Protein AF-A0A9X3YLU2-F1 (afdb_monomer_lite)

Structure (mmCIF, N/CA/C/O backbone):
data_AF-A0A9X3YLU2-F1
#
_entry.id   AF-A0A9X3YLU2-F1
#
loop_
_atom_site.group_PDB
_atom_site.id
_atom_site.type_symbol
_atom_site.label_atom_id
_atom_site.label_alt_id
_atom_site.label_comp_id
_atom_site.label_asym_id
_atom_site.label_entity_id
_atom_site.label_seq_id
_atom_site.pdbx_PDB_ins_code
_atom_site.Cartn_x
_atom_site.Cartn_y
_atom_site.Cartn_z
_atom_site.occupancy
_atom_site.B_iso_or_equiv
_atom_site.auth_seq_id
_atom_site.auth_comp_id
_atom_site.auth_asym_id
_atom_site.auth_atom_id
_atom_site.pdbx_PDB_model_num
ATOM 1 N N . MET A 1 1 ? -30.519 -60.890 53.152 1.00 32.03 1 MET A N 1
ATOM 2 C CA . MET A 1 1 ? -29.239 -60.843 53.899 1.00 32.03 1 MET A CA 1
ATOM 3 C C . MET A 1 1 ? -29.136 -59.485 54.594 1.00 32.03 1 MET A C 1
ATOM 5 O O . MET A 1 1 ? -29.788 -58.566 54.125 1.00 32.03 1 MET A O 1
ATOM 9 N N . HIS A 1 2 ? -28.426 -59.423 55.728 1.00 33.38 2 HIS A N 1
ATOM 10 C CA . HIS A 1 2 ? -28.215 -58.304 56.681 1.00 33.38 2 HIS A CA 1
ATOM 11 C C . HIS A 1 2 ? -28.529 -56.867 56.178 1.00 33.38 2 HIS A C 1
ATOM 13 O O . HIS A 1 2 ? -28.052 -56.480 55.122 1.00 33.38 2 HIS A O 1
ATOM 19 N N . ALA A 1 3 ? -29.404 -56.061 56.802 1.00 33.31 3 ALA A N 1
ATOM 20 C CA . ALA A 1 3 ? -29.422 -55.515 58.178 1.00 33.31 3 ALA A CA 1
ATOM 21 C C . ALA A 1 3 ? -28.425 -54.358 58.442 1.00 33.31 3 ALA A C 1
ATOM 23 O O . ALA A 1 3 ? -27.227 -54.608 58.421 1.00 33.31 3 ALA A O 1
ATOM 24 N N . LEU A 1 4 ? -28.943 -53.149 58.763 1.00 28.03 4 LEU A N 1
ATOM 25 C CA . LEU A 1 4 ? -28.622 -52.199 59.879 1.00 28.03 4 LEU A CA 1
ATOM 26 C C . LEU A 1 4 ? -28.999 -50.729 59.493 1.00 28.03 4 LEU A C 1
ATOM 28 O O . LEU A 1 4 ? -29.018 -50.432 58.307 1.00 28.03 4 LEU A O 1
ATOM 32 N N . LYS A 1 5 ? -29.267 -49.736 60.376 1.00 31.95 5 LYS A N 1
ATOM 33 C CA . LYS A 1 5 ? -29.930 -49.678 61.714 1.00 31.95 5 LYS A CA 1
ATOM 34 C C . LYS A 1 5 ? -30.170 -48.189 62.160 1.00 31.95 5 LYS A C 1
ATOM 36 O O . LYS A 1 5 ? -29.192 -47.527 62.478 1.00 31.95 5 LYS A O 1
ATOM 41 N N . TRP A 1 6 ? -31.431 -47.743 62.353 1.00 29.39 6 TRP A N 1
ATOM 42 C CA . TRP A 1 6 ? -31.860 -46.518 63.113 1.00 29.39 6 TRP A CA 1
ATOM 43 C C . TRP A 1 6 ? -31.378 -45.130 62.566 1.00 29.39 6 TRP A C 1
ATOM 45 O O . TRP A 1 6 ? -30.613 -45.105 61.613 1.00 29.39 6 TRP A O 1
ATOM 55 N N . LEU A 1 7 ? -31.817 -43.936 63.027 1.00 28.50 7 LEU A N 1
ATOM 56 C CA . LEU A 1 7 ? -32.583 -43.527 64.229 1.00 28.50 7 LEU A CA 1
ATOM 57 C C . LEU A 1 7 ? -33.434 -42.240 64.001 1.00 28.50 7 LEU A C 1
ATOM 59 O O . LEU A 1 7 ? -33.192 -41.483 63.068 1.00 28.50 7 LEU A O 1
ATOM 63 N N . PHE A 1 8 ? -34.425 -42.005 64.872 1.00 28.66 8 PHE A N 1
ATOM 64 C CA . PHE A 1 8 ? -35.315 -40.824 64.931 1.00 28.66 8 PHE A CA 1
ATOM 65 C C . PHE A 1 8 ? -34.612 -39.494 65.277 1.00 28.66 8 PHE A C 1
ATOM 67 O O . PHE A 1 8 ? -33.742 -39.484 66.143 1.00 28.66 8 PHE A O 1
ATOM 74 N N . ALA A 1 9 ? -35.162 -38.371 64.792 1.00 28.42 9 ALA A N 1
ATOM 75 C CA . ALA A 1 9 ? -35.466 -37.189 65.619 1.00 28.42 9 ALA A CA 1
ATOM 76 C C . ALA A 1 9 ? -36.466 -36.253 64.906 1.00 28.42 9 ALA A C 1
ATOM 78 O O . ALA A 1 9 ? -36.297 -35.943 63.730 1.00 28.42 9 ALA A O 1
ATOM 79 N N . ALA A 1 10 ? -37.481 -35.773 65.627 1.00 30.22 10 ALA A N 1
ATOM 80 C CA . ALA A 1 10 ? -38.376 -34.703 65.187 1.00 30.22 10 ALA A CA 1
ATOM 81 C C . ALA A 1 10 ? -38.383 -33.591 66.244 1.00 30.22 10 ALA A C 1
ATOM 83 O O . ALA A 1 10 ? -38.390 -33.891 67.437 1.00 30.22 10 ALA A O 1
ATOM 84 N N . ALA A 1 11 ? -38.426 -32.328 65.817 1.00 29.27 11 ALA A N 1
ATOM 85 C CA . ALA A 1 11 ? -38.688 -31.191 66.695 1.00 29.27 11 ALA A CA 1
ATOM 86 C C . ALA A 1 11 ? -39.392 -30.063 65.922 1.00 29.27 11 ALA A C 1
ATOM 88 O O . ALA A 1 11 ? -38.900 -29.589 64.901 1.00 29.27 11 ALA A O 1
ATOM 89 N N . PHE A 1 12 ? -40.550 -29.639 66.428 1.00 27.22 12 PHE A N 1
ATOM 90 C CA . PHE A 1 12 ? -41.173 -28.357 66.092 1.00 27.22 12 PHE A CA 1
ATOM 91 C C . PHE A 1 12 ? -40.387 -27.213 66.757 1.00 27.22 12 PHE A C 1
ATOM 93 O O . PHE A 1 12 ? -39.925 -27.403 67.880 1.00 27.22 12 PHE A O 1
ATOM 100 N N . ALA A 1 13 ? -40.364 -26.014 66.157 1.00 27.38 13 ALA A N 1
ATOM 101 C CA . ALA A 1 13 ? -41.062 -24.842 66.724 1.00 27.38 13 ALA A CA 1
ATOM 102 C C . ALA A 1 13 ? -40.788 -23.509 65.991 1.00 27.38 13 ALA A C 1
ATOM 104 O O . ALA A 1 13 ? -39.693 -23.252 65.508 1.00 27.38 13 ALA A O 1
ATOM 105 N N . SER A 1 14 ? -41.818 -22.652 66.029 1.00 29.17 14 SER A N 1
ATOM 106 C CA . SER A 1 14 ? -41.785 -21.175 66.082 1.00 29.17 14 SER A CA 1
ATOM 107 C C . SER A 1 14 ? -40.938 -20.397 65.069 1.00 29.17 14 SER A C 1
ATOM 109 O O . SER A 1 14 ? -39.719 -20.293 65.172 1.00 29.17 14 SER A O 1
ATOM 111 N N . GLY A 1 15 ? -41.654 -19.720 64.170 1.00 26.06 15 GLY A N 1
ATOM 112 C CA . GLY A 1 15 ? -41.107 -18.754 63.229 1.00 26.06 15 GLY A CA 1
ATOM 113 C C . GLY A 1 15 ? -40.666 -17.410 63.817 1.00 26.06 15 GLY A C 1
ATOM 114 O O . GLY A 1 15 ? -40.891 -17.086 64.981 1.00 26.06 15 GLY A O 1
ATOM 115 N N . ALA A 1 16 ? -40.129 -16.592 62.917 1.00 28.94 16 ALA A N 1
ATOM 116 C CA . ALA A 1 16 ? -40.066 -15.145 63.032 1.00 28.94 16 ALA A CA 1
ATOM 117 C C . ALA A 1 16 ? -40.258 -14.554 61.628 1.00 28.94 16 ALA A C 1
ATOM 119 O O . ALA A 1 16 ? -39.488 -14.853 60.716 1.00 28.94 16 ALA A O 1
ATOM 120 N N . PHE A 1 17 ? -41.284 -13.721 61.441 1.00 29.75 17 PHE A N 1
ATOM 121 C CA . PHE A 1 17 ? -41.347 -12.840 60.277 1.00 29.75 17 PHE A CA 1
ATOM 122 C C . PHE A 1 17 ? -40.323 -11.723 60.491 1.00 29.75 17 PHE A C 1
ATOM 124 O O . PHE A 1 17 ? -40.488 -10.910 61.398 1.00 29.75 17 PHE A O 1
ATOM 131 N N . ALA A 1 18 ? -39.291 -11.667 59.652 1.00 30.92 18 ALA A N 1
ATOM 132 C CA . ALA A 1 18 ? -38.391 -10.525 59.570 1.00 30.92 18 ALA A CA 1
ATOM 133 C C . ALA A 1 18 ? -38.630 -9.812 58.237 1.00 30.92 18 ALA A C 1
ATOM 135 O O . ALA A 1 18 ? -38.162 -10.254 57.189 1.00 30.92 18 ALA A O 1
ATOM 136 N N . ALA A 1 19 ? -39.375 -8.708 58.279 1.00 32.25 19 ALA A N 1
ATOM 137 C CA . ALA A 1 19 ? -39.340 -7.739 57.196 1.00 32.25 19 ALA A CA 1
ATOM 138 C C . ALA A 1 19 ? -37.971 -7.043 57.233 1.00 32.25 19 ALA A C 1
ATOM 140 O O . ALA A 1 19 ? -37.616 -6.440 58.245 1.00 32.25 19 ALA A O 1
ATOM 141 N N . VAL A 1 20 ? -37.216 -7.126 56.141 1.00 31.12 20 VAL A N 1
ATOM 142 C CA . VAL A 1 20 ? -36.022 -6.303 55.909 1.00 31.12 20 VAL A CA 1
ATOM 143 C C . VAL A 1 20 ? -36.284 -5.469 54.662 1.00 31.12 20 VAL A C 1
ATOM 145 O O . VAL A 1 20 ? -36.902 -5.942 53.708 1.00 31.12 20 VAL A O 1
ATOM 148 N N . ALA A 1 21 ? -35.912 -4.194 54.742 1.00 30.97 21 ALA A N 1
ATOM 149 C CA . ALA A 1 21 ? -36.366 -3.158 53.831 1.00 30.97 21 ALA A CA 1
ATOM 150 C C . ALA A 1 21 ? -35.872 -3.352 52.390 1.00 30.97 21 ALA A C 1
ATOM 152 O O . ALA A 1 21 ? -34.799 -3.898 52.133 1.00 30.97 21 ALA A O 1
ATOM 153 N N . ALA A 1 22 ? -36.655 -2.824 51.451 1.00 32.16 22 ALA A N 1
ATOM 154 C CA . ALA A 1 22 ? -36.179 -2.552 50.107 1.00 32.16 22 ALA A CA 1
ATOM 155 C C . ALA A 1 22 ? -35.273 -1.309 50.144 1.00 32.16 22 ALA A C 1
ATOM 157 O O . ALA A 1 22 ? -35.755 -0.188 49.976 1.00 32.16 22 ALA A O 1
ATOM 158 N N . ASP A 1 23 ? -33.971 -1.510 50.353 1.00 29.36 23 ASP A N 1
ATOM 159 C CA . ASP A 1 23 ? -32.975 -0.452 50.168 1.00 29.36 23 ASP A CA 1
ATOM 160 C C . ASP A 1 23 ? -32.813 -0.150 48.674 1.00 29.36 23 ASP A C 1
ATOM 162 O O . ASP A 1 23 ? -32.017 -0.749 47.946 1.00 29.36 23 ASP A O 1
ATOM 166 N N . GLY A 1 24 ? -33.609 0.812 48.215 1.00 34.47 24 GLY A N 1
ATOM 167 C CA . GLY A 1 24 ? -33.460 1.462 46.922 1.00 34.47 24 GLY A CA 1
ATOM 168 C C . GLY A 1 24 ? -32.282 2.436 46.909 1.00 34.47 24 GLY A C 1
ATOM 169 O O . GLY A 1 24 ? -32.488 3.634 46.736 1.00 34.47 24 GLY A O 1
ATOM 170 N N . GLU A 1 25 ? -31.051 1.943 47.059 1.00 30.98 25 GLU A N 1
ATOM 171 C CA . GLU A 1 25 ? -29.857 2.742 46.763 1.00 30.98 25 GLU A CA 1
ATOM 172 C C . GLU A 1 25 ? -29.505 2.657 45.274 1.00 30.98 25 GLU A C 1
ATOM 174 O O . GLU A 1 25 ? -29.058 1.629 44.753 1.00 30.98 25 GLU A O 1
ATOM 179 N N . GLY A 1 26 ? -29.687 3.778 44.573 1.00 34.53 26 GLY A N 1
ATOM 180 C CA . GLY A 1 26 ? -29.271 3.925 43.184 1.00 34.53 26 GLY A CA 1
ATOM 181 C C . GLY A 1 26 ? -27.755 3.781 43.044 1.00 34.53 26 GLY A C 1
ATOM 182 O O . GLY A 1 26 ? -26.996 4.664 43.445 1.00 34.53 26 GLY A O 1
ATOM 183 N N . ARG A 1 27 ? -27.305 2.688 42.417 1.00 36.19 27 ARG A N 1
ATOM 184 C CA . ARG A 1 27 ? -25.905 2.505 42.008 1.00 36.19 27 ARG A CA 1
ATOM 185 C C . ARG A 1 27 ? -25.550 3.527 40.925 1.00 36.19 27 ARG A C 1
ATOM 187 O O . ARG A 1 27 ? -25.769 3.288 39.744 1.00 36.19 27 ARG A O 1
ATOM 194 N N . GLY A 1 28 ? -25.028 4.677 41.343 1.00 32.75 28 GLY A N 1
ATOM 195 C CA . GLY A 1 28 ? -24.619 5.746 40.434 1.00 32.75 28 GLY A CA 1
ATOM 196 C C . GLY A 1 28 ? -23.408 5.377 39.554 1.00 32.75 28 GLY A C 1
ATOM 197 O O . GLY A 1 28 ? -22.603 4.519 39.932 1.00 32.75 28 GLY A O 1
ATOM 198 N N . PRO A 1 29 ? -23.206 6.083 38.423 1.00 43.00 29 PRO A N 1
ATOM 199 C CA . PRO A 1 29 ? -22.214 5.754 37.381 1.00 43.00 29 PRO A CA 1
ATOM 200 C C . PRO A 1 29 ? -20.732 5.883 37.799 1.00 43.00 29 PRO A C 1
ATOM 202 O O . PRO A 1 29 ? -19.823 5.655 37.001 1.00 43.00 29 PRO A O 1
ATOM 205 N N . ALA A 1 30 ? -20.448 6.244 39.054 1.00 39.44 30 ALA A N 1
ATOM 206 C CA . ALA A 1 30 ? -19.098 6.538 39.535 1.00 39.44 30 ALA A CA 1
ATOM 207 C C . ALA A 1 30 ? -18.165 5.312 39.616 1.00 39.44 30 ALA A C 1
ATOM 209 O O . ALA A 1 30 ? -16.949 5.476 39.516 1.00 39.44 30 ALA A O 1
ATOM 210 N N . ARG A 1 31 ? -18.695 4.089 39.791 1.00 37.16 31 ARG A N 1
ATOM 211 C CA . ARG A 1 31 ? -17.865 2.865 39.850 1.00 37.16 31 ARG A CA 1
ATOM 212 C C . ARG A 1 31 ? -17.475 2.323 38.472 1.00 37.16 31 ARG A C 1
ATOM 214 O O . ARG A 1 31 ? -16.371 1.808 38.333 1.00 37.16 31 ARG A O 1
ATOM 221 N N . GLU A 1 32 ? -18.323 2.475 37.459 1.00 42.31 32 GLU A N 1
ATOM 222 C CA . GLU A 1 32 ? -18.036 1.995 36.096 1.00 42.31 32 GLU A CA 1
ATOM 223 C C . GLU A 1 32 ? -16.945 2.844 35.428 1.00 42.31 32 GLU A C 1
ATOM 225 O O . GLU A 1 32 ? -15.965 2.309 34.908 1.00 42.31 32 GLU A O 1
ATOM 230 N N . GLY A 1 33 ? -17.006 4.171 35.592 1.00 45.50 33 GLY A N 1
ATOM 231 C CA . GLY A 1 33 ? -15.965 5.082 35.103 1.00 45.50 33 GLY A CA 1
ATOM 232 C C . GLY A 1 33 ? -14.566 4.858 35.702 1.00 45.50 33 GLY A C 1
ATOM 233 O O . GLY A 1 33 ? -13.583 5.318 35.123 1.00 45.50 33 GLY A O 1
ATOM 234 N N . ALA A 1 34 ? -14.437 4.148 36.831 1.00 48.06 34 ALA A N 1
ATOM 235 C CA . ALA A 1 34 ? -13.138 3.789 37.404 1.00 48.06 34 ALA A CA 1
ATOM 236 C C . ALA A 1 34 ? -12.467 2.621 36.656 1.00 48.06 34 ALA A C 1
ATOM 238 O O . ALA A 1 34 ? -11.251 2.639 36.471 1.00 48.06 34 ALA A O 1
ATOM 239 N N . SER A 1 35 ? -13.255 1.650 36.179 1.00 58.97 35 SER A N 1
ATOM 240 C CA . SER A 1 35 ? -12.767 0.505 35.399 1.00 58.97 35 SER A CA 1
ATOM 241 C C . SER A 1 35 ? -12.167 0.965 34.071 1.00 58.97 35 SER A C 1
ATOM 243 O O . SER A 1 35 ? -11.007 0.689 33.781 1.00 58.97 35 SER A O 1
ATOM 245 N N . MET A 1 36 ? -12.896 1.753 33.284 1.00 62.91 36 MET A N 1
ATOM 246 C CA . MET A 1 36 ? -12.389 2.144 31.966 1.00 62.91 36 MET A CA 1
ATOM 247 C C . MET A 1 36 ? -11.276 3.197 32.025 1.00 62.91 36 MET A C 1
ATOM 249 O O . MET A 1 36 ? -10.436 3.229 31.132 1.00 62.91 36 MET A O 1
ATOM 253 N N . ARG A 1 37 ? -11.146 3.954 33.126 1.00 64.50 37 ARG A N 1
ATOM 254 C CA . ARG A 1 37 ? -9.921 4.728 33.405 1.00 64.50 37 ARG A CA 1
ATOM 255 C C . ARG A 1 37 ? -8.697 3.839 33.627 1.00 64.50 37 ARG A C 1
ATOM 257 O O . ARG A 1 37 ? -7.618 4.223 33.185 1.00 64.50 37 ARG A O 1
ATOM 264 N N . SER A 1 38 ? -8.827 2.673 34.271 1.00 69.31 38 SER A N 1
ATOM 265 C CA . SER A 1 38 ? -7.684 1.762 34.429 1.00 69.31 38 SER A CA 1
ATOM 266 C C . SER A 1 38 ? -7.293 1.109 33.104 1.00 69.31 38 SER A C 1
ATOM 268 O O . SER A 1 38 ? -6.106 0.995 32.824 1.00 69.31 38 SER A O 1
ATOM 270 N N . VAL A 1 39 ? -8.263 0.765 32.250 1.00 73.12 39 VAL A N 1
ATOM 271 C CA . VAL A 1 39 ? -7.990 0.207 30.912 1.00 73.12 39 VAL A CA 1
ATOM 272 C C . VAL A 1 39 ? -7.432 1.272 29.950 1.00 73.12 39 VAL A C 1
ATOM 274 O O . VAL A 1 39 ? -6.507 1.002 29.189 1.00 73.12 39 VAL A O 1
ATOM 277 N N . ALA A 1 40 ? -7.912 2.517 30.020 1.00 72.25 40 ALA A N 1
ATOM 278 C CA . ALA A 1 40 ? -7.311 3.639 29.297 1.00 72.25 40 ALA A CA 1
ATOM 279 C C . ALA A 1 40 ? -5.874 3.918 29.774 1.00 72.25 40 ALA A C 1
ATOM 281 O O . ALA A 1 40 ? -5.002 4.216 28.959 1.00 72.25 40 ALA A O 1
ATOM 282 N N . ALA A 1 41 ? -5.598 3.793 31.078 1.00 77.06 41 ALA A N 1
ATOM 283 C CA . ALA A 1 41 ? -4.244 3.896 31.619 1.00 77.06 41 ALA A CA 1
ATOM 284 C C . ALA A 1 41 ? -3.341 2.735 31.160 1.00 77.06 41 ALA A C 1
ATOM 286 O O . ALA A 1 41 ? -2.175 2.975 30.861 1.00 77.06 41 ALA A O 1
ATOM 287 N N . GLU A 1 42 ? -3.875 1.516 31.044 1.00 80.38 42 GLU A N 1
ATOM 288 C CA . GLU A 1 42 ? -3.185 0.347 30.481 1.00 80.38 42 GLU A CA 1
ATOM 289 C C . GLU A 1 42 ? -2.818 0.567 29.004 1.00 80.38 42 GLU A C 1
ATOM 291 O O . GLU A 1 42 ? -1.652 0.429 28.644 1.00 80.38 42 GLU A O 1
ATOM 296 N N . LEU A 1 43 ? -3.755 1.026 28.165 1.00 79.12 43 LEU A N 1
ATOM 297 C CA . LEU A 1 43 ? -3.480 1.376 26.763 1.00 79.12 43 LEU A CA 1
ATOM 298 C C . LEU A 1 43 ? -2.434 2.501 26.640 1.00 79.12 43 LEU A C 1
ATOM 300 O O . LEU A 1 43 ? -1.506 2.419 25.837 1.00 79.12 43 LEU A O 1
ATOM 304 N N . ASN A 1 44 ? -2.529 3.529 27.486 1.00 78.00 44 ASN A N 1
ATOM 305 C CA . ASN A 1 44 ? -1.525 4.590 27.558 1.00 78.00 44 ASN A CA 1
ATOM 306 C C . AS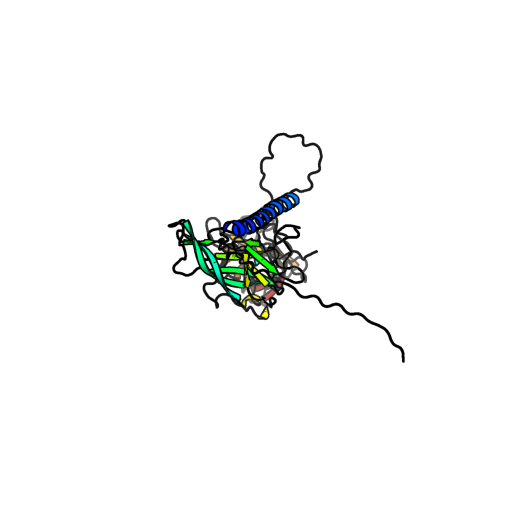N A 1 44 ? -0.152 4.074 28.028 1.00 78.00 44 ASN A C 1
ATOM 308 O O . ASN A 1 44 ? 0.877 4.596 27.594 1.00 78.00 44 ASN A O 1
ATOM 312 N N . ALA A 1 45 ? -0.108 3.066 28.903 1.00 79.19 45 ALA A N 1
ATOM 313 C CA . ALA A 1 45 ? 1.130 2.411 29.313 1.00 79.19 45 ALA A CA 1
ATOM 314 C C . ALA A 1 45 ? 1.726 1.584 28.163 1.00 79.19 45 ALA A C 1
ATOM 316 O O . ALA A 1 45 ? 2.913 1.741 27.884 1.00 79.19 45 ALA A O 1
ATOM 317 N N . LEU A 1 46 ? 0.907 0.822 27.426 1.00 80.56 46 LEU A N 1
ATOM 318 C CA . LEU A 1 46 ? 1.315 0.102 26.212 1.00 80.56 46 LEU A CA 1
ATOM 319 C C . LEU A 1 46 ? 1.902 1.045 25.156 1.00 80.56 46 LEU A C 1
ATOM 321 O O . LEU A 1 46 ? 2.922 0.723 24.554 1.00 80.56 46 LEU A O 1
ATOM 325 N N . MET A 1 47 ? 1.330 2.237 24.960 1.00 78.00 47 MET A N 1
ATOM 326 C CA . MET A 1 47 ? 1.885 3.239 24.037 1.00 78.00 47 MET A CA 1
ATOM 327 C C . MET A 1 47 ? 3.210 3.849 24.520 1.00 78.00 47 MET A C 1
ATOM 329 O O . MET A 1 47 ? 4.046 4.232 23.699 1.00 78.00 47 MET A O 1
ATOM 333 N N . ARG A 1 48 ? 3.448 3.931 25.836 1.00 77.44 48 ARG A N 1
ATOM 334 C CA . ARG A 1 48 ? 4.746 4.359 26.395 1.00 77.44 48 ARG A CA 1
ATOM 335 C C . ARG A 1 48 ? 5.797 3.257 26.282 1.00 77.44 48 ARG A C 1
ATOM 337 O O . ARG A 1 48 ? 6.922 3.541 25.878 1.00 77.44 48 ARG A O 1
ATOM 344 N N . GLU A 1 49 ? 5.428 2.018 26.589 1.00 77.06 49 GLU A N 1
ATOM 345 C CA . GLU A 1 49 ? 6.267 0.832 26.401 1.00 77.06 49 GLU A CA 1
ATOM 346 C C . GLU A 1 49 ? 6.652 0.671 24.929 1.00 77.06 49 GLU A C 1
ATOM 348 O O . GLU A 1 49 ? 7.835 0.597 24.628 1.00 77.06 49 GLU A O 1
ATOM 353 N N . SER A 1 50 ? 5.685 0.790 24.015 1.00 75.94 50 SER A N 1
ATOM 354 C CA . SER A 1 50 ? 5.886 0.789 22.558 1.00 75.94 50 SER A CA 1
ATOM 355 C C . SER A 1 50 ? 6.951 1.792 22.105 1.00 75.94 50 SER A C 1
ATOM 357 O O . SER A 1 50 ? 7.830 1.472 21.308 1.00 75.94 50 SER A O 1
ATOM 359 N N . ARG A 1 51 ? 6.916 3.018 22.645 1.00 73.94 51 ARG A N 1
ATOM 360 C CA . ARG A 1 51 ? 7.953 4.032 22.389 1.00 73.94 51 ARG A CA 1
ATOM 361 C C . ARG A 1 51 ? 9.301 3.647 23.003 1.00 73.94 51 ARG A C 1
ATOM 363 O O . ARG A 1 51 ? 10.326 3.865 22.370 1.00 73.94 51 ARG A O 1
ATOM 370 N N . THR A 1 52 ? 9.302 3.044 24.189 1.00 74.31 52 THR A N 1
ATOM 371 C CA . THR A 1 52 ? 10.522 2.630 24.904 1.00 74.31 52 THR A CA 1
ATOM 372 C C . THR A 1 52 ? 11.219 1.448 24.222 1.00 74.31 52 THR A C 1
ATOM 374 O O . THR A 1 52 ? 12.433 1.491 24.045 1.00 74.31 52 THR A O 1
ATOM 377 N N . GLU A 1 53 ? 10.479 0.425 23.781 1.00 71.88 53 GLU A N 1
ATOM 378 C CA . GLU A 1 53 ? 11.010 -0.675 22.963 1.00 71.88 53 GLU A CA 1
ATOM 379 C C . GLU A 1 53 ? 11.560 -0.163 21.633 1.00 71.88 53 GLU A C 1
ATOM 381 O O . GLU A 1 53 ? 12.658 -0.541 21.219 1.00 71.88 53 GLU A O 1
ATOM 386 N N . LEU A 1 54 ? 10.831 0.748 20.983 1.00 67.38 54 LEU A N 1
ATOM 387 C CA . LEU A 1 54 ? 11.292 1.365 19.750 1.00 67.38 54 LEU A CA 1
ATOM 388 C C . LEU A 1 54 ? 12.590 2.152 19.973 1.00 67.38 54 LEU A C 1
ATOM 390 O O . LEU A 1 54 ? 13.526 1.992 19.195 1.00 67.38 54 LEU A O 1
ATOM 394 N N . ASP A 1 55 ? 12.696 2.945 21.039 1.00 66.75 55 ASP A N 1
ATOM 395 C CA . ASP A 1 55 ? 13.917 3.682 21.377 1.00 66.75 55 ASP A CA 1
ATOM 396 C C . ASP A 1 55 ? 15.080 2.754 21.767 1.00 66.75 55 ASP A C 1
ATOM 398 O O . ASP A 1 55 ? 16.217 3.008 21.367 1.00 66.75 55 ASP A O 1
ATOM 402 N N . ALA A 1 56 ? 14.809 1.624 22.426 1.00 61.62 56 ALA A N 1
ATOM 403 C CA . ALA A 1 56 ? 15.802 0.575 22.655 1.00 61.62 56 ALA A CA 1
ATOM 404 C C . ALA A 1 56 ? 16.281 -0.075 21.340 1.00 61.62 56 ALA A C 1
ATOM 406 O O . ALA A 1 56 ? 17.475 -0.323 21.187 1.00 61.62 56 ALA A O 1
ATOM 407 N N . SER A 1 57 ? 15.388 -0.289 20.364 1.00 58.09 57 SER A N 1
ATOM 408 C CA . SER A 1 57 ? 15.742 -0.792 19.023 1.00 58.09 57 SER A CA 1
ATOM 409 C C . SER A 1 57 ? 16.461 0.247 18.144 1.00 58.09 57 SER A C 1
ATOM 411 O O . SER A 1 57 ? 17.214 -0.112 17.240 1.00 58.09 57 SER A O 1
ATOM 413 N N . ARG A 1 58 ? 16.249 1.543 18.416 1.00 56.75 58 ARG A N 1
ATOM 414 C CA . ARG A 1 58 ? 16.876 2.680 17.718 1.00 56.75 58 ARG A CA 1
ATOM 415 C C . ARG A 1 58 ? 18.302 2.946 18.169 1.00 56.75 58 ARG A C 1
ATOM 417 O O . ARG A 1 58 ? 19.061 3.544 17.407 1.00 56.75 58 ARG A O 1
ATOM 424 N N . MET A 1 59 ? 18.671 2.551 19.387 1.00 44.28 59 MET A N 1
ATOM 425 C CA . MET A 1 59 ? 20.062 2.620 19.806 1.00 44.28 59 MET A CA 1
ATOM 426 C C . MET A 1 59 ? 20.834 1.477 19.137 1.00 44.28 59 MET A C 1
ATOM 428 O O . MET A 1 59 ? 20.649 0.320 19.524 1.00 44.28 59 MET A O 1
ATOM 432 N N . PRO A 1 60 ? 21.772 1.745 18.199 1.00 42.19 60 PRO A N 1
ATOM 433 C CA . PRO A 1 60 ? 22.859 0.797 18.025 1.00 42.19 60 PRO A CA 1
ATOM 434 C C . PRO A 1 60 ? 23.510 0.607 19.396 1.00 42.19 60 PRO A C 1
ATOM 436 O O . PRO A 1 60 ? 23.493 1.517 20.230 1.00 42.19 60 PRO A O 1
ATOM 439 N N . LYS A 1 61 ? 24.101 -0.566 19.615 1.00 39.06 61 LYS A N 1
ATOM 440 C CA . LYS A 1 61 ? 24.839 -0.920 20.830 1.00 39.06 61 LYS A CA 1
ATOM 441 C C . LYS A 1 61 ? 26.117 -0.072 20.931 1.00 39.06 61 LYS A C 1
ATOM 443 O O . LYS A 1 61 ? 27.220 -0.578 20.749 1.00 39.06 61 LYS A O 1
ATOM 448 N N . LEU A 1 62 ? 25.945 1.233 21.158 1.00 37.38 62 LEU A N 1
ATOM 449 C CA . LEU A 1 62 ? 26.981 2.200 21.472 1.00 37.38 62 LEU A CA 1
ATOM 450 C C . LEU A 1 62 ? 27.681 1.647 22.698 1.00 37.38 62 LEU A C 1
ATOM 452 O O . LEU A 1 62 ? 27.075 1.523 23.764 1.00 37.38 62 LEU A O 1
ATOM 456 N N . ALA A 1 63 ? 28.920 1.211 22.483 1.00 35.59 63 ALA A N 1
ATOM 457 C CA . ALA A 1 63 ? 29.721 0.594 23.516 1.00 35.59 63 ALA A CA 1
ATOM 458 C C . ALA A 1 63 ? 29.726 1.504 24.744 1.00 35.59 63 ALA A C 1
ATOM 460 O O . ALA A 1 63 ? 29.867 2.725 24.633 1.00 35.59 63 ALA A O 1
ATOM 461 N N . LEU A 1 64 ? 29.540 0.888 25.908 1.00 39.16 64 LEU A N 1
ATOM 462 C CA . LEU A 1 64 ? 29.504 1.546 27.206 1.00 39.16 64 LEU A CA 1
ATOM 463 C C . LEU A 1 64 ? 30.929 1.964 27.623 1.00 39.16 64 LEU A C 1
ATOM 465 O O . LEU A 1 64 ? 31.436 1.538 28.656 1.00 39.16 64 LEU A O 1
ATOM 469 N N . GLU A 1 65 ? 31.587 2.777 26.800 1.00 38.72 65 GLU A N 1
ATOM 470 C CA . GLU A 1 65 ? 32.947 3.267 27.003 1.00 38.72 65 GLU A CA 1
ATOM 471 C C . GLU A 1 65 ? 32.940 4.799 27.096 1.00 38.72 65 GLU A C 1
ATOM 473 O O . GLU A 1 65 ? 33.001 5.519 26.105 1.00 38.72 65 GLU A O 1
ATOM 478 N N . GLY A 1 66 ? 32.871 5.293 28.337 1.00 46.22 66 GLY A N 1
ATOM 479 C CA . GLY A 1 66 ? 33.364 6.626 28.695 1.00 46.22 66 GLY A CA 1
ATOM 480 C C . GLY A 1 66 ? 32.562 7.836 28.201 1.00 46.22 66 GLY A C 1
ATOM 481 O O . GLY A 1 66 ? 33.112 8.689 27.512 1.00 46.22 66 GLY A O 1
ATOM 482 N N . ALA A 1 67 ? 31.308 7.992 28.640 1.00 39.50 67 ALA A N 1
ATOM 483 C CA . ALA A 1 67 ? 30.536 9.223 28.422 1.00 39.50 67 ALA A CA 1
ATOM 484 C C . ALA A 1 67 ? 29.962 9.820 29.723 1.00 39.50 67 ALA A C 1
ATOM 486 O O . ALA A 1 67 ? 28.753 9.983 29.880 1.00 39.50 67 ALA A O 1
ATOM 487 N N . THR A 1 68 ? 30.837 10.223 30.650 1.00 42.06 68 THR A N 1
ATOM 488 C CA . THR A 1 68 ? 30.491 11.213 31.685 1.00 42.06 68 THR A CA 1
ATOM 489 C C . THR A 1 68 ? 30.343 12.594 31.037 1.00 42.06 68 THR A C 1
ATOM 491 O O . THR A 1 68 ? 31.248 13.424 31.111 1.00 42.06 68 THR A O 1
ATOM 494 N N . SER A 1 69 ? 29.214 12.831 30.365 1.00 44.75 69 SER A N 1
ATOM 495 C CA . SER A 1 69 ? 28.866 14.125 29.773 1.00 44.75 69 SER A CA 1
ATOM 496 C C . SER A 1 69 ? 27.489 14.567 30.253 1.00 44.75 69 SER A C 1
ATOM 498 O O . SER A 1 69 ? 26.486 13.908 29.994 1.00 44.75 69 SER A O 1
ATOM 500 N N . THR A 1 70 ? 27.441 15.696 30.957 1.00 43.28 70 THR A N 1
ATOM 501 C CA . THR A 1 70 ? 26.215 16.288 31.515 1.00 43.28 70 THR A CA 1
ATOM 502 C C . THR A 1 70 ? 25.460 17.185 30.533 1.00 43.28 70 THR A C 1
ATOM 504 O O . THR A 1 70 ? 24.457 17.792 30.902 1.00 43.28 70 THR A O 1
ATOM 507 N N . SER A 1 71 ? 25.893 17.267 29.272 1.00 51.53 71 SER A N 1
ATOM 508 C CA . SER A 1 71 ? 25.105 17.901 28.216 1.00 51.53 71 SER A CA 1
ATOM 509 C C . SER A 1 71 ? 23.976 16.968 27.773 1.00 51.53 71 SER A C 1
ATOM 511 O O . SER A 1 71 ? 24.252 15.854 27.320 1.00 51.53 71 SER A O 1
ATOM 513 N N . ALA A 1 72 ? 22.724 17.433 27.834 1.00 50.66 72 ALA A N 1
ATOM 514 C CA . ALA A 1 72 ? 21.599 16.723 27.226 1.00 50.66 72 ALA A CA 1
ATOM 515 C C . ALA A 1 72 ? 21.929 16.403 25.752 1.00 50.66 72 ALA A C 1
ATOM 517 O O . ALA A 1 72 ? 22.397 17.297 25.037 1.00 50.66 72 ALA A O 1
ATOM 518 N N . PRO A 1 73 ? 21.736 15.155 25.287 1.00 55.94 73 PRO A N 1
ATOM 519 C CA . PRO A 1 73 ? 22.100 14.781 23.930 1.00 55.94 73 PRO A CA 1
ATOM 520 C C . PRO A 1 73 ? 21.276 15.601 22.937 1.00 55.94 73 PRO A C 1
ATOM 522 O O . PRO A 1 73 ? 20.048 15.523 22.916 1.00 55.94 73 PRO A O 1
ATOM 525 N N . VAL A 1 74 ? 21.959 16.387 22.101 1.00 53.69 74 VAL A N 1
ATOM 526 C CA . VAL A 1 74 ? 21.322 17.096 20.986 1.00 53.69 74 VAL A CA 1
ATOM 527 C C . VAL A 1 74 ? 20.669 16.049 20.090 1.00 53.69 74 VAL A C 1
ATOM 529 O O . VAL A 1 74 ? 21.365 15.193 19.540 1.00 53.69 74 VAL A O 1
ATOM 532 N N . ALA A 1 75 ? 19.343 16.110 19.957 1.00 57.75 75 ALA A N 1
ATOM 533 C CA . ALA A 1 75 ? 18.591 15.199 19.107 1.00 57.75 75 ALA A CA 1
ATOM 534 C C . ALA A 1 75 ? 19.078 15.337 17.656 1.00 57.75 75 ALA A C 1
ATOM 536 O O . ALA A 1 75 ? 18.877 16.366 17.010 1.00 57.75 75 ALA A O 1
ATOM 537 N N . LYS A 1 76 ? 19.760 14.305 17.156 1.00 73.06 76 LYS A N 1
ATOM 538 C CA . LYS A 1 76 ? 20.198 14.216 15.760 1.00 73.06 76 LYS A CA 1
ATOM 539 C C . LYS A 1 76 ? 19.121 13.510 14.946 1.00 73.06 76 LYS A C 1
ATOM 541 O O . LYS A 1 76 ? 18.481 12.589 15.446 1.00 73.06 76 LYS A O 1
ATOM 546 N N . ALA A 1 77 ? 18.966 13.907 13.685 1.00 69.88 77 ALA A N 1
ATOM 547 C CA . ALA A 1 77 ? 18.144 13.162 12.741 1.00 69.88 77 ALA A CA 1
ATOM 548 C C . ALA A 1 77 ? 18.664 11.718 12.637 1.00 69.88 77 ALA A C 1
ATOM 550 O O . ALA A 1 77 ? 19.848 11.492 12.374 1.00 69.88 77 ALA A O 1
ATOM 551 N N . THR A 1 78 ? 17.785 10.748 12.875 1.00 68.56 78 THR A N 1
ATOM 552 C CA . THR A 1 78 ? 18.068 9.324 12.692 1.00 68.56 78 THR A CA 1
ATOM 553 C C . THR A 1 78 ? 17.726 8.900 11.266 1.00 68.56 78 THR A C 1
ATOM 555 O O . THR A 1 78 ? 16.971 9.570 10.561 1.00 68.56 78 THR A O 1
ATOM 558 N N . SER A 1 79 ? 18.295 7.781 10.812 1.00 69.19 79 SER A N 1
ATOM 559 C CA . SER A 1 79 ? 17.858 7.175 9.549 1.00 69.19 79 SER A CA 1
ATOM 560 C C . SER A 1 79 ? 16.407 6.688 9.663 1.00 69.19 79 SER A C 1
ATOM 562 O O . SER A 1 79 ? 16.008 6.270 10.753 1.00 69.19 79 SER A O 1
ATOM 564 N N . PRO A 1 80 ? 15.633 6.666 8.561 1.00 72.56 80 PRO A N 1
ATOM 565 C CA . PRO A 1 80 ? 14.380 5.923 8.510 1.00 72.56 80 PRO A CA 1
ATOM 566 C C . PRO A 1 80 ? 14.593 4.473 8.963 1.00 72.56 80 PRO A C 1
ATOM 568 O O . PRO A 1 80 ? 15.626 3.871 8.664 1.00 72.56 80 PRO A O 1
ATOM 571 N N . ILE A 1 81 ? 13.617 3.921 9.681 1.00 67.69 81 ILE A N 1
ATOM 572 C CA . ILE A 1 81 ? 13.595 2.521 10.115 1.00 67.69 81 ILE A CA 1
ATOM 573 C C . ILE A 1 81 ? 12.251 1.943 9.685 1.00 67.69 81 ILE A C 1
ATOM 575 O O . ILE A 1 81 ? 11.205 2.544 9.927 1.00 67.69 81 ILE A O 1
ATOM 579 N N . ALA A 1 82 ? 12.277 0.784 9.035 1.00 71.00 82 ALA A N 1
ATOM 580 C CA . ALA A 1 82 ? 11.069 0.107 8.596 1.00 71.00 82 ALA A CA 1
ATOM 581 C C . ALA A 1 82 ? 10.358 -0.550 9.799 1.00 71.00 82 ALA A C 1
ATOM 583 O O . ALA A 1 82 ? 10.987 -1.297 10.543 1.00 71.00 82 ALA A O 1
ATOM 584 N N . ASN A 1 83 ? 9.048 -0.326 9.962 1.00 77.75 83 ASN A N 1
ATOM 585 C CA . ASN A 1 83 ? 8.236 -0.928 11.030 1.00 77.75 83 ASN A CA 1
ATOM 586 C C . ASN A 1 83 ? 8.252 -2.473 10.973 1.00 77.75 83 ASN A C 1
ATOM 588 O O . ASN A 1 83 ? 7.556 -3.059 10.149 1.00 77.75 83 ASN A O 1
ATOM 592 N N . SER A 1 84 ? 8.999 -3.141 11.856 1.00 78.44 84 SER A N 1
ATOM 593 C CA . SER A 1 84 ? 9.053 -4.613 11.946 1.00 78.44 84 SER A CA 1
ATOM 594 C C . SER A 1 84 ? 7.773 -5.263 12.483 1.00 78.44 84 SER A C 1
ATOM 596 O O . SER A 1 84 ? 7.592 -6.462 12.317 1.00 78.44 84 SER A O 1
ATOM 598 N N . TYR A 1 85 ? 6.892 -4.485 13.113 1.00 83.94 85 TYR A N 1
ATOM 599 C CA . TYR A 1 85 ? 5.624 -4.928 13.692 1.00 83.94 85 TYR A CA 1
ATOM 600 C C . TYR A 1 85 ? 4.418 -4.690 12.769 1.00 83.94 85 TYR A C 1
ATOM 602 O O . TYR A 1 85 ? 3.298 -5.055 13.126 1.00 83.94 85 TYR A O 1
ATOM 610 N N . ARG A 1 86 ? 4.621 -4.115 11.575 1.00 85.12 86 ARG A N 1
ATOM 611 C CA . ARG A 1 86 ? 3.577 -4.007 10.542 1.00 85.12 86 ARG A CA 1
ATOM 612 C C . ARG A 1 86 ? 2.935 -5.372 10.294 1.00 85.12 86 ARG A C 1
ATOM 614 O O . ARG A 1 86 ? 3.588 -6.407 10.425 1.00 85.12 86 ARG A O 1
ATOM 621 N N . ALA A 1 87 ? 1.670 -5.350 9.902 1.00 90.12 87 ALA A N 1
ATOM 622 C CA . ALA A 1 87 ? 0.897 -6.561 9.655 1.00 90.12 87 ALA A CA 1
ATOM 623 C C . ALA A 1 87 ? 0.572 -6.780 8.164 1.00 90.12 87 ALA A C 1
ATOM 625 O O . ALA A 1 87 ? -0.317 -7.556 7.834 1.00 90.12 87 ALA A O 1
ATOM 626 N N . TYR A 1 88 ? 1.250 -6.041 7.279 1.00 91.69 88 TYR A N 1
ATOM 627 C CA . TYR A 1 88 ? 1.073 -6.049 5.826 1.00 91.69 88 TYR A CA 1
ATOM 628 C C . TYR A 1 88 ? 2.328 -5.471 5.125 1.00 91.69 88 TYR A C 1
ATOM 630 O O . TYR A 1 88 ? 3.098 -4.735 5.756 1.00 91.69 88 TYR A O 1
ATOM 638 N N . PRO A 1 89 ? 2.549 -5.756 3.825 1.00 90.12 89 PRO A N 1
ATOM 639 C CA . PRO A 1 89 ? 3.622 -5.163 3.014 1.00 90.12 89 PRO A CA 1
ATOM 640 C C . PRO A 1 89 ? 3.558 -3.622 2.946 1.00 90.12 89 PRO A C 1
ATOM 642 O O . PRO A 1 89 ? 2.501 -3.096 2.586 1.00 90.12 89 PRO A O 1
ATOM 645 N N . PRO A 1 90 ? 4.649 -2.861 3.197 1.00 87.50 90 PRO A N 1
ATOM 646 C CA . PRO A 1 90 ? 4.550 -1.401 3.310 1.00 87.50 90 PRO A CA 1
ATOM 647 C C . PRO A 1 90 ? 4.070 -0.672 2.054 1.00 87.50 90 PRO A C 1
ATOM 649 O O . PRO A 1 90 ? 3.446 0.380 2.152 1.00 87.50 90 PRO A O 1
ATOM 652 N N . SER A 1 91 ? 4.320 -1.244 0.875 1.00 87.19 91 SER A N 1
ATOM 653 C CA . SER A 1 91 ? 3.837 -0.719 -0.409 1.00 87.19 91 SER A CA 1
ATOM 654 C C . SER A 1 91 ? 2.320 -0.734 -0.589 1.00 87.19 91 SER A C 1
ATOM 656 O O . SER A 1 91 ? 1.822 -0.089 -1.514 1.00 87.19 91 SER A O 1
ATOM 658 N N . CYS A 1 92 ? 1.595 -1.488 0.241 1.00 88.06 92 CYS A N 1
ATOM 659 C CA . CYS A 1 92 ? 0.181 -1.769 0.032 1.00 88.06 92 CYS A CA 1
ATOM 660 C C . CYS A 1 92 ? -0.714 -0.543 0.248 1.00 88.06 92 CYS A C 1
ATOM 662 O O . CYS A 1 92 ? -1.752 -0.407 -0.399 1.00 88.06 92 CYS A O 1
ATOM 664 N N . ILE A 1 93 ? -0.317 0.356 1.152 1.00 87.44 93 ILE A N 1
ATOM 665 C CA . ILE A 1 93 ? -1.110 1.524 1.522 1.00 87.44 93 ILE A CA 1
ATOM 666 C C . ILE A 1 93 ? -0.226 2.646 2.074 1.00 87.44 93 ILE A C 1
ATOM 668 O O . ILE A 1 93 ? 0.805 2.402 2.700 1.00 87.44 93 ILE A O 1
ATOM 672 N N . ALA A 1 94 ? -0.651 3.884 1.846 1.00 84.56 94 ALA A N 1
ATOM 673 C CA . ALA A 1 94 ? -0.031 5.100 2.354 1.00 84.56 94 ALA A CA 1
ATOM 674 C C . ALA A 1 94 ? -1.121 6.061 2.857 1.00 84.56 94 ALA A C 1
ATOM 676 O O . ALA A 1 94 ? -2.305 5.852 2.593 1.00 84.56 94 ALA A O 1
ATOM 677 N N . ASP A 1 95 ? -0.715 7.102 3.579 1.00 83.19 95 ASP A N 1
ATOM 678 C CA . ASP A 1 95 ? -1.586 8.235 3.892 1.00 83.19 95 ASP A CA 1
ATOM 679 C C . ASP A 1 95 ? -1.811 9.103 2.627 1.00 83.19 95 ASP A C 1
ATOM 681 O O . ASP A 1 95 ? -0.863 9.275 1.850 1.00 83.19 95 ASP A O 1
ATOM 685 N N . PRO A 1 96 ? -3.023 9.643 2.375 1.00 84.88 96 PRO A N 1
ATOM 686 C CA . PRO A 1 96 ? -4.260 9.470 3.141 1.00 84.88 96 PRO A CA 1
ATOM 687 C C . PRO A 1 96 ? -4.905 8.093 2.952 1.00 84.88 96 PRO A C 1
ATOM 689 O O . PRO A 1 96 ? -5.010 7.581 1.835 1.00 84.88 96 PRO A O 1
ATOM 692 N N . LEU A 1 97 ? -5.412 7.522 4.050 1.00 87.56 97 LEU A N 1
ATOM 693 C CA . LEU A 1 97 ? -6.156 6.262 4.011 1.00 87.56 97 LEU A CA 1
ATOM 694 C C . LEU A 1 97 ? -7.437 6.387 3.153 1.00 87.56 97 LEU A C 1
ATOM 696 O O . LEU A 1 97 ? -8.145 7.395 3.224 1.00 87.56 97 LEU A O 1
ATOM 700 N N . PRO A 1 98 ? -7.790 5.356 2.363 1.00 82.50 98 PRO A N 1
ATOM 701 C CA . PRO A 1 98 ? -8.942 5.400 1.476 1.00 82.50 98 PRO A CA 1
ATOM 702 C C . PRO A 1 98 ? -10.258 5.393 2.261 1.00 82.50 98 PRO A C 1
ATOM 704 O O . PRO A 1 98 ? -10.473 4.591 3.174 1.00 82.50 98 PRO A O 1
ATOM 707 N N . ILE A 1 99 ? -11.183 6.266 1.865 1.00 74.88 99 ILE A N 1
ATOM 708 C CA . ILE A 1 99 ? -12.528 6.343 2.444 1.00 74.88 99 ILE A CA 1
ATOM 709 C C . ILE A 1 99 ? -13.494 5.591 1.516 1.00 74.88 99 ILE A C 1
ATOM 711 O O . ILE A 1 99 ? -13.694 6.024 0.378 1.00 74.88 99 ILE A O 1
ATOM 715 N N . PRO A 1 100 ? -14.124 4.485 1.955 1.00 69.69 100 PRO A N 1
ATOM 716 C CA . PRO A 1 100 ? -15.080 3.759 1.129 1.00 69.69 100 PRO A CA 1
ATOM 717 C C . PRO A 1 100 ? -16.358 4.591 0.967 1.00 69.69 100 PRO A C 1
ATOM 719 O O . PRO A 1 100 ? -17.167 4.712 1.890 1.00 69.69 100 PRO A O 1
ATOM 722 N N . THR A 1 101 ? -16.576 5.169 -0.219 1.00 63.19 101 THR A N 1
ATOM 723 C CA . THR A 1 101 ? -17.764 6.019 -0.445 1.00 63.19 101 THR A CA 1
ATOM 724 C C . THR A 1 101 ? -19.072 5.210 -0.471 1.00 63.19 101 THR A C 1
ATOM 726 O O . THR A 1 101 ? -20.138 5.749 -0.161 1.00 63.19 101 THR A O 1
ATOM 729 N N . GLY A 1 102 ? -18.986 3.895 -0.706 1.00 54.25 102 GLY A N 1
ATOM 730 C CA . GLY A 1 102 ? -20.073 2.926 -0.559 1.00 54.25 102 GLY A CA 1
ATOM 731 C C . GLY A 1 102 ? -19.580 1.474 -0.617 1.00 54.25 102 GLY A C 1
ATOM 732 O O . GLY A 1 102 ? -18.410 1.220 -0.900 1.00 54.25 102 GLY A O 1
ATOM 733 N N . ALA A 1 103 ? -20.488 0.518 -0.389 1.00 45.69 103 ALA A N 1
ATOM 734 C CA . ALA A 1 103 ? -20.177 -0.917 -0.303 1.00 45.69 103 ALA A CA 1
ATOM 735 C C . ALA A 1 103 ? -19.524 -1.517 -1.568 1.00 45.69 103 ALA A C 1
ATOM 737 O O . ALA A 1 103 ? -18.854 -2.536 -1.472 1.00 45.69 103 ALA A O 1
ATOM 738 N N . ASN A 1 104 ? -19.684 -0.871 -2.729 1.00 44.94 104 ASN A N 1
ATOM 739 C CA . ASN A 1 104 ? -19.194 -1.359 -4.023 1.00 44.94 104 ASN A CA 1
ATOM 740 C C . ASN A 1 104 ? -17.838 -0.763 -4.454 1.00 44.94 104 ASN A C 1
ATOM 742 O O . ASN A 1 104 ? -17.359 -1.104 -5.531 1.00 44.94 104 ASN A O 1
ATOM 746 N N . GLN A 1 105 ? -17.241 0.160 -3.684 1.00 54.34 105 GLN A N 1
ATOM 747 C CA . GLN A 1 105 ? -15.921 0.733 -4.015 1.00 54.34 105 GLN A CA 1
ATOM 748 C C . GLN A 1 105 ? -14.749 0.005 -3.358 1.00 54.34 105 GLN A C 1
ATOM 750 O O . GLN A 1 105 ? -13.609 0.169 -3.783 1.00 54.34 105 GLN A O 1
ATOM 755 N N . VAL A 1 106 ? -15.022 -0.826 -2.356 1.00 61.81 106 VAL A N 1
ATOM 756 C CA . VAL A 1 106 ? -14.064 -1.832 -1.918 1.00 61.81 106 VAL A CA 1
ATOM 757 C C . VAL A 1 106 ? -14.197 -3.013 -2.872 1.00 61.81 106 VAL A C 1
ATOM 759 O O . VAL A 1 106 ? -15.246 -3.650 -2.912 1.00 61.81 106 VAL A O 1
ATOM 762 N N . GLY A 1 107 ? -13.150 -3.305 -3.643 1.00 62.97 107 GLY A N 1
ATOM 763 C CA . GLY A 1 107 ? -13.107 -4.446 -4.563 1.00 62.97 107 GLY A CA 1
ATOM 764 C C . GLY A 1 107 ? -12.976 -5.784 -3.831 1.00 62.97 107 GLY A C 1
ATOM 765 O O . GLY A 1 107 ? -11.963 -6.458 -3.978 1.00 62.97 107 GLY A O 1
ATOM 766 N N . GLY A 1 108 ? -13.964 -6.146 -3.011 1.00 77.19 108 GLY A N 1
ATOM 767 C CA . GLY A 1 108 ? -13.983 -7.374 -2.222 1.00 77.19 108 GLY A CA 1
ATOM 768 C C . GLY A 1 108 ? -14.958 -7.316 -1.046 1.00 77.19 108 GLY A C 1
ATOM 769 O O . GLY A 1 108 ? -15.866 -6.486 -0.997 1.00 77.19 108 GLY A O 1
ATOM 770 N N . ARG A 1 109 ? -14.790 -8.223 -0.080 1.00 85.31 109 ARG A N 1
ATOM 771 C CA . ARG A 1 109 ? -15.736 -8.390 1.032 1.00 85.31 109 ARG A CA 1
ATOM 772 C C . ARG A 1 109 ? -15.606 -7.297 2.101 1.00 85.31 109 ARG A C 1
ATOM 774 O O . ARG A 1 109 ? -14.514 -7.041 2.610 1.00 85.31 109 ARG A O 1
ATOM 781 N N . VAL A 1 110 ? -16.753 -6.733 2.490 1.00 87.88 110 VAL A N 1
ATOM 782 C CA . VAL A 1 110 ? -16.906 -5.735 3.562 1.00 87.88 110 VAL A CA 1
ATOM 783 C C . VAL A 1 110 ? -17.788 -6.303 4.677 1.00 87.88 110 VAL A C 1
ATOM 785 O O . VAL A 1 110 ? -18.878 -6.812 4.420 1.00 87.88 110 VAL A O 1
ATOM 788 N N . TYR A 1 111 ? -17.332 -6.186 5.921 1.00 89.19 111 TYR A N 1
ATOM 789 C CA . TYR A 1 111 ? -18.059 -6.562 7.132 1.00 89.19 111 TYR A CA 1
ATOM 790 C C . TYR A 1 111 ? -18.625 -5.296 7.776 1.00 89.19 111 TYR A C 1
ATOM 792 O O . TYR A 1 111 ? -17.876 -4.499 8.339 1.00 89.19 111 TYR A O 1
ATOM 800 N N . ALA A 1 112 ? -19.937 -5.092 7.670 1.00 88.94 112 ALA A N 1
ATOM 801 C CA . ALA A 1 112 ? -20.612 -3.921 8.221 1.00 88.94 112 ALA A CA 1
ATOM 802 C C . ALA A 1 112 ? -21.293 -4.238 9.561 1.00 88.94 112 ALA A C 1
ATOM 804 O O . ALA A 1 112 ? -21.948 -5.274 9.697 1.00 88.94 112 ALA A O 1
ATOM 805 N N . ARG A 1 113 ? -21.193 -3.322 10.529 1.00 89.19 113 ARG A N 1
ATOM 806 C CA . ARG A 1 113 ? -21.975 -3.343 11.773 1.00 89.19 113 ARG A CA 1
ATOM 807 C C . ARG A 1 113 ? -22.250 -1.922 12.259 1.00 89.19 113 ARG A C 1
ATOM 809 O O . ARG A 1 113 ? -21.355 -1.086 12.266 1.00 89.19 113 ARG A O 1
ATOM 816 N N . THR A 1 114 ? -23.467 -1.665 12.726 1.00 90.50 114 THR A N 1
ATOM 817 C CA . THR A 1 114 ? -23.771 -0.458 13.503 1.00 90.50 114 THR A CA 1
ATOM 818 C C . THR A 1 114 ? -23.411 -0.707 14.963 1.00 90.50 114 THR A C 1
ATOM 820 O O . THR A 1 114 ? -23.904 -1.658 15.565 1.00 90.50 114 THR A O 1
ATOM 823 N N . PHE A 1 115 ? -22.552 0.144 15.509 1.00 88.88 115 PHE A N 1
ATOM 824 C CA . PHE A 1 115 ? -22.224 0.217 16.926 1.00 88.88 115 PHE A CA 1
ATOM 825 C C . PHE A 1 115 ? -22.983 1.370 17.590 1.00 88.88 115 PHE A C 1
ATOM 827 O O . PHE A 1 115 ? -23.323 2.349 16.925 1.00 88.88 115 PHE A O 1
ATOM 834 N N . THR A 1 116 ? -23.176 1.305 18.906 1.00 89.94 116 THR A N 1
ATOM 835 C CA . THR A 1 116 ? -23.707 2.415 19.711 1.00 89.94 116 THR A CA 1
ATOM 836 C C . THR A 1 116 ? -22.588 2.990 20.574 1.00 89.94 116 THR A C 1
ATOM 838 O O . THR A 1 116 ? -22.207 2.404 21.581 1.00 89.94 116 THR A O 1
ATOM 841 N N . PHE A 1 117 ? -22.011 4.116 20.157 1.00 90.94 117 PHE A N 1
ATOM 842 C CA . PHE A 1 117 ? -20.894 4.749 20.861 1.00 90.94 117 PHE A CA 1
ATOM 843 C C . PHE A 1 117 ? -21.407 5.710 21.939 1.00 90.94 117 PHE A C 1
ATOM 845 O O . PHE A 1 117 ? -22.387 6.424 21.716 1.00 90.94 117 PHE A O 1
ATOM 852 N N . ASP A 1 118 ? -20.704 5.775 23.074 1.00 91.06 118 ASP A N 1
ATOM 853 C CA . ASP A 1 118 ? -20.840 6.880 24.029 1.00 91.06 118 ASP A CA 1
ATOM 854 C C . ASP A 1 118 ? -20.557 8.201 23.288 1.00 91.06 118 ASP A C 1
ATOM 856 O O . ASP A 1 118 ? -19.548 8.319 22.594 1.00 91.06 118 ASP A O 1
ATOM 860 N N . ALA A 1 119 ? -21.427 9.200 23.421 1.00 93.75 119 ALA A N 1
ATOM 861 C CA . ALA A 1 119 ? -21.285 10.507 22.779 1.00 93.75 119 ALA A CA 1
ATOM 862 C C . ALA A 1 119 ? -21.286 11.631 23.814 1.00 93.75 119 ALA A C 1
ATOM 864 O O . ALA A 1 119 ? -21.986 11.550 24.822 1.00 93.75 119 ALA A O 1
ATOM 865 N N . TYR A 1 120 ? -20.511 12.686 23.576 1.00 95.31 120 TYR A N 1
ATOM 866 C CA . TYR A 1 120 ? -20.449 13.857 24.443 1.00 95.31 120 TYR A CA 1
ATOM 867 C C . TYR A 1 120 ? -21.135 15.052 23.784 1.00 95.31 120 TYR A C 1
ATOM 869 O O . TYR A 1 120 ? -20.850 15.400 22.637 1.00 95.31 120 TYR A O 1
ATOM 877 N N . ASN A 1 121 ? -22.039 15.687 24.530 1.00 96.62 121 ASN A N 1
ATOM 878 C CA . ASN A 1 121 ? -22.734 16.895 24.117 1.00 96.62 121 ASN A CA 1
ATOM 879 C C . ASN A 1 121 ? -22.158 18.095 24.885 1.00 96.62 121 ASN A C 1
ATOM 881 O O . ASN A 1 121 ? -22.366 18.244 26.090 1.00 96.62 121 ASN A O 1
ATOM 885 N N . THR A 1 122 ? -21.416 18.963 24.196 1.00 95.31 122 THR A N 1
ATOM 886 C CA . THR A 1 122 ? -20.729 20.106 24.817 1.00 95.31 122 THR A CA 1
ATOM 887 C C . THR A 1 122 ? -21.700 21.190 25.290 1.00 95.31 122 THR A C 1
ATOM 889 O O . THR A 1 122 ? -21.381 21.913 26.232 1.00 95.31 122 THR A O 1
ATOM 892 N N . ALA A 1 123 ? -22.895 21.283 24.693 1.00 93.25 123 ALA A N 1
ATOM 893 C CA . ALA A 1 123 ? -23.880 22.319 25.001 1.00 93.25 123 ALA A CA 1
ATOM 894 C C . ALA A 1 123 ? -24.568 22.119 26.364 1.00 93.25 123 ALA A C 1
ATOM 896 O O . ALA A 1 123 ? -25.045 23.085 26.957 1.00 93.25 123 ALA A O 1
ATOM 897 N N . ASN A 1 124 ? -24.622 20.882 26.873 1.00 94.69 124 ASN A N 1
ATOM 898 C CA . ASN A 1 124 ? -25.201 20.551 28.184 1.00 94.69 124 ASN A CA 1
ATOM 899 C C . ASN A 1 124 ? -24.255 19.751 29.109 1.00 94.69 124 ASN A C 1
ATOM 901 O O . ASN A 1 124 ? -24.622 19.441 30.247 1.00 94.69 124 ASN A O 1
ATOM 905 N N . GLY A 1 125 ? -23.051 19.412 28.637 1.00 93.31 125 GLY A N 1
ATOM 906 C CA . GLY A 1 125 ? -22.045 1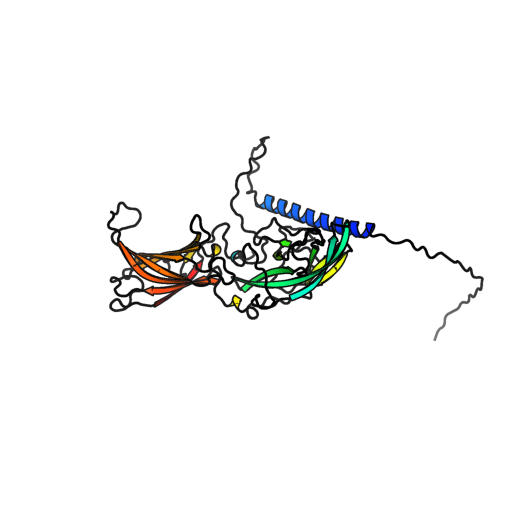8.649 29.378 1.00 93.31 125 GLY A CA 1
ATOM 907 C C . GLY A 1 125 ? -22.439 17.200 29.681 1.00 93.31 125 GLY A C 1
ATOM 908 O O . GLY A 1 125 ? -21.864 16.597 30.587 1.00 93.31 125 GLY A O 1
ATOM 909 N N . GLN A 1 126 ? -23.440 16.649 28.987 1.00 93.69 126 GLN A N 1
ATOM 910 C CA . GLN A 1 126 ? -23.953 15.301 29.229 1.00 93.69 126 GLN A CA 1
ATOM 911 C C . GLN A 1 126 ? -23.357 14.272 28.270 1.00 93.69 126 GLN A C 1
ATOM 913 O O . GLN A 1 126 ? -23.038 14.564 27.114 1.00 93.69 126 GLN A O 1
ATOM 918 N N . PHE A 1 127 ? -23.290 13.032 28.754 1.00 91.38 127 PHE A N 1
ATOM 919 C CA . PHE A 1 127 ? -23.072 11.862 27.914 1.00 91.38 127 PHE A CA 1
ATOM 920 C C . PHE A 1 127 ? -24.413 11.357 27.370 1.00 91.38 127 PHE A C 1
ATOM 922 O O . PHE A 1 127 ? -25.424 11.332 28.074 1.00 91.38 127 PHE A O 1
ATOM 929 N N . GLN A 1 128 ? -24.410 10.983 26.100 1.00 93.00 128 GLN A N 1
ATOM 930 C CA . GLN A 1 128 ? -25.523 10.436 25.329 1.00 93.00 128 GLN A CA 1
ATOM 931 C C . GLN A 1 128 ? -24.979 9.269 24.485 1.00 93.00 128 GLN A C 1
ATOM 933 O O . GLN A 1 128 ? -23.893 8.765 24.767 1.00 93.00 128 GLN A O 1
ATOM 938 N N . THR A 1 129 ? -25.703 8.825 23.456 1.00 92.31 129 THR A N 1
ATOM 939 C CA . THR A 1 129 ? -25.215 7.796 22.522 1.00 92.31 129 THR A CA 1
ATOM 940 C C . THR A 1 129 ? -25.415 8.221 21.071 1.00 92.31 129 THR A C 1
ATOM 942 O O . THR A 1 129 ? -26.415 8.860 20.747 1.00 92.31 129 THR A O 1
ATOM 945 N N . GLU A 1 130 ? -24.479 7.855 20.194 1.00 93.81 130 GLU A N 1
ATOM 946 C CA . GLU A 1 130 ? -24.608 7.985 18.737 1.00 93.81 130 GLU A CA 1
ATOM 947 C C . GLU A 1 130 ? -24.413 6.614 18.076 1.00 93.81 130 GLU A C 1
ATOM 949 O O . GLU A 1 130 ? -23.527 5.844 18.451 1.00 93.81 130 GLU A O 1
ATOM 954 N N . GLN A 1 131 ? -25.233 6.307 17.068 1.00 93.94 131 GLN A N 1
ATOM 955 C CA . GLN A 1 131 ? -25.022 5.132 16.226 1.00 93.94 131 GLN A CA 1
ATOM 956 C C . GLN A 1 131 ? -23.936 5.413 15.184 1.00 93.94 131 GLN A C 1
ATOM 958 O O . GLN A 1 131 ? -24.084 6.308 14.355 1.00 93.94 131 GLN A O 1
ATOM 963 N N . VAL A 1 132 ? -22.869 4.616 15.196 1.00 93.00 132 VAL A N 1
ATOM 964 C CA . VAL A 1 132 ? -21.737 4.728 14.269 1.00 93.00 132 VAL A CA 1
ATOM 965 C C . VAL A 1 132 ? -21.648 3.453 13.438 1.00 93.00 132 VAL A C 1
ATOM 967 O O . VAL A 1 132 ? -21.594 2.346 13.970 1.00 93.00 132 VAL A O 1
ATOM 970 N N . ASN A 1 133 ? -21.635 3.593 12.114 1.00 92.31 133 ASN A N 1
ATOM 971 C CA . ASN A 1 133 ? -21.532 2.463 11.198 1.00 92.31 133 ASN A CA 1
ATOM 972 C C . ASN A 1 133 ? -20.061 2.114 10.969 1.00 92.31 133 ASN A C 1
ATOM 974 O O . ASN A 1 133 ? -19.334 2.864 10.319 1.00 92.31 133 ASN A O 1
ATOM 978 N N . ALA A 1 134 ? -19.630 0.973 11.496 1.00 91.12 134 ALA A N 1
ATOM 979 C CA . ALA A 1 134 ? -18.322 0.404 11.234 1.00 91.12 134 ALA A CA 1
ATOM 980 C C . ALA A 1 134 ? -18.340 -0.483 9.987 1.00 91.12 134 ALA A C 1
ATOM 982 O O . ALA A 1 134 ? -19.243 -1.299 9.793 1.00 91.12 134 ALA A O 1
ATOM 983 N N . PHE A 1 135 ? -17.289 -0.361 9.185 1.00 90.75 135 PHE A N 1
ATOM 984 C CA . PHE A 1 135 ? -17.000 -1.215 8.043 1.00 90.75 135 PHE A CA 1
ATOM 985 C C . PHE A 1 135 ? -15.579 -1.745 8.206 1.00 90.75 135 PHE A C 1
ATOM 987 O O . PHE A 1 135 ? -14.632 -0.961 8.145 1.00 90.75 135 PHE A O 1
ATOM 994 N N . ILE A 1 136 ? -15.417 -3.053 8.406 1.00 91.75 136 ILE A N 1
ATOM 995 C CA . ILE A 1 136 ? -14.106 -3.702 8.306 1.00 91.75 136 ILE A CA 1
ATOM 996 C C . ILE A 1 136 ? -13.959 -4.293 6.917 1.00 91.75 136 ILE A C 1
ATOM 998 O O . ILE A 1 136 ? -14.858 -4.966 6.411 1.00 91.75 136 ILE A O 1
ATOM 1002 N N . TRP A 1 137 ? -12.820 -4.043 6.294 1.00 91.50 137 TRP A N 1
ATOM 1003 C CA . TRP A 1 137 ? -12.539 -4.486 4.943 1.00 91.50 137 TRP A CA 1
ATOM 1004 C C . TRP A 1 137 ? -11.042 -4.689 4.731 1.00 91.50 137 TRP A C 1
ATOM 1006 O O . TRP A 1 137 ? -10.228 -4.339 5.583 1.00 91.50 137 TRP A O 1
ATOM 1016 N N . ARG A 1 138 ? -10.683 -5.303 3.604 1.00 91.88 138 ARG A N 1
ATOM 1017 C CA . ARG A 1 138 ? -9.294 -5.598 3.244 1.00 91.88 138 ARG A CA 1
ATOM 1018 C C . ARG A 1 138 ? -8.954 -5.012 1.881 1.00 91.88 138 ARG A C 1
ATOM 1020 O O . ARG A 1 138 ? -9.803 -5.017 0.990 1.00 91.88 138 ARG A O 1
ATOM 1027 N N . LEU A 1 139 ? -7.715 -4.558 1.724 1.00 89.81 139 LEU A N 1
ATOM 1028 C CA . LEU A 1 139 ? -7.108 -4.270 0.425 1.00 89.81 139 LEU A CA 1
ATOM 1029 C C . LEU A 1 139 ? -6.063 -5.341 0.099 1.00 89.81 139 LEU A C 1
ATOM 1031 O O . LEU A 1 139 ? -5.292 -5.698 0.992 1.00 89.81 139 LEU A O 1
ATOM 1035 N N . PRO A 1 140 ? -6.016 -5.840 -1.147 1.00 91.00 140 PRO A N 1
ATOM 1036 C CA . PRO A 1 140 ? -5.009 -6.803 -1.572 1.00 91.00 140 PRO A CA 1
ATOM 1037 C C . PRO A 1 140 ? -3.618 -6.164 -1.674 1.00 91.00 140 PRO A C 1
ATOM 1039 O O . PRO A 1 140 ? -3.474 -5.059 -2.199 1.00 91.00 140 PRO A O 1
ATOM 1042 N N . CYS A 1 141 ? -2.596 -6.885 -1.213 1.00 90.50 141 CYS A N 1
ATOM 1043 C CA . CYS A 1 141 ? -1.197 -6.460 -1.201 1.00 90.50 141 CYS A CA 1
ATOM 1044 C C . CYS A 1 141 ? -0.300 -7.365 -2.072 1.00 90.50 141 CYS A C 1
ATOM 1046 O O . CYS A 1 141 ? -0.753 -8.343 -2.669 1.00 90.50 141 CYS A O 1
ATOM 1048 N N . SER A 1 142 ? 1.004 -7.051 -2.109 1.00 89.62 142 SER A N 1
ATOM 1049 C CA . SER A 1 142 ? 2.054 -7.969 -2.588 1.00 89.62 142 SER A CA 1
ATOM 1050 C C . SER A 1 142 ? 1.981 -9.337 -1.893 1.00 89.62 142 SER A C 1
ATOM 1052 O O . SER A 1 142 ? 1.403 -9.465 -0.817 1.00 89.62 142 SER A O 1
ATOM 1054 N N . GLY A 1 143 ? 2.567 -10.368 -2.506 1.00 85.31 143 GLY A N 1
ATOM 1055 C CA . GLY A 1 143 ? 2.764 -11.683 -1.879 1.00 85.31 143 GLY A CA 1
ATOM 1056 C C . GLY A 1 143 ? 1.500 -12.525 -1.656 1.00 85.31 143 GLY A C 1
ATOM 1057 O O . GLY A 1 143 ? 1.614 -13.678 -1.251 1.00 85.31 143 GLY A O 1
ATOM 1058 N N . GLY A 1 144 ? 0.310 -11.993 -1.953 1.00 88.06 144 GLY A N 1
ATOM 1059 C CA . GLY A 1 144 ? -0.960 -12.610 -1.564 1.00 88.06 144 GLY A CA 1
ATOM 1060 C C . GLY A 1 144 ? -1.419 -12.230 -0.153 1.00 88.06 144 GLY A C 1
ATOM 1061 O O . GLY A 1 144 ? -2.322 -12.881 0.365 1.00 88.06 144 GLY A O 1
ATOM 1062 N N . ASP A 1 145 ? -0.832 -11.184 0.437 1.00 91.44 145 ASP A N 1
ATOM 1063 C CA . ASP A 1 145 ? -1.258 -10.572 1.700 1.00 91.44 145 ASP A CA 1
ATOM 1064 C C . ASP A 1 145 ? -2.411 -9.571 1.515 1.00 91.44 145 ASP A C 1
ATOM 1066 O O . ASP A 1 145 ? -2.835 -9.245 0.398 1.00 91.44 145 ASP A O 1
ATOM 1070 N N . SER A 1 146 ? -2.896 -9.034 2.635 1.00 93.25 146 SER A N 1
ATOM 1071 C CA . SER A 1 146 ? -3.843 -7.925 2.687 1.00 93.25 146 SER A CA 1
ATOM 1072 C C . SER A 1 146 ? -3.577 -6.972 3.854 1.00 93.25 146 SER A C 1
ATOM 1074 O O . SER A 1 146 ? -3.105 -7.380 4.913 1.00 93.25 146 SER A O 1
ATOM 1076 N N . VAL A 1 147 ? -3.943 -5.698 3.691 1.00 93.31 147 VAL A N 1
ATOM 1077 C CA . VAL A 1 147 ? -4.073 -4.752 4.808 1.00 93.31 147 VAL A CA 1
ATOM 1078 C C . VAL A 1 147 ? -5.532 -4.688 5.233 1.00 93.31 147 VAL A C 1
ATOM 1080 O O . VAL A 1 147 ? -6.424 -4.627 4.387 1.00 93.31 147 VAL A O 1
ATOM 1083 N N . THR A 1 148 ? -5.783 -4.699 6.543 1.00 94.75 148 THR A N 1
ATOM 1084 C CA . THR A 1 148 ? -7.136 -4.598 7.100 1.00 94.75 148 THR A CA 1
ATOM 1085 C C . THR A 1 148 ? -7.425 -3.186 7.591 1.00 94.75 148 THR A C 1
ATOM 1087 O O . THR A 1 148 ? -6.676 -2.616 8.384 1.00 94.75 148 THR A O 1
ATOM 1090 N N . LEU A 1 149 ? -8.551 -2.649 7.133 1.00 94.06 149 LEU A N 1
ATOM 1091 C CA . LEU A 1 149 ? -9.024 -1.302 7.412 1.00 94.06 149 LEU A CA 1
ATOM 1092 C C . LEU A 1 149 ? -10.343 -1.337 8.179 1.00 94.06 149 LEU A C 1
ATOM 1094 O O . LEU A 1 149 ? -11.216 -2.159 7.903 1.00 94.06 149 LEU A O 1
ATOM 1098 N N . LEU A 1 150 ? -10.489 -0.406 9.117 1.00 93.75 150 LEU A N 1
ATOM 1099 C CA . LEU A 1 150 ? -11.705 -0.113 9.864 1.00 93.75 150 LEU A CA 1
ATOM 1100 C C . LEU A 1 150 ? -12.148 1.310 9.515 1.00 93.75 150 LEU A C 1
ATOM 1102 O O . LEU A 1 150 ? -11.522 2.280 9.935 1.00 93.75 150 LEU A O 1
ATOM 1106 N N . THR A 1 151 ? -13.244 1.448 8.778 1.00 93.00 151 THR A N 1
ATOM 1107 C CA . THR A 1 151 ? -13.901 2.743 8.571 1.00 93.00 151 THR A CA 1
ATOM 1108 C C . THR A 1 151 ? -15.017 2.909 9.592 1.00 93.00 151 THR A C 1
ATOM 1110 O O . THR A 1 151 ? -15.906 2.065 9.669 1.00 93.00 151 THR A O 1
ATOM 1113 N N . LEU A 1 152 ? -14.999 4.004 10.350 1.00 93.38 152 LEU A N 1
ATOM 1114 C CA . LEU A 1 152 ? -16.078 4.415 11.244 1.00 93.38 152 LEU A CA 1
ATOM 1115 C C . LEU A 1 152 ? -16.810 5.598 10.620 1.00 93.38 152 LEU A C 1
ATOM 1117 O O . LEU A 1 152 ? -16.223 6.661 10.422 1.00 93.38 152 LEU A O 1
ATOM 1121 N N . ARG A 1 153 ? -18.088 5.402 10.296 1.00 93.31 153 ARG A N 1
ATOM 1122 C CA . ARG A 1 153 ? -18.928 6.388 9.617 1.00 93.31 153 ARG A CA 1
ATOM 1123 C C . ARG A 1 153 ? -20.035 6.883 10.540 1.00 93.31 153 ARG A C 1
ATOM 1125 O O . ARG A 1 153 ? -20.885 6.094 10.961 1.00 93.31 153 ARG A O 1
ATOM 1132 N N . ARG A 1 154 ? -20.036 8.183 10.831 1.00 94.75 154 ARG A N 1
ATOM 1133 C CA . ARG A 1 154 ? -21.102 8.850 11.592 1.00 94.75 154 ARG A CA 1
ATOM 1134 C C . ARG A 1 154 ? -22.399 8.906 10.787 1.00 94.75 154 ARG A C 1
ATOM 1136 O O . ARG A 1 154 ? -22.424 8.659 9.576 1.00 94.75 154 ARG A O 1
ATOM 1143 N N . LEU A 1 155 ? -23.493 9.266 11.453 1.00 93.25 155 LEU A N 1
ATOM 1144 C CA . LEU A 1 155 ? -24.717 9.661 10.755 1.00 93.25 155 LEU A CA 1
ATOM 1145 C C . LEU A 1 155 ? -24.498 11.019 10.078 1.00 93.25 155 LEU A C 1
ATOM 1147 O O . LEU A 1 155 ? -23.966 11.943 10.687 1.00 93.25 155 LEU A O 1
ATOM 1151 N N . SER A 1 156 ? -24.958 11.174 8.834 1.00 93.56 156 SER A N 1
ATOM 1152 C CA . SER A 1 156 ? -24.698 12.373 8.016 1.00 93.56 156 SER A CA 1
ATOM 1153 C C . SER A 1 156 ? -25.208 13.686 8.618 1.00 93.56 156 SER A C 1
ATOM 1155 O O . SER A 1 156 ? -24.740 14.748 8.230 1.00 93.56 156 SER A O 1
ATOM 1157 N N . GLN A 1 157 ? -26.164 13.621 9.548 1.00 95.12 157 GLN A N 1
ATOM 1158 C CA . GLN A 1 157 ? -26.695 14.779 10.276 1.00 95.12 157 GLN A CA 1
ATOM 1159 C C . GLN A 1 157 ? -25.771 15.294 11.394 1.00 95.12 157 GLN A C 1
ATOM 1161 O O . GLN A 1 157 ? -25.973 16.407 11.864 1.00 95.12 157 GLN A O 1
ATOM 1166 N N . TYR A 1 158 ? -24.791 14.490 11.820 1.00 95.94 158 TYR A N 1
ATOM 1167 C CA . TYR A 1 158 ? -23.808 14.845 12.848 1.00 95.94 158 TYR A CA 1
ATOM 1168 C C . TYR A 1 158 ? -22.369 14.893 12.303 1.00 95.94 158 TYR A C 1
ATOM 1170 O O . TYR A 1 158 ? -21.441 15.225 13.031 1.00 95.94 158 TYR A O 1
ATOM 1178 N N . GLU A 1 159 ? -22.153 14.566 11.028 1.00 95.25 159 GLU A N 1
ATOM 1179 C CA . GLU A 1 159 ? -20.838 14.614 10.383 1.00 95.25 159 GLU A CA 1
ATOM 1180 C C . GLU A 1 159 ? -20.240 16.032 10.456 1.00 95.25 159 GLU A C 1
ATOM 1182 O O . GLU A 1 159 ? -20.817 16.986 9.936 1.00 95.25 159 GLU A O 1
ATOM 1187 N N . GLY A 1 160 ? -19.085 16.178 11.113 1.00 95.25 160 GLY A N 1
ATOM 1188 C CA . GLY A 1 160 ? -18.451 17.476 11.362 1.00 95.25 160 GLY A CA 1
ATOM 1189 C C . GLY A 1 160 ? -18.994 18.259 12.565 1.00 95.25 160 GLY A C 1
ATOM 1190 O O . GLY A 1 160 ? -18.469 19.333 12.863 1.00 95.25 160 GLY A O 1
ATOM 1191 N N . ASP A 1 161 ? -19.997 17.744 13.284 1.00 96.50 161 ASP A N 1
ATOM 1192 C CA . ASP A 1 161 ? -20.504 18.368 14.508 1.00 96.50 161 ASP A CA 1
ATOM 1193 C C . ASP A 1 161 ? -19.474 18.230 15.646 1.00 96.50 161 ASP A C 1
ATOM 1195 O O . ASP A 1 161 ? -19.097 17.126 16.051 1.00 96.50 161 ASP A O 1
ATOM 1199 N N . SER A 1 162 ? -19.004 19.379 16.139 1.00 95.56 162 SER A N 1
ATOM 1200 C CA . SER A 1 162 ? -18.069 19.532 17.261 1.00 95.56 162 SER A CA 1
ATOM 1201 C C . SER A 1 162 ? -18.760 19.881 18.589 1.00 95.56 162 SER A C 1
ATOM 1203 O O . SER A 1 162 ? -18.098 19.985 19.623 1.00 95.56 162 SER A O 1
ATOM 1205 N N . SER A 1 163 ? -20.085 20.049 18.578 1.00 95.81 163 SER A N 1
ATOM 1206 C CA . SER A 1 163 ? -20.931 20.236 19.761 1.00 95.81 163 SER A CA 1
ATOM 1207 C C . SER A 1 163 ? -2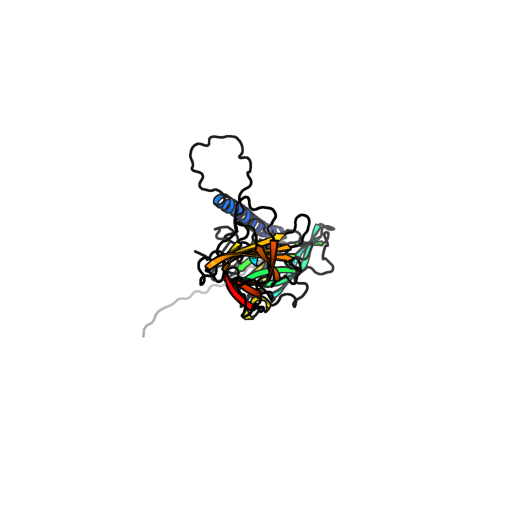1.582 18.934 20.227 1.00 95.81 163 SER A C 1
ATOM 1209 O O . SER A 1 163 ? -21.828 18.768 21.420 1.00 95.81 163 SER A O 1
ATOM 1211 N N . PHE A 1 164 ? -21.812 17.993 19.313 1.00 96.81 164 PHE A N 1
ATOM 1212 C CA . PHE A 1 164 ? -22.224 16.626 19.612 1.00 96.81 164 PHE A CA 1
ATOM 1213 C C . PHE A 1 164 ? -21.346 15.639 18.841 1.00 96.81 164 PHE A C 1
ATOM 1215 O O . PHE A 1 164 ? -21.379 15.612 17.611 1.00 96.81 164 PHE A O 1
ATOM 1222 N N . TYR A 1 165 ? -20.554 14.828 19.549 1.00 96.62 165 TYR A N 1
ATOM 1223 C CA . TYR A 1 165 ? -19.671 13.841 18.920 1.00 96.62 165 TYR A CA 1
ATOM 1224 C C . TYR A 1 165 ? -19.565 12.525 19.698 1.00 96.62 165 TYR A C 1
ATOM 1226 O O . TYR A 1 165 ? -19.519 12.540 20.932 1.00 96.62 165 TYR A O 1
ATOM 1234 N N . PRO A 1 166 ? -19.472 11.378 19.001 1.00 95.75 166 PRO A N 1
ATOM 1235 C CA . PRO A 1 166 ? -19.125 10.114 19.610 1.00 95.75 166 PRO A CA 1
ATOM 1236 C C . PRO A 1 166 ? -17.671 10.130 20.082 1.00 95.75 166 PRO A C 1
ATOM 1238 O O . PRO A 1 166 ? -16.794 10.786 19.512 1.00 95.75 166 PRO A O 1
ATOM 1241 N N . LEU A 1 167 ? -17.425 9.372 21.137 1.00 92.75 167 LEU A N 1
ATOM 1242 C CA . LEU A 1 167 ? -16.114 9.115 21.694 1.00 92.75 167 LEU A CA 1
ATOM 1243 C C . LEU A 1 167 ? -15.579 7.799 21.143 1.00 92.75 167 LEU A C 1
ATOM 1245 O O . LEU A 1 167 ? -16.300 6.805 21.040 1.00 92.75 167 LEU A O 1
ATOM 1249 N N . PHE A 1 168 ? -14.303 7.800 20.769 1.00 92.56 168 PHE A N 1
ATOM 1250 C CA . PHE A 1 168 ? -13.674 6.622 20.199 1.00 92.56 168 PHE A CA 1
ATOM 1251 C C . PHE A 1 168 ? -13.602 5.482 21.236 1.00 92.56 168 PHE A C 1
ATOM 1253 O O . PHE A 1 168 ? -13.087 5.706 22.338 1.00 92.56 168 PHE A O 1
ATOM 1260 N N . PRO A 1 169 ? -14.107 4.272 20.926 1.00 90.19 169 PRO A N 1
ATOM 1261 C CA . PRO A 1 169 ? -14.092 3.148 21.852 1.00 90.19 169 PRO A CA 1
ATOM 1262 C C . PRO A 1 169 ? -12.732 2.450 21.850 1.00 90.19 169 PRO A C 1
ATOM 1264 O O . PRO A 1 169 ? -11.881 2.662 20.990 1.00 90.19 169 PRO A O 1
ATOM 1267 N N . LEU A 1 170 ? -12.545 1.537 22.793 1.00 88.94 170 LEU A N 1
ATOM 1268 C CA . LEU A 1 170 ? -11.379 0.665 22.811 1.00 88.94 170 LEU A CA 1
ATOM 1269 C C . LEU A 1 170 ? -11.629 -0.570 21.945 1.00 88.94 170 LEU A C 1
ATOM 1271 O O . LEU A 1 170 ? -12.673 -1.203 22.078 1.00 88.94 170 LEU A O 1
ATOM 1275 N N . PHE A 1 171 ? -10.663 -0.959 21.112 1.00 91.44 171 PHE A N 1
ATOM 1276 C CA . PHE A 1 171 ? -10.753 -2.177 20.303 1.00 91.44 171 PHE A CA 1
ATOM 1277 C C . PHE A 1 171 ? -9.875 -3.308 20.848 1.00 91.44 171 PHE A C 1
ATOM 1279 O O . PHE A 1 171 ? -8.718 -3.116 21.229 1.00 91.44 171 PHE A O 1
ATOM 1286 N N . ARG A 1 172 ? -10.444 -4.515 20.863 1.00 92.50 172 ARG A N 1
ATOM 1287 C CA . ARG A 1 172 ? -9.782 -5.776 21.219 1.00 92.50 172 ARG A CA 1
ATOM 1288 C C . ARG A 1 172 ? -10.004 -6.811 20.130 1.00 92.50 172 ARG A C 1
ATOM 1290 O O . ARG A 1 172 ? -11.029 -6.793 19.456 1.00 92.50 172 ARG A O 1
ATOM 1297 N N . LEU A 1 173 ? -9.056 -7.725 19.984 1.00 94.75 173 LEU A N 1
ATOM 1298 C CA . LEU A 1 173 ? -9.057 -8.760 18.962 1.00 94.75 173 LEU A CA 1
ATOM 1299 C C . LEU A 1 173 ? -8.896 -10.147 19.598 1.00 94.75 173 LEU A C 1
ATOM 1301 O O . LEU A 1 173 ? -8.254 -10.319 20.637 1.00 94.75 173 LEU A O 1
ATOM 1305 N N . THR A 1 174 ? -9.547 -11.137 18.991 1.00 95.56 174 THR A N 1
ATOM 1306 C CA . THR A 1 174 ? -9.425 -12.559 19.330 1.00 95.56 174 THR A CA 1
ATOM 1307 C C . THR A 1 174 ? -9.055 -13.347 18.078 1.00 95.56 174 THR A C 1
ATOM 1309 O O . THR A 1 174 ? -9.773 -13.283 17.079 1.00 95.56 174 THR A O 1
ATOM 1312 N N . GLN A 1 175 ? -7.945 -14.083 18.136 1.00 95.81 175 GLN A N 1
ATOM 1313 C CA . GLN A 1 175 ? -7.414 -14.899 17.043 1.00 95.81 175 GLN A CA 1
ATOM 1314 C C . GLN A 1 175 ? -6.588 -16.062 17.611 1.00 95.81 175 GLN A C 1
ATOM 1316 O O . GLN A 1 175 ? -5.698 -15.865 18.441 1.00 95.81 175 GLN A O 1
ATOM 1321 N N . GLY A 1 176 ? -6.878 -17.286 17.162 1.00 93.12 176 GLY A N 1
ATOM 1322 C CA . GLY A 1 176 ? -6.250 -18.496 17.698 1.00 93.12 176 GLY A CA 1
ATOM 1323 C C . GLY A 1 176 ? -6.450 -18.614 19.214 1.00 93.12 176 GLY A C 1
ATOM 1324 O O . GLY A 1 176 ? -7.573 -18.519 19.702 1.00 93.12 176 GLY A O 1
ATOM 1325 N N . GLY A 1 177 ? -5.358 -18.803 19.961 1.00 93.31 177 GLY A N 1
ATOM 1326 C CA . GLY A 1 177 ? -5.377 -18.829 21.431 1.00 93.31 177 GLY A CA 1
ATOM 1327 C C . GLY A 1 177 ? -5.383 -17.447 22.105 1.00 93.31 177 GLY A C 1
ATOM 1328 O O . GLY A 1 177 ? -5.629 -17.358 23.307 1.00 93.31 177 GLY A O 1
ATOM 1329 N N . ASN A 1 178 ? -5.127 -16.361 21.368 1.00 94.62 178 ASN A N 1
ATOM 1330 C CA . ASN A 1 178 ? -5.129 -15.009 21.925 1.00 94.62 178 ASN A CA 1
ATOM 1331 C C . ASN A 1 178 ? -6.567 -14.489 22.005 1.00 94.62 178 ASN A C 1
ATOM 1333 O O . ASN A 1 178 ? -7.225 -14.331 20.979 1.00 94.62 178 ASN A O 1
ATOM 1337 N N . THR A 1 179 ? -7.047 -14.209 23.219 1.00 93.75 179 THR A N 1
ATOM 1338 C CA . THR A 1 179 ? -8.432 -13.780 23.477 1.00 93.75 179 THR A CA 1
ATOM 1339 C C . THR A 1 179 ? -8.481 -12.357 24.016 1.00 93.75 179 THR A C 1
ATOM 1341 O O . THR A 1 179 ? -7.796 -12.046 24.986 1.00 93.75 179 THR A O 1
ATOM 1344 N N . ALA A 1 180 ? -9.331 -11.524 23.409 1.00 90.50 180 ALA A N 1
ATOM 1345 C CA . ALA A 1 180 ? -9.665 -10.163 23.838 1.00 90.50 180 ALA A CA 1
ATOM 1346 C C . ALA A 1 180 ? -8.452 -9.268 24.175 1.00 90.50 180 ALA A C 1
ATOM 1348 O O . ALA A 1 180 ? -8.496 -8.481 25.122 1.00 90.50 180 ALA A O 1
ATOM 1349 N N . LYS A 1 181 ? -7.375 -9.380 23.392 1.00 93.75 181 LYS A N 1
ATOM 1350 C CA . LYS A 1 181 ? -6.154 -8.583 23.563 1.00 93.75 181 LYS A CA 1
ATOM 1351 C C . LYS A 1 181 ? -6.193 -7.307 22.730 1.00 93.75 181 LYS A C 1
ATOM 1353 O O . LYS A 1 181 ? -6.973 -7.204 21.787 1.00 93.75 181 LYS A O 1
ATOM 1358 N N . PHE A 1 182 ? -5.364 -6.330 23.071 1.00 92.31 182 PHE A N 1
ATOM 1359 C CA . PHE A 1 182 ? -5.323 -5.049 22.369 1.00 92.31 182 PHE A CA 1
ATOM 1360 C C . PHE A 1 182 ? -4.833 -5.187 20.916 1.00 92.31 182 PHE A C 1
ATOM 1362 O O . PHE A 1 182 ? -3.899 -5.936 20.619 1.00 92.31 182 PHE A O 1
ATOM 1369 N N . VAL A 1 183 ? -5.448 -4.414 20.020 1.00 93.00 183 VAL A N 1
ATOM 1370 C CA . VAL A 1 183 ? -5.035 -4.223 18.621 1.00 93.00 183 VAL A CA 1
ATOM 1371 C C . VAL A 1 183 ? -4.773 -2.736 18.384 1.00 93.00 183 VAL A C 1
ATOM 1373 O O . VAL A 1 183 ? -5.513 -1.902 18.908 1.00 93.00 183 VAL A O 1
ATOM 1376 N N . ARG A 1 184 ? -3.698 -2.390 17.665 1.00 92.44 184 ARG A N 1
ATOM 1377 C CA . ARG A 1 184 ? -3.379 -0.989 17.368 1.00 92.44 184 ARG A CA 1
ATOM 1378 C C . ARG A 1 184 ? -4.325 -0.526 16.272 1.00 92.44 184 ARG A C 1
ATOM 1380 O O . ARG A 1 184 ? -4.483 -1.214 15.266 1.00 92.44 184 ARG A O 1
ATOM 1387 N N . VAL A 1 185 ? -4.951 0.627 16.465 1.00 93.06 185 VAL A N 1
ATOM 1388 C CA . VAL A 1 185 ? -5.863 1.211 15.478 1.00 93.06 185 VAL A CA 1
ATOM 1389 C C . VAL A 1 185 ? -5.318 2.583 15.125 1.00 93.06 185 VAL A C 1
ATOM 1391 O O . VAL A 1 185 ? -5.255 3.444 15.993 1.00 93.06 185 VAL A O 1
ATOM 1394 N N . ALA A 1 186 ? -4.850 2.785 13.896 1.00 91.31 186 ALA A N 1
ATOM 1395 C CA . ALA A 1 186 ? -4.041 3.954 13.547 1.00 91.31 186 ALA A CA 1
ATOM 1396 C C . ALA A 1 186 ? -4.585 4.719 12.339 1.00 91.31 186 ALA A C 1
ATOM 1398 O O . ALA A 1 186 ? -5.129 4.125 11.415 1.00 91.31 186 ALA A O 1
ATOM 1399 N N . GLN A 1 187 ? -4.402 6.041 12.342 1.00 88.69 187 GLN A N 1
ATOM 1400 C CA . GLN A 1 187 ? -4.678 6.893 11.179 1.00 88.69 187 GLN A CA 1
ATOM 1401 C C . GLN A 1 187 ? -3.526 6.850 10.159 1.00 88.69 187 GLN A C 1
ATOM 1403 O O . GLN A 1 187 ? -3.765 6.943 8.963 1.00 88.69 187 GLN A O 1
ATOM 1408 N N . GLU A 1 188 ? -2.286 6.649 10.619 1.00 86.19 188 GLU A N 1
ATOM 1409 C CA . GLU A 1 188 ? -1.093 6.643 9.767 1.00 86.19 188 GLU A CA 1
ATOM 1410 C C . GLU A 1 188 ? -0.587 5.203 9.528 1.00 86.19 188 GLU A C 1
ATOM 1412 O O . GLU A 1 188 ? -0.094 4.569 10.475 1.00 86.19 188 GLU A O 1
ATOM 1417 N N . PRO A 1 189 ? -0.649 4.676 8.291 1.00 87.12 189 PRO A N 1
ATOM 1418 C CA . PRO A 1 189 ? -0.116 3.356 7.967 1.00 87.12 189 PRO A CA 1
ATOM 1419 C C . PRO A 1 189 ? 1.414 3.318 8.043 1.00 87.12 189 PRO A C 1
ATOM 1421 O O . PRO A 1 189 ? 2.084 4.345 7.962 1.00 87.12 189 PRO A O 1
ATOM 1424 N N . ASN A 1 190 ? 1.986 2.119 8.178 1.00 82.56 190 ASN A N 1
ATOM 1425 C CA . ASN A 1 190 ? 3.431 1.858 8.239 1.00 82.56 190 ASN A CA 1
ATOM 1426 C C . ASN A 1 190 ? 4.187 2.492 9.425 1.00 82.56 190 ASN A C 1
ATOM 1428 O O . ASN A 1 190 ? 5.398 2.294 9.558 1.00 82.56 190 ASN A O 1
ATOM 1432 N N . THR A 1 191 ? 3.498 3.208 10.315 1.00 79.94 191 THR A N 1
ATOM 1433 C CA . THR A 1 191 ? 4.064 3.816 11.528 1.00 79.94 191 THR A CA 1
ATOM 1434 C C . THR A 1 191 ? 4.004 2.871 12.733 1.00 79.94 191 THR A C 1
ATOM 1436 O O . THR A 1 191 ? 3.435 1.791 12.668 1.00 79.94 191 THR A O 1
ATOM 1439 N N . VAL A 1 192 ? 4.597 3.283 13.856 1.00 75.75 192 VAL A N 1
ATOM 1440 C CA . VAL A 1 192 ? 4.616 2.540 15.139 1.00 75.75 192 VAL A CA 1
ATOM 1441 C C . VAL A 1 192 ? 4.246 3.407 16.347 1.00 75.75 192 VAL A C 1
ATOM 1443 O O . VAL A 1 192 ? 4.240 2.929 17.477 1.00 75.75 192 VAL A O 1
ATOM 1446 N N . ILE A 1 193 ? 3.986 4.701 16.131 1.00 70.88 193 ILE A N 1
ATOM 1447 C CA . ILE A 1 193 ? 3.897 5.712 17.201 1.00 70.88 193 ILE A CA 1
ATOM 1448 C C . ILE A 1 193 ? 2.504 6.308 17.396 1.00 70.88 193 ILE A C 1
ATOM 1450 O O . ILE A 1 193 ? 2.240 6.864 18.468 1.00 70.88 193 ILE A O 1
ATOM 1454 N N . THR A 1 194 ? 1.637 6.211 16.386 1.00 80.12 194 THR A N 1
ATOM 1455 C CA . THR A 1 194 ? 0.253 6.675 16.451 1.00 80.12 194 THR A CA 1
ATOM 1456 C C . THR A 1 194 ? -0.677 5.540 16.855 1.00 80.12 194 THR A C 1
ATOM 1458 O O . THR A 1 194 ? -0.494 4.378 16.494 1.00 80.12 194 THR A O 1
ATOM 1461 N N . ASN A 1 195 ? -1.681 5.884 17.643 1.00 88.00 195 ASN A N 1
ATOM 1462 C CA . ASN A 1 195 ? -2.812 5.038 17.968 1.00 88.00 195 ASN A CA 1
ATOM 1463 C C . ASN A 1 195 ? -4.009 5.969 18.152 1.00 88.00 195 ASN A C 1
ATOM 1465 O O . ASN A 1 195 ? -3.853 7.108 18.591 1.00 88.00 195 ASN A O 1
ATOM 1469 N N . GLN A 1 196 ? -5.192 5.494 17.797 1.00 89.44 196 GLN A N 1
ATOM 1470 C CA . GLN A 1 196 ? -6.429 6.183 18.071 1.00 89.44 196 GLN A CA 1
ATOM 1471 C C . GLN A 1 196 ? -6.816 5.898 19.521 1.00 89.44 196 GLN A C 1
ATOM 1473 O O . GLN A 1 196 ? -7.258 4.801 19.868 1.00 89.44 196 GLN A O 1
ATOM 1478 N N . ASP A 1 197 ? -6.583 6.881 20.383 1.00 85.00 197 ASP A N 1
ATOM 1479 C CA . ASP A 1 197 ? -6.806 6.723 21.813 1.00 85.00 197 ASP A CA 1
ATOM 1480 C C . ASP A 1 197 ? -8.301 6.732 22.151 1.00 85.00 197 ASP A C 1
ATOM 1482 O O . ASP A 1 197 ? -9.103 7.444 21.533 1.00 85.00 197 ASP A O 1
ATOM 1486 N N . ILE A 1 198 ? -8.670 5.937 23.157 1.00 87.12 198 ILE A N 1
ATOM 1487 C CA . ILE A 1 198 ? -10.022 5.921 23.722 1.00 87.12 198 ILE A CA 1
ATOM 1488 C C . ILE A 1 198 ? -10.426 7.325 24.197 1.00 87.12 198 ILE A C 1
ATOM 1490 O O . ILE A 1 198 ? -9.580 8.110 24.622 1.00 87.12 198 ILE A O 1
ATOM 1494 N N . ASP A 1 199 ? -11.721 7.633 24.141 1.00 87.88 199 ASP A N 1
ATOM 1495 C CA . ASP A 1 199 ? -12.294 8.934 24.503 1.00 87.88 199 ASP A CA 1
ATOM 1496 C C . ASP A 1 199 ? -11.849 10.103 23.594 1.00 87.88 199 ASP A C 1
ATOM 1498 O O . ASP A 1 199 ? -12.186 11.257 23.863 1.00 87.88 199 ASP A O 1
ATOM 1502 N N . THR A 1 200 ? -11.163 9.835 22.474 1.00 91.00 200 THR A N 1
ATOM 1503 C CA . THR A 1 200 ? -10.907 10.867 21.454 1.00 91.00 200 THR A CA 1
ATOM 1504 C C . THR A 1 200 ? -12.212 11.240 20.731 1.00 91.00 200 THR A C 1
ATOM 1506 O O . THR A 1 200 ? -12.948 10.334 20.330 1.00 91.00 200 THR A O 1
ATOM 1509 N N . PRO A 1 201 ? -12.503 12.537 20.500 1.00 94.50 201 PRO A N 1
ATOM 1510 C CA . PRO A 1 201 ? -13.636 12.973 19.685 1.00 94.50 201 PRO A CA 1
ATOM 1511 C C . PRO A 1 201 ? -13.572 12.446 18.245 1.00 94.50 201 PRO A C 1
ATOM 1513 O O . PRO A 1 201 ? -12.685 12.816 17.475 1.00 94.50 201 PRO A O 1
ATOM 1516 N N . LEU A 1 202 ? -14.555 11.639 17.848 1.00 94.69 202 LEU A N 1
ATOM 1517 C CA . LEU A 1 202 ? -14.772 11.253 16.455 1.00 94.69 202 LEU A CA 1
ATOM 1518 C C . LEU A 1 202 ? -15.691 12.299 15.804 1.00 94.69 202 LEU A C 1
ATOM 1520 O O . LEU A 1 202 ? -16.897 12.107 15.713 1.00 94.69 202 LEU A O 1
ATOM 1524 N N . ILE A 1 203 ? -15.129 13.444 15.402 1.00 95.81 203 ILE A N 1
ATOM 1525 C CA . ILE A 1 203 ? -15.900 14.555 14.804 1.00 95.81 203 ILE A CA 1
ATOM 1526 C C . ILE A 1 203 ? -16.280 14.250 13.345 1.00 95.81 203 ILE A C 1
ATOM 1528 O O . ILE A 1 203 ? -17.405 14.526 12.924 1.00 95.81 203 ILE A O 1
ATOM 1532 N N . PHE A 1 204 ? -15.369 13.631 12.596 1.00 94.31 204 PHE A N 1
ATOM 1533 C CA . PHE A 1 204 ? -15.564 13.235 11.202 1.00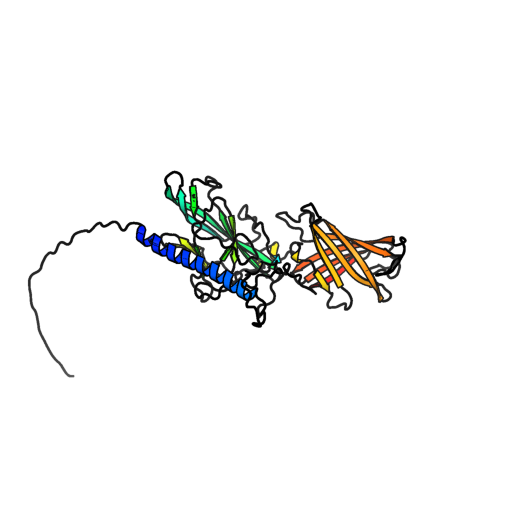 94.31 204 PHE A CA 1
ATOM 1534 C C . PHE A 1 204 ? -15.508 11.716 11.057 1.00 94.31 204 PHE A C 1
ATOM 1536 O O . PHE A 1 204 ? -14.805 11.038 11.808 1.00 94.31 204 PHE A O 1
ATOM 1543 N N . SER A 1 205 ? -16.214 11.187 10.063 1.00 93.44 205 SER A N 1
ATOM 1544 C CA . SER A 1 205 ? -16.048 9.815 9.593 1.00 93.44 205 SER A CA 1
ATOM 1545 C C . SER A 1 205 ? -14.593 9.572 9.179 1.00 93.44 205 SER A C 1
ATOM 1547 O O . SER A 1 205 ? -14.000 10.381 8.469 1.00 93.44 205 SER A O 1
ATOM 1549 N N . THR A 1 206 ? -14.012 8.450 9.604 1.00 92.50 206 THR A N 1
ATOM 1550 C CA . THR A 1 206 ? -12.575 8.175 9.441 1.00 92.50 206 THR A CA 1
ATOM 1551 C C . THR A 1 206 ? -12.310 6.733 9.019 1.00 92.50 206 THR A C 1
ATOM 1553 O O . THR A 1 206 ? -13.057 5.828 9.396 1.00 92.50 206 THR A O 1
ATOM 1556 N N . THR A 1 207 ? -11.240 6.511 8.255 1.00 93.12 207 THR A N 1
ATOM 1557 C CA . THR A 1 207 ? -10.666 5.179 8.014 1.00 93.12 207 THR A CA 1
ATOM 1558 C C . THR A 1 207 ? -9.402 5.036 8.847 1.00 93.12 207 THR A C 1
ATOM 1560 O O . THR A 1 207 ? -8.602 5.960 8.943 1.00 93.12 207 THR A O 1
ATOM 1563 N N . LEU A 1 208 ? -9.231 3.860 9.440 1.00 94.06 208 LEU A N 1
ATOM 1564 C CA . LEU A 1 208 ? -8.118 3.491 10.299 1.00 94.06 208 LEU A CA 1
ATOM 1565 C C . LEU A 1 208 ? -7.540 2.161 9.818 1.00 94.06 208 LEU A C 1
ATOM 1567 O O . LEU A 1 208 ? -8.275 1.318 9.302 1.00 94.06 208 LEU A O 1
ATOM 1571 N N . VAL A 1 209 ? -6.247 1.942 10.023 1.00 94.50 209 VAL A N 1
ATOM 1572 C CA . VAL A 1 209 ? -5.597 0.648 9.797 1.00 94.50 209 VAL A CA 1
ATOM 1573 C C . VAL A 1 209 ? -5.515 -0.148 11.098 1.00 94.50 209 VAL A C 1
ATOM 1575 O O . VAL A 1 209 ? -5.252 0.419 12.163 1.00 94.50 209 VAL A O 1
ATOM 1578 N N . LEU A 1 210 ? -5.763 -1.459 11.018 1.00 94.69 210 LEU A N 1
ATOM 1579 C CA . LEU A 1 210 ? -5.516 -2.384 12.124 1.00 94.69 210 LEU A CA 1
ATOM 1580 C C . LEU A 1 210 ? -4.077 -2.902 12.040 1.00 94.69 210 LEU A C 1
ATOM 1582 O O . LEU A 1 210 ? -3.653 -3.411 11.004 1.00 94.69 210 LEU A O 1
ATOM 1586 N N . GLU A 1 211 ? -3.330 -2.777 13.133 1.00 92.94 211 GLU A N 1
ATOM 1587 C CA . GLU A 1 211 ? -1.924 -3.171 13.216 1.00 92.94 211 GLU A CA 1
ATOM 1588 C C . GLU A 1 211 ? -1.561 -3.790 14.573 1.00 92.94 211 GLU A C 1
ATOM 1590 O O . GLU A 1 211 ? -2.342 -3.798 15.529 1.00 92.94 211 GLU A O 1
ATOM 1595 N N . ASN A 1 212 ? -0.340 -4.314 14.664 1.00 91.94 212 ASN A N 1
ATOM 1596 C CA . ASN A 1 212 ? 0.221 -4.799 15.918 1.00 91.94 212 ASN A CA 1
ATOM 1597 C C . ASN A 1 212 ? 0.757 -3.642 16.767 1.00 91.94 212 ASN A C 1
ATOM 1599 O O . ASN A 1 212 ? 1.150 -2.589 16.256 1.00 91.94 212 ASN A O 1
ATOM 1603 N N . PHE A 1 213 ? 0.822 -3.871 18.077 1.00 88.75 213 PHE A N 1
ATOM 1604 C CA . PHE A 1 213 ? 1.640 -3.049 18.962 1.00 88.75 213 PHE A CA 1
ATOM 1605 C C . PHE A 1 213 ? 3.100 -3.519 18.904 1.00 88.75 213 PHE A C 1
ATOM 1607 O O . PHE A 1 213 ? 3.337 -4.728 18.942 1.00 88.75 213 PHE A O 1
ATOM 1614 N N . PRO A 1 214 ? 4.081 -2.601 18.883 1.00 86.56 214 PRO A N 1
ATOM 1615 C CA . PRO A 1 214 ? 5.488 -2.924 19.083 1.00 86.56 214 PRO A CA 1
ATOM 1616 C C . PRO A 1 214 ? 5.771 -3.086 20.588 1.00 86.56 214 PRO A C 1
ATOM 1618 O O . PRO A 1 214 ? 6.440 -2.256 21.193 1.00 86.56 214 PRO A O 1
ATOM 1621 N N . SER A 1 215 ? 5.159 -4.098 21.207 1.00 84.19 215 SER A N 1
ATOM 1622 C CA . SER A 1 215 ? 5.236 -4.373 22.647 1.00 84.19 215 SER A CA 1
ATOM 1623 C C . SER A 1 215 ? 5.208 -5.879 22.902 1.00 84.19 215 SER A C 1
ATOM 1625 O O . SER A 1 215 ? 4.414 -6.603 22.294 1.00 84.19 215 SER A O 1
ATOM 1627 N N . ASN A 1 216 ? 6.029 -6.337 23.847 1.00 82.81 216 ASN A N 1
ATOM 1628 C CA . ASN A 1 216 ? 6.034 -7.714 24.348 1.00 82.81 216 ASN A CA 1
ATOM 1629 C C . ASN A 1 216 ? 4.961 -8.008 25.424 1.00 82.81 216 ASN A C 1
ATOM 1631 O O . ASN A 1 216 ? 4.880 -9.134 25.924 1.00 82.81 216 ASN A O 1
ATOM 1635 N N . SER A 1 217 ? 4.141 -7.018 25.792 1.00 88.19 217 SER A N 1
ATOM 1636 C CA . SER A 1 217 ? 3.194 -7.118 26.902 1.00 88.19 217 SER A CA 1
ATOM 1637 C C . SER A 1 217 ? 2.176 -8.244 26.736 1.00 88.19 217 SER A C 1
ATOM 1639 O O . SER A 1 217 ? 1.573 -8.459 25.687 1.00 88.19 217 SER A O 1
ATOM 1641 N N . SER A 1 218 ? 1.866 -8.912 27.849 1.00 89.25 218 SER A N 1
ATOM 1642 C CA . SER A 1 218 ? 0.812 -9.932 27.900 1.00 89.25 218 SER A CA 1
ATOM 1643 C C . SER A 1 218 ? -0.587 -9.419 27.513 1.00 89.25 218 SER A C 1
ATOM 1645 O O . SER A 1 218 ? -1.445 -10.240 27.181 1.00 89.25 218 SER A O 1
ATOM 1647 N N . ALA A 1 219 ? -0.812 -8.100 27.488 1.00 89.50 219 ALA A N 1
ATOM 1648 C CA . ALA A 1 219 ? -2.057 -7.475 27.043 1.00 89.50 219 ALA A CA 1
ATOM 1649 C C . ALA A 1 219 ? -2.185 -7.366 25.504 1.00 89.50 219 ALA A C 1
ATOM 1651 O O . ALA A 1 219 ? -3.287 -7.143 24.996 1.00 89.50 219 ALA A O 1
ATOM 1652 N N . THR A 1 220 ? -1.100 -7.569 24.748 1.00 91.81 220 THR A N 1
ATOM 1653 C CA . THR A 1 220 ? -1.051 -7.528 23.275 1.00 91.81 220 THR A CA 1
ATOM 1654 C C . THR A 1 220 ? -0.734 -8.913 22.685 1.00 91.81 220 THR A C 1
ATOM 1656 O O . THR A 1 220 ? -0.504 -9.900 23.398 1.00 91.81 220 THR A O 1
ATOM 1659 N N . ALA A 1 221 ? -0.790 -9.017 21.358 1.00 92.75 221 ALA A N 1
ATOM 1660 C CA . ALA A 1 221 ? -0.271 -10.143 20.588 1.00 92.75 221 ALA A CA 1
ATOM 1661 C C . ALA A 1 221 ? 0.170 -9.658 19.199 1.00 92.75 221 ALA A C 1
ATOM 1663 O O . ALA A 1 221 ? -0.181 -8.552 18.785 1.00 92.75 221 ALA A O 1
ATOM 1664 N N . TYR A 1 222 ? 0.912 -10.507 18.486 1.00 92.19 222 TYR A N 1
ATOM 1665 C CA . TYR A 1 222 ? 1.094 -10.370 17.045 1.00 92.19 222 TYR A CA 1
ATOM 1666 C C . TYR A 1 222 ? -0.110 -10.993 16.325 1.00 92.19 222 TYR A C 1
ATOM 1668 O O . TYR A 1 222 ? -0.533 -12.103 16.659 1.00 92.19 222 TYR A O 1
ATOM 1676 N N . TRP A 1 223 ? -0.652 -10.264 15.359 1.00 93.50 223 TRP A N 1
ATOM 1677 C CA . TRP A 1 223 ? -1.861 -10.574 14.614 1.00 93.50 223 TRP A CA 1
ATOM 1678 C C . TRP A 1 223 ? -1.529 -10.759 13.135 1.00 93.50 223 TRP A C 1
ATOM 1680 O O . TRP A 1 223 ? -0.907 -9.894 12.517 1.00 93.50 223 TRP A O 1
ATOM 1690 N N . ASP A 1 224 ? -1.998 -11.864 12.559 1.00 94.31 224 ASP A N 1
ATOM 1691 C CA . ASP A 1 224 ? -2.045 -12.047 11.110 1.00 94.31 224 ASP A CA 1
ATOM 1692 C C . ASP A 1 224 ? -3.465 -11.718 10.645 1.00 94.31 224 ASP A C 1
ATOM 1694 O O . ASP A 1 224 ? -4.398 -12.507 10.822 1.00 94.31 224 ASP A O 1
ATOM 1698 N N . PHE A 1 225 ? -3.662 -10.535 10.063 1.00 94.62 225 PHE A N 1
ATOM 1699 C CA . PHE A 1 225 ? -4.990 -10.115 9.619 1.00 94.62 225 PHE A CA 1
ATOM 1700 C C . PHE A 1 225 ? -5.467 -10.823 8.341 1.00 94.62 225 PHE A C 1
ATOM 1702 O O . PHE A 1 225 ? -6.614 -10.604 7.941 1.00 94.62 225 PHE A O 1
ATOM 1709 N N . ASN A 1 226 ? -4.664 -11.702 7.727 1.00 94.81 226 ASN A N 1
ATOM 1710 C CA . ASN A 1 226 ? -5.133 -12.623 6.690 1.00 94.81 226 ASN A CA 1
ATOM 1711 C C . ASN A 1 226 ? -5.859 -13.841 7.284 1.00 94.81 226 ASN A C 1
ATOM 1713 O O . ASN A 1 226 ? -6.708 -14.432 6.619 1.00 94.81 226 ASN A O 1
ATOM 1717 N N . LEU A 1 227 ? -5.580 -14.219 8.532 1.00 95.50 227 LEU A N 1
ATOM 1718 C CA . LEU A 1 227 ? -6.302 -15.285 9.230 1.00 95.50 227 LEU A CA 1
ATOM 1719 C C . LEU A 1 227 ? -7.678 -14.800 9.729 1.00 95.50 227 LEU A C 1
ATOM 1721 O O . LEU A 1 227 ? -7.919 -13.592 9.818 1.00 95.50 227 LEU A O 1
ATOM 1725 N N . PRO A 1 228 ? -8.618 -15.711 10.058 1.00 95.06 228 PRO A N 1
ATOM 1726 C CA . PRO A 1 228 ? -9.860 -15.308 10.698 1.00 95.06 228 PRO A CA 1
ATOM 1727 C C . PRO A 1 228 ? -9.595 -14.677 12.067 1.00 95.06 228 PRO A C 1
ATOM 1729 O O . PRO A 1 228 ? -8.698 -15.096 12.806 1.00 95.06 228 PRO A O 1
ATOM 1732 N N . PHE A 1 229 ? -10.404 -13.685 12.424 1.00 95.38 229 PHE A N 1
ATOM 1733 C CA . PHE A 1 229 ? -10.369 -13.054 13.739 1.00 95.38 229 PHE A CA 1
ATOM 1734 C C . PHE A 1 229 ? -11.727 -12.465 14.114 1.00 95.38 229 PHE A C 1
ATOM 1736 O O . PHE A 1 229 ? -12.624 -12.317 13.288 1.00 95.38 229 PHE A O 1
ATOM 1743 N N . ARG A 1 230 ? -11.873 -12.109 15.387 1.00 94.12 230 ARG A N 1
ATOM 1744 C CA . ARG A 1 230 ? -13.046 -11.427 15.936 1.00 94.12 230 ARG A CA 1
ATOM 1745 C C . ARG A 1 230 ? -12.596 -10.107 16.549 1.00 94.12 230 ARG A C 1
ATOM 1747 O O . ARG A 1 230 ? -11.721 -10.124 17.416 1.00 94.12 230 ARG A O 1
ATOM 1754 N N . LEU A 1 231 ? -13.165 -8.991 16.099 1.00 93.50 231 LEU A N 1
ATOM 1755 C CA . LEU A 1 231 ? -12.917 -7.665 16.672 1.00 93.50 231 LEU A CA 1
ATOM 1756 C C . LEU A 1 231 ? -14.056 -7.321 17.633 1.00 93.50 231 LEU A C 1
ATOM 1758 O O . LEU A 1 231 ? -15.210 -7.543 17.302 1.00 93.50 231 LEU A O 1
ATOM 1762 N N . THR A 1 232 ? -13.760 -6.753 18.794 1.00 91.38 232 THR A N 1
ATOM 1763 C CA . THR A 1 232 ? -14.767 -6.296 19.762 1.00 91.38 232 THR A CA 1
ATOM 1764 C C . THR A 1 232 ? -14.467 -4.863 20.187 1.00 91.38 232 THR A C 1
ATOM 1766 O O . THR A 1 232 ? -13.317 -4.573 20.534 1.00 91.38 232 THR A O 1
ATOM 1769 N N . SER A 1 233 ? -15.471 -3.987 20.213 1.00 89.06 233 SER A N 1
ATOM 1770 C CA . SER A 1 233 ? -15.381 -2.682 20.876 1.00 89.06 233 SER A CA 1
ATOM 1771 C C . SER A 1 233 ? -15.730 -2.808 22.363 1.00 89.06 233 SER A C 1
ATOM 1773 O O . SER A 1 233 ? -16.544 -3.645 22.758 1.00 89.06 233 SER A O 1
ATOM 1775 N N . VAL A 1 234 ? -15.106 -1.975 23.196 1.00 86.12 234 VAL A N 1
ATOM 1776 C CA . VAL A 1 234 ? -15.358 -1.868 24.639 1.00 86.12 234 VAL A CA 1
ATOM 1777 C C . VAL A 1 234 ? -15.582 -0.401 25.004 1.00 86.12 234 VAL A C 1
ATOM 1779 O O . VAL A 1 234 ? -14.768 0.462 24.662 1.00 86.12 234 VAL A O 1
ATOM 1782 N N . TYR A 1 235 ? -16.685 -0.135 25.703 1.00 79.69 235 TYR A N 1
ATOM 1783 C CA . TYR A 1 235 ? -17.176 1.209 26.044 1.00 79.69 235 TYR A CA 1
ATOM 1784 C C . TYR A 1 235 ? -16.971 1.559 27.517 1.00 79.69 235 TYR A C 1
ATOM 1786 O O . TYR A 1 235 ? -16.589 0.703 28.315 1.00 79.69 235 TYR A O 1
ATOM 1794 N N . ARG A 1 236 ? -17.254 2.810 27.917 1.00 71.50 236 ARG A N 1
ATOM 1795 C CA . ARG A 1 236 ? -16.984 3.289 29.284 1.00 71.50 236 ARG A CA 1
ATOM 1796 C C . ARG A 1 236 ? -17.766 2.528 30.362 1.00 71.50 236 ARG A C 1
ATOM 1798 O O . ARG A 1 236 ? -17.256 2.334 31.463 1.00 71.50 236 ARG A O 1
ATOM 1805 N N . ASN A 1 237 ? -18.972 2.076 30.035 1.00 69.94 237 ASN A N 1
ATOM 1806 C CA . ASN A 1 237 ? -19.822 1.222 30.875 1.00 69.94 237 ASN A CA 1
ATOM 1807 C C . ASN A 1 237 ? -19.401 -0.268 30.873 1.00 69.94 237 ASN A C 1
ATOM 1809 O O . ASN A 1 237 ? -20.133 -1.115 31.378 1.00 69.94 237 ASN A O 1
ATOM 1813 N N . ASN A 1 238 ? -18.250 -0.609 30.276 1.00 72.75 238 ASN A N 1
ATOM 1814 C CA . ASN A 1 238 ? -17.755 -1.975 30.081 1.00 72.75 238 ASN A CA 1
ATOM 1815 C C . ASN A 1 238 ? -18.729 -2.895 29.308 1.00 72.75 238 ASN A C 1
ATOM 1817 O O . ASN A 1 238 ? -18.615 -4.122 29.362 1.00 72.75 238 ASN A O 1
ATOM 1821 N N . SER A 1 239 ? -19.678 -2.325 28.555 1.00 78.69 239 SER A N 1
ATOM 1822 C CA . SER A 1 239 ? -20.378 -3.084 27.522 1.00 78.69 239 SER A CA 1
ATOM 1823 C C . SER A 1 239 ? -19.401 -3.435 26.399 1.00 78.69 239 SER A C 1
ATOM 1825 O O . SER A 1 239 ? -18.448 -2.700 26.118 1.00 78.69 239 SER A O 1
ATOM 1827 N N . VAL A 1 240 ? -19.616 -4.605 25.804 1.00 82.12 240 VAL A N 1
ATOM 1828 C CA . VAL A 1 240 ? -18.780 -5.148 24.735 1.00 82.12 240 VAL A CA 1
ATOM 1829 C C . VAL A 1 240 ? -19.677 -5.394 23.540 1.00 82.12 240 VAL A C 1
ATOM 1831 O O . VAL A 1 240 ? -20.567 -6.245 23.604 1.00 82.12 240 VAL A O 1
ATOM 1834 N N . GLU A 1 241 ? -19.439 -4.675 22.448 1.00 84.56 241 GLU A N 1
ATOM 1835 C CA . GLU A 1 241 ? -20.053 -5.010 21.173 1.00 84.56 241 GLU A CA 1
ATOM 1836 C C . GLU A 1 241 ? -19.073 -5.808 20.319 1.00 84.56 241 GLU A C 1
ATOM 1838 O O . GLU A 1 241 ? -17.936 -5.422 20.060 1.00 84.56 241 GLU A O 1
ATOM 1843 N N . ASP A 1 242 ? -19.539 -6.969 19.886 1.00 83.88 242 ASP A N 1
ATOM 1844 C CA . ASP A 1 242 ? -18.815 -7.831 18.969 1.00 83.88 242 ASP A CA 1
ATOM 1845 C C . ASP A 1 242 ? -18.846 -7.278 17.543 1.00 83.88 242 ASP A C 1
ATOM 1847 O O . ASP A 1 242 ? -19.818 -6.647 17.152 1.00 83.88 242 ASP A O 1
ATOM 1851 N N . LEU A 1 243 ? -17.878 -7.607 16.705 1.00 77.25 243 LEU A N 1
ATOM 1852 C CA . LEU A 1 243 ? -18.034 -7.574 15.260 1.00 77.25 243 LEU A CA 1
ATOM 1853 C C . LEU A 1 243 ? -17.792 -9.001 14.779 1.00 77.25 243 LEU A C 1
ATOM 1855 O O . LEU A 1 243 ? -16.713 -9.562 14.981 1.00 77.25 243 LEU A O 1
ATOM 1859 N N . SER A 1 244 ? -18.860 -9.595 14.231 1.00 71.12 244 SER A N 1
ATOM 1860 C CA . SER A 1 244 ? -18.966 -11.021 13.916 1.00 71.12 244 SER A CA 1
ATOM 1861 C C . SER A 1 244 ? -17.711 -11.548 13.233 1.00 71.12 244 SER A C 1
ATOM 1863 O O . SER A 1 244 ? -17.151 -10.853 12.385 1.00 71.12 244 SER A O 1
ATOM 1865 N N . ALA A 1 245 ? -17.310 -12.774 13.587 1.00 84.44 245 ALA A N 1
ATOM 1866 C CA . ALA A 1 245 ? -16.073 -13.398 13.124 1.00 84.44 245 ALA A CA 1
ATOM 1867 C C . ALA A 1 245 ? -15.812 -13.139 11.631 1.00 84.44 245 ALA A C 1
ATOM 1869 O O . ALA A 1 245 ? -16.629 -13.472 10.770 1.00 84.44 245 ALA A O 1
ATOM 1870 N N . LEU A 1 246 ? -14.669 -12.518 11.354 1.00 91.62 246 LEU A N 1
ATOM 1871 C CA . LEU A 1 246 ? -14.202 -12.242 10.012 1.00 91.62 246 LEU A CA 1
ATOM 1872 C C . LEU A 1 246 ? -13.533 -13.502 9.475 1.00 91.62 246 LEU A C 1
ATOM 1874 O O . LEU A 1 246 ? -12.689 -14.097 10.146 1.00 91.62 246 LEU A O 1
ATOM 1878 N N . ASP A 1 247 ? -13.903 -13.895 8.261 1.00 93.31 247 ASP A N 1
ATOM 1879 C CA . ASP A 1 247 ? -13.321 -15.051 7.583 1.00 93.31 247 ASP A CA 1
ATOM 1880 C C . ASP A 1 247 ? -11.864 -14.768 7.154 1.00 93.31 247 ASP A C 1
ATOM 1882 O O . ASP A 1 247 ? -11.463 -13.597 7.057 1.00 93.31 247 ASP A O 1
ATOM 1886 N N . PRO A 1 248 ? -11.046 -15.805 6.880 1.00 94.69 248 PRO A N 1
ATOM 1887 C CA . PRO A 1 248 ? -9.723 -15.620 6.287 1.00 94.69 248 PRO A CA 1
ATOM 1888 C C . PRO A 1 248 ? -9.772 -14.788 5.000 1.00 94.69 248 PRO A C 1
ATOM 1890 O O . PRO A 1 248 ? -10.733 -14.847 4.231 1.00 94.69 248 PRO A O 1
ATOM 1893 N N . TYR A 1 249 ? -8.706 -14.038 4.749 1.00 94.25 249 TYR A N 1
ATOM 1894 C CA . TYR A 1 249 ? -8.457 -13.406 3.466 1.00 94.25 249 TYR A CA 1
ATOM 1895 C C . TYR A 1 249 ? -8.211 -14.471 2.394 1.00 94.25 249 TYR A C 1
ATOM 1897 O O . TYR A 1 249 ? -7.550 -15.485 2.624 1.00 94.25 249 TYR A O 1
ATOM 1905 N N . ARG A 1 250 ? -8.773 -14.236 1.211 1.00 93.44 250 ARG A N 1
ATOM 1906 C CA . ARG A 1 250 ? -8.668 -15.109 0.045 1.00 93.44 250 ARG A CA 1
ATOM 1907 C C . ARG A 1 250 ? -8.544 -14.218 -1.186 1.00 93.44 250 ARG A C 1
ATOM 1909 O O . ARG A 1 250 ? -9.555 -13.635 -1.570 1.00 93.44 250 ARG A O 1
ATOM 1916 N N . PRO A 1 251 ? -7.366 -14.115 -1.827 1.00 91.88 251 PRO A N 1
ATOM 1917 C CA . PRO A 1 251 ? -7.160 -13.241 -2.986 1.00 91.88 251 PRO A CA 1
ATOM 1918 C C . PRO A 1 251 ? -8.213 -13.394 -4.096 1.00 91.88 251 PRO A C 1
ATOM 1920 O O . PRO A 1 251 ? -8.608 -12.414 -4.715 1.00 91.88 251 PRO A O 1
ATOM 1923 N N . SER A 1 252 ? -8.754 -14.600 -4.299 1.00 91.06 252 SER A N 1
ATOM 1924 C CA . SER A 1 252 ? -9.828 -14.876 -5.267 1.00 91.06 252 SER A CA 1
ATOM 1925 C C . SER A 1 252 ? -11.153 -14.142 -5.010 1.00 91.06 252 SER A C 1
ATOM 1927 O O . SER A 1 252 ? -11.985 -14.077 -5.908 1.00 91.06 252 SER A O 1
ATOM 1929 N N . GLU A 1 253 ? -11.382 -13.627 -3.799 1.00 90.25 253 GLU A N 1
ATOM 1930 C CA . GLU A 1 253 ? -12.581 -12.855 -3.430 1.00 90.25 253 GLU A CA 1
ATOM 1931 C C . GLU A 1 253 ? -12.411 -11.339 -3.692 1.00 90.25 253 GLU A C 1
ATOM 1933 O O . GLU A 1 253 ? -13.338 -10.566 -3.450 1.00 90.25 253 GLU A O 1
ATOM 1938 N N . TYR A 1 254 ? -11.244 -10.908 -4.197 1.00 89.19 254 TYR A N 1
ATOM 1939 C CA . TYR A 1 254 ? -10.860 -9.505 -4.377 1.00 89.19 254 TYR A CA 1
ATOM 1940 C C . TYR A 1 254 ? -10.329 -9.276 -5.808 1.00 89.19 254 TYR A C 1
ATOM 1942 O O . TYR A 1 254 ? -9.183 -9.633 -6.085 1.00 89.19 254 TYR A O 1
ATOM 1950 N N . PRO A 1 255 ? -11.102 -8.681 -6.742 1.00 86.88 255 PRO A N 1
ATOM 1951 C CA . PRO A 1 255 ? -10.677 -8.519 -8.140 1.00 86.88 255 PRO A CA 1
ATOM 1952 C C . PRO A 1 255 ? -9.330 -7.802 -8.320 1.00 86.88 255 PRO A C 1
ATOM 1954 O O . PRO A 1 255 ? -8.538 -8.177 -9.184 1.00 86.88 255 PRO A O 1
ATOM 1957 N N . ASP A 1 256 ? -9.032 -6.826 -7.459 1.00 85.62 256 ASP A N 1
ATOM 1958 C CA . ASP A 1 256 ? -7.777 -6.069 -7.479 1.00 85.62 256 ASP A CA 1
ATOM 1959 C C . ASP A 1 256 ? -6.539 -6.901 -7.092 1.00 85.62 256 ASP A C 1
ATOM 1961 O O . ASP A 1 256 ? -5.420 -6.471 -7.374 1.00 85.62 256 ASP A O 1
ATOM 1965 N N . ALA A 1 257 ? -6.711 -8.090 -6.497 1.00 88.81 257 ALA A N 1
ATOM 1966 C CA . ALA A 1 257 ? -5.613 -8.983 -6.114 1.00 88.81 257 ALA A CA 1
ATOM 1967 C C . ALA A 1 257 ? -4.941 -9.680 -7.308 1.00 88.81 257 ALA A C 1
ATOM 1969 O O . ALA A 1 257 ? -3.827 -10.182 -7.181 1.00 88.81 257 ALA A O 1
ATOM 1970 N N . ALA A 1 258 ? -5.610 -9.719 -8.464 1.00 89.06 258 ALA A N 1
ATOM 1971 C CA . ALA A 1 258 ? -5.055 -10.249 -9.710 1.00 89.06 258 ALA A CA 1
ATOM 1972 C C . ALA A 1 258 ? -4.397 -9.165 -10.589 1.00 89.06 258 ALA A C 1
ATOM 1974 O O . ALA A 1 258 ? -3.852 -9.480 -11.649 1.00 89.06 258 ALA A O 1
ATOM 1975 N N . LEU A 1 259 ? -4.471 -7.890 -10.189 1.00 90.38 259 LEU A N 1
ATOM 1976 C CA . LEU A 1 259 ? -3.938 -6.762 -10.953 1.00 90.38 259 LEU A CA 1
ATOM 1977 C C . LEU A 1 259 ? -2.493 -6.434 -10.532 1.00 90.38 259 LEU A C 1
ATOM 1979 O O . LEU A 1 259 ? -2.191 -6.501 -9.340 1.00 90.38 259 LEU A O 1
ATOM 1983 N N . PRO A 1 260 ? -1.622 -5.977 -11.457 1.00 92.38 260 PRO A N 1
ATOM 1984 C CA . PRO A 1 260 ? -0.296 -5.464 -11.109 1.00 92.38 260 PRO A CA 1
ATOM 1985 C C . PRO A 1 260 ? -0.369 -4.363 -10.046 1.00 92.38 260 PRO A C 1
ATOM 1987 O O . PRO A 1 260 ? -1.307 -3.561 -10.047 1.00 92.38 260 PRO A O 1
ATOM 1990 N N . LEU A 1 261 ? 0.612 -4.300 -9.148 1.00 91.44 261 LEU A N 1
ATOM 1991 C CA . LEU A 1 261 ? 0.664 -3.330 -8.059 1.00 91.44 261 LEU A CA 1
ATOM 1992 C C . LEU A 1 261 ? 0.649 -1.872 -8.574 1.00 91.44 261 LEU A C 1
ATOM 1994 O O . LEU A 1 261 ? 1.245 -1.573 -9.613 1.00 91.44 261 LEU A O 1
ATOM 1998 N N . PRO A 1 262 ? 0.016 -0.941 -7.834 1.00 89.81 262 PRO A N 1
ATOM 1999 C CA . PRO A 1 262 ? 0.129 0.499 -8.070 1.00 89.81 262 PRO A CA 1
ATOM 2000 C C . PRO A 1 262 ? 1.587 0.973 -8.146 1.00 89.81 262 PRO A C 1
ATOM 2002 O O . PRO A 1 262 ? 2.363 0.723 -7.231 1.00 89.81 262 PRO A O 1
ATOM 2005 N N . ILE A 1 263 ? 1.957 1.706 -9.196 1.00 91.38 263 ILE A N 1
ATOM 2006 C CA . ILE A 1 263 ? 3.305 2.260 -9.367 1.00 91.38 263 ILE A CA 1
ATOM 2007 C C . ILE A 1 263 ? 3.487 3.456 -8.425 1.00 91.38 263 ILE A C 1
ATOM 2009 O O . ILE A 1 263 ? 2.863 4.505 -8.603 1.00 91.38 263 ILE A O 1
ATOM 2013 N N . ASN A 1 264 ? 4.358 3.307 -7.429 1.00 89.31 264 ASN A N 1
ATOM 2014 C CA . ASN A 1 264 ? 4.679 4.334 -6.439 1.00 89.31 264 ASN A CA 1
ATOM 2015 C C . ASN A 1 264 ? 6.163 4.246 -6.000 1.00 89.31 264 ASN A C 1
ATOM 2017 O O . ASN A 1 264 ? 6.925 3.430 -6.519 1.00 89.31 264 ASN A O 1
ATOM 2021 N N . GLY A 1 265 ? 6.587 5.080 -5.043 1.00 90.06 265 GLY A N 1
ATOM 2022 C CA . GLY A 1 265 ? 7.984 5.159 -4.587 1.00 90.06 265 GLY A CA 1
ATOM 2023 C C . GLY A 1 265 ? 8.588 3.847 -4.054 1.00 90.06 265 GLY A C 1
ATOM 2024 O O . GLY A 1 265 ? 9.803 3.671 -4.129 1.00 90.06 265 GLY A O 1
ATOM 2025 N N . TYR A 1 266 ? 7.772 2.896 -3.585 1.00 90.81 266 TYR A N 1
ATOM 2026 C CA . TYR A 1 266 ? 8.227 1.574 -3.136 1.00 90.81 266 TYR A CA 1
ATOM 2027 C C . TYR A 1 266 ? 8.705 0.675 -4.299 1.00 90.81 266 TYR A C 1
ATOM 2029 O O . TYR A 1 266 ? 9.415 -0.313 -4.090 1.00 90.81 266 TYR A O 1
ATOM 2037 N N . MET A 1 267 ? 8.366 1.008 -5.547 1.00 92.75 267 MET A N 1
ATOM 2038 C CA . MET A 1 267 ? 8.806 0.284 -6.747 1.00 92.75 267 MET A CA 1
ATOM 2039 C C . MET A 1 267 ? 10.217 0.689 -7.199 1.00 92.75 267 MET A C 1
ATOM 2041 O O . MET A 1 267 ? 10.845 -0.039 -7.969 1.00 92.75 267 MET A O 1
ATOM 2045 N N . SER A 1 268 ? 10.751 1.794 -6.675 1.00 94.31 268 SER A N 1
ATOM 2046 C CA . SER A 1 268 ? 12.126 2.233 -6.918 1.00 94.31 268 SER A CA 1
ATOM 2047 C C . SER A 1 268 ? 13.158 1.193 -6.459 1.00 94.31 268 SER A C 1
ATOM 2049 O O . SER A 1 268 ? 12.960 0.481 -5.467 1.00 94.31 268 SER A O 1
ATOM 2051 N N . GLY A 1 269 ? 14.285 1.118 -7.166 1.00 93.94 269 GLY A N 1
ATOM 2052 C CA . GLY A 1 269 ? 15.415 0.250 -6.843 1.00 93.94 269 GLY A CA 1
ATOM 2053 C C . GLY A 1 269 ? 16.098 -0.349 -8.072 1.00 93.94 269 GLY A C 1
ATOM 2054 O O . GLY A 1 269 ? 15.796 -0.010 -9.215 1.00 93.94 269 GLY A O 1
ATOM 2055 N N . ASN A 1 270 ? 17.031 -1.266 -7.821 1.00 95.06 270 ASN A N 1
ATOM 2056 C CA . ASN A 1 270 ? 17.679 -2.060 -8.859 1.00 95.06 270 ASN A CA 1
ATOM 2057 C C . ASN A 1 270 ? 16.936 -3.387 -9.055 1.00 95.06 270 ASN A C 1
ATOM 2059 O O . ASN A 1 270 ? 16.516 -4.026 -8.084 1.00 95.06 270 ASN A O 1
ATOM 2063 N N . TRP A 1 271 ? 16.835 -3.815 -10.307 1.00 95.75 271 TRP A N 1
ATOM 2064 C CA . TRP A 1 271 ? 16.174 -5.035 -10.755 1.00 95.75 271 TRP A CA 1
ATOM 2065 C C . TRP A 1 271 ? 17.122 -5.824 -11.666 1.00 95.75 271 TRP A C 1
ATOM 2067 O O . TRP A 1 271 ? 17.853 -5.229 -12.453 1.00 95.75 271 TRP A O 1
ATOM 2077 N N . THR A 1 272 ? 17.130 -7.150 -11.572 1.00 95.12 272 THR A N 1
ATOM 2078 C CA . THR A 1 272 ? 18.035 -8.041 -12.321 1.00 95.12 272 THR A CA 1
ATOM 2079 C C . THR A 1 272 ? 17.254 -9.163 -12.999 1.00 95.12 272 THR A C 1
ATOM 2081 O O . THR A 1 272 ? 16.230 -9.610 -12.483 1.00 95.12 272 THR A O 1
ATOM 2084 N N . ASP A 1 273 ? 17.702 -9.626 -14.167 1.00 91.56 273 ASP A N 1
ATOM 2085 C CA . ASP A 1 273 ? 17.143 -10.831 -14.787 1.00 91.56 273 ASP A CA 1
ATOM 2086 C C . ASP A 1 273 ? 17.955 -12.040 -14.290 1.00 91.56 273 ASP A C 1
ATOM 2088 O O . ASP A 1 273 ? 19.142 -12.143 -14.609 1.00 91.56 273 ASP A O 1
ATOM 2092 N N . PRO A 1 274 ? 17.363 -12.968 -13.513 1.00 86.00 274 PRO A N 1
ATOM 2093 C CA . PRO A 1 274 ? 18.089 -14.126 -12.992 1.00 86.00 274 PRO A CA 1
ATOM 2094 C C . PRO A 1 274 ? 18.581 -15.086 -14.090 1.00 86.00 274 PRO A C 1
ATOM 2096 O O . PRO A 1 274 ? 19.412 -15.944 -13.805 1.00 86.00 274 PRO A O 1
ATOM 2099 N N . ASN A 1 275 ? 18.097 -14.947 -15.330 1.00 88.75 275 ASN A N 1
ATOM 2100 C CA . ASN A 1 275 ? 18.491 -15.767 -16.477 1.00 88.75 275 ASN A CA 1
ATOM 2101 C C . ASN A 1 275 ? 19.534 -15.080 -17.381 1.00 88.75 275 ASN A C 1
ATOM 2103 O O . ASN A 1 275 ? 20.139 -15.752 -18.213 1.00 88.75 275 ASN A O 1
ATOM 2107 N N . HIS A 1 276 ? 19.760 -13.768 -17.228 1.00 86.75 276 HIS A N 1
ATOM 2108 C CA . HIS A 1 276 ? 20.688 -12.981 -18.052 1.00 86.75 276 HIS A CA 1
ATOM 2109 C C . HIS A 1 276 ? 21.671 -12.207 -17.159 1.00 86.75 276 HIS A C 1
ATOM 2111 O O . HIS A 1 276 ? 21.514 -11.018 -16.880 1.00 86.75 276 HIS A O 1
ATOM 2117 N N . VAL A 1 277 ? 22.704 -12.913 -16.689 1.00 85.88 277 VAL A N 1
ATOM 2118 C CA . VAL A 1 277 ? 23.746 -12.351 -15.817 1.00 85.88 277 VAL A CA 1
ATOM 2119 C C . VAL A 1 277 ? 24.466 -11.192 -16.515 1.00 85.88 277 VAL A C 1
ATOM 2121 O O . VAL A 1 277 ? 24.904 -11.320 -17.655 1.00 85.88 277 VAL A O 1
ATOM 2124 N N . GLY A 1 278 ? 24.618 -10.072 -15.806 1.00 87.44 278 GLY A N 1
ATOM 2125 C CA . GLY A 1 278 ? 25.243 -8.849 -16.320 1.00 87.44 278 GLY A CA 1
ATOM 2126 C C . GLY A 1 278 ? 24.245 -7.805 -16.828 1.00 87.44 278 GLY A C 1
ATOM 2127 O O . GLY A 1 278 ? 24.623 -6.644 -16.960 1.00 87.44 278 GLY A O 1
ATOM 2128 N N . GLU A 1 279 ? 22.978 -8.175 -17.039 1.00 93.19 279 GLU A N 1
ATOM 2129 C CA . GLU A 1 279 ? 21.905 -7.215 -17.301 1.00 93.19 279 GLU A CA 1
ATOM 2130 C C . GLU A 1 279 ? 21.243 -6.712 -16.006 1.00 93.19 279 GLU A C 1
ATOM 2132 O O . GLU A 1 279 ? 21.150 -7.424 -15.001 1.00 93.19 279 GLU A O 1
ATOM 2137 N N . GLY A 1 280 ? 20.718 -5.486 -16.035 1.00 95.50 280 GLY A N 1
ATOM 2138 C CA . GLY A 1 280 ? 19.985 -4.909 -14.908 1.00 95.50 280 GLY A CA 1
ATOM 2139 C C . GLY A 1 280 ? 19.191 -3.663 -15.279 1.00 95.50 280 GLY A C 1
ATOM 2140 O O . GLY A 1 280 ? 19.454 -3.025 -16.293 1.00 95.50 280 GLY A O 1
ATOM 2141 N N . ILE A 1 281 ? 18.231 -3.287 -14.441 1.00 96.88 281 ILE A N 1
ATOM 2142 C CA . ILE A 1 281 ? 17.470 -2.042 -14.559 1.00 96.88 281 ILE A CA 1
ATOM 2143 C C . ILE A 1 281 ? 17.609 -1.275 -13.251 1.00 96.88 281 ILE A C 1
ATOM 2145 O O . ILE A 1 281 ? 17.269 -1.791 -12.188 1.00 96.88 281 ILE A O 1
ATOM 2149 N N . ASN A 1 282 ? 18.065 -0.029 -13.322 1.00 96.44 282 ASN A N 1
ATOM 2150 C CA . ASN A 1 282 ? 17.847 0.937 -12.254 1.00 96.44 282 ASN A CA 1
ATOM 2151 C C . ASN A 1 282 ? 16.534 1.672 -12.549 1.00 96.44 282 ASN A C 1
ATOM 2153 O O . ASN A 1 282 ? 16.349 2.166 -13.663 1.00 96.44 282 ASN A O 1
ATOM 2157 N N . LEU A 1 283 ? 15.612 1.682 -11.589 1.00 96.31 283 LEU A N 1
ATOM 2158 C CA . LEU A 1 283 ? 14.274 2.244 -11.734 1.00 96.31 283 LEU A CA 1
ATOM 2159 C C . LEU A 1 283 ? 13.995 3.207 -10.581 1.00 96.31 283 LEU A C 1
ATOM 2161 O O . LEU A 1 283 ? 14.187 2.866 -9.413 1.00 96.31 283 LEU A O 1
ATOM 2165 N N . GLU A 1 284 ? 13.500 4.391 -10.916 1.00 95.69 284 GLU A N 1
ATOM 2166 C CA . GLU A 1 284 ? 13.149 5.446 -9.975 1.00 95.69 284 GLU A CA 1
ATOM 2167 C C . GLU A 1 284 ? 11.699 5.871 -10.213 1.00 95.69 284 GLU A C 1
ATOM 2169 O O . GLU A 1 284 ? 11.330 6.255 -11.322 1.00 95.69 284 GLU A O 1
ATOM 2174 N N . VAL A 1 285 ? 10.875 5.821 -9.168 1.00 94.38 285 VAL A N 1
ATOM 2175 C CA . VAL A 1 285 ? 9.574 6.490 -9.123 1.00 94.38 285 VAL A CA 1
ATOM 2176 C C . VAL A 1 285 ? 9.712 7.700 -8.208 1.00 94.38 285 VAL A C 1
ATOM 2178 O O . VAL A 1 285 ? 9.877 7.547 -6.997 1.00 94.38 285 VAL A O 1
ATOM 2181 N N . GLY A 1 286 ? 9.676 8.892 -8.8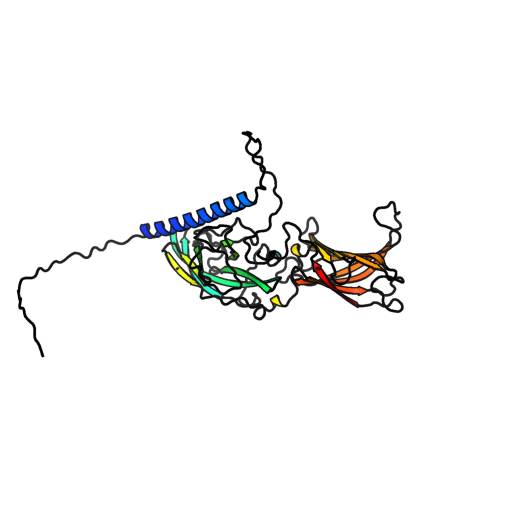03 1.00 92.12 286 GLY A N 1
ATOM 2182 C CA . GLY A 1 286 ? 9.953 10.165 -8.137 1.00 92.12 286 GLY A CA 1
ATOM 2183 C C . GLY A 1 286 ? 8.831 11.190 -8.302 1.00 92.12 286 GLY A C 1
ATOM 2184 O O . GLY A 1 286 ? 7.838 10.952 -8.993 1.00 92.12 286 GLY A O 1
ATOM 2185 N N . GLU A 1 287 ? 9.000 12.347 -7.665 1.00 90.81 287 GLU A N 1
ATOM 2186 C CA . GLU A 1 287 ? 8.085 13.494 -7.728 1.00 90.81 287 GLU A CA 1
ATOM 2187 C C . GLU A 1 287 ? 8.787 14.700 -8.362 1.00 90.81 287 GLU A C 1
ATOM 2189 O O . GLU A 1 287 ? 9.931 15.020 -8.036 1.00 90.81 287 GLU A O 1
ATOM 2194 N N . VAL A 1 288 ? 8.115 15.375 -9.298 1.00 88.06 288 VAL A N 1
ATOM 2195 C CA . VAL A 1 288 ? 8.663 16.567 -9.957 1.00 88.06 288 VAL A CA 1
ATOM 2196 C C . VAL A 1 288 ? 8.662 17.726 -8.961 1.00 88.06 288 VAL A C 1
ATOM 2198 O O . VAL A 1 288 ? 7.597 18.179 -8.535 1.00 88.06 288 VAL A O 1
ATOM 2201 N N . VAL A 1 289 ? 9.861 18.210 -8.621 1.00 88.75 289 VAL A N 1
ATOM 2202 C CA . VAL A 1 289 ? 10.116 19.273 -7.632 1.00 88.75 289 VAL A CA 1
ATOM 2203 C C . VAL A 1 289 ? 9.168 20.463 -7.808 1.00 88.75 289 VAL A C 1
ATOM 2205 O O . VAL A 1 289 ? 9.029 21.008 -8.901 1.00 88.75 289 VAL A O 1
ATOM 2208 N N . GLY A 1 290 ? 8.532 20.883 -6.711 1.00 87.31 290 GLY A N 1
ATOM 2209 C CA . GLY A 1 290 ? 7.563 21.985 -6.706 1.00 87.31 290 GLY A CA 1
ATOM 2210 C C . GLY A 1 290 ? 6.163 21.612 -7.211 1.00 87.31 290 GLY A C 1
ATOM 2211 O O . GLY A 1 290 ? 5.315 22.490 -7.341 1.00 87.31 290 GLY A O 1
ATOM 2212 N N . THR A 1 291 ? 5.897 20.331 -7.481 1.00 85.31 291 THR A N 1
ATOM 2213 C CA . THR A 1 291 ? 4.588 19.820 -7.915 1.00 85.31 291 THR A CA 1
ATOM 2214 C C . THR A 1 291 ? 4.213 18.545 -7.147 1.00 85.31 291 THR A C 1
ATOM 2216 O O . THR A 1 291 ? 5.032 17.989 -6.425 1.00 85.31 291 THR A O 1
ATOM 2219 N N . GLN A 1 292 ? 2.987 18.050 -7.342 1.00 79.69 292 GLN A N 1
ATOM 2220 C CA . GLN A 1 292 ? 2.545 16.725 -6.872 1.00 79.69 292 GLN A CA 1
ATOM 2221 C C . GLN A 1 292 ? 2.567 15.660 -7.992 1.00 79.69 292 GLN A C 1
ATOM 2223 O O . GLN A 1 292 ? 1.950 14.602 -7.864 1.00 79.69 292 GLN A O 1
ATOM 2228 N N . SER A 1 293 ? 3.216 15.951 -9.126 1.00 85.00 293 SER A N 1
ATOM 2229 C CA . SER A 1 293 ? 3.253 15.055 -10.289 1.00 85.00 293 SER A CA 1
ATOM 2230 C C . SER A 1 293 ? 4.335 13.998 -10.109 1.00 85.00 293 SER A C 1
ATOM 2232 O O . SER A 1 293 ? 5.504 14.345 -9.933 1.00 85.00 293 SER A O 1
ATOM 2234 N N . ARG A 1 294 ? 3.973 12.715 -10.217 1.00 90.12 294 ARG A N 1
ATOM 2235 C CA . ARG A 1 294 ? 4.949 11.615 -10.195 1.00 90.12 294 ARG A CA 1
ATOM 2236 C C . ARG A 1 294 ? 5.443 11.255 -11.589 1.00 90.12 294 ARG A C 1
ATOM 2238 O O . ARG A 1 294 ? 4.706 11.367 -12.570 1.00 90.12 294 ARG A O 1
ATOM 2245 N N . TYR A 1 295 ? 6.671 10.762 -11.662 1.00 93.75 295 TYR A N 1
ATOM 2246 C CA . TYR A 1 295 ? 7.260 10.173 -12.861 1.00 93.75 295 TYR A CA 1
ATOM 2247 C C . TYR A 1 295 ? 7.858 8.804 -12.546 1.00 93.75 295 TYR A C 1
ATOM 2249 O O . TYR A 1 295 ? 8.205 8.517 -11.403 1.00 93.75 295 TYR A O 1
ATOM 2257 N N . LEU A 1 296 ? 8.009 7.982 -13.582 1.00 96.44 296 LEU A N 1
ATOM 2258 C CA . LEU A 1 296 ? 8.928 6.850 -13.581 1.00 96.44 296 LEU A CA 1
ATOM 2259 C C . LEU A 1 296 ? 10.090 7.179 -14.520 1.00 96.44 296 LEU A C 1
ATOM 2261 O O . LEU A 1 296 ? 9.863 7.591 -15.658 1.00 96.44 296 LEU A O 1
ATOM 2265 N N . PHE A 1 297 ? 11.317 6.986 -14.049 1.00 97.50 297 PHE A N 1
ATOM 2266 C CA . PHE A 1 297 ? 12.541 6.972 -14.843 1.00 97.50 297 PHE A CA 1
ATOM 2267 C C . PHE A 1 297 ? 13.180 5.584 -14.758 1.00 97.50 297 PHE A C 1
ATOM 2269 O O . PHE A 1 297 ? 13.090 4.910 -13.730 1.00 97.50 297 PHE A O 1
ATOM 2276 N N . PHE A 1 298 ? 13.838 5.150 -15.831 1.00 97.88 298 PHE A N 1
ATOM 2277 C CA . PHE A 1 298 ? 14.625 3.925 -15.822 1.00 97.88 298 PHE A CA 1
ATOM 2278 C C . PHE A 1 298 ? 15.906 4.050 -16.653 1.00 97.88 298 PHE A C 1
ATOM 2280 O O . PHE A 1 298 ? 15.958 4.754 -17.665 1.00 97.88 298 PHE A O 1
ATOM 2287 N N . ALA A 1 299 ? 16.913 3.279 -16.252 1.00 97.06 299 ALA A N 1
ATOM 2288 C CA . ALA A 1 299 ? 18.086 2.951 -17.047 1.00 97.06 299 ALA A CA 1
ATOM 2289 C C . ALA A 1 299 ? 18.246 1.424 -17.090 1.00 97.06 299 ALA A C 1
ATOM 2291 O O . ALA A 1 299 ? 18.439 0.787 -16.055 1.00 97.06 299 ALA A O 1
ATOM 2292 N N . TRP A 1 300 ? 18.152 0.842 -18.284 1.00 96.62 300 TRP A N 1
ATOM 2293 C CA . TRP A 1 300 ? 18.395 -0.570 -18.566 1.00 96.62 300 TRP A CA 1
ATOM 2294 C C . TRP A 1 300 ? 19.822 -0.747 -19.098 1.00 96.62 300 TRP A C 1
ATOM 2296 O O . TRP A 1 300 ? 20.218 -0.177 -20.117 1.00 96.62 300 TRP A O 1
ATOM 2306 N N . PHE A 1 301 ? 20.587 -1.537 -18.355 1.00 94.81 301 PHE A N 1
ATOM 2307 C CA . PHE A 1 301 ? 21.943 -1.980 -18.628 1.00 94.81 301 PHE A CA 1
ATOM 2308 C C . PHE A 1 301 ? 21.851 -3.345 -19.316 1.00 94.81 301 PHE A C 1
ATOM 2310 O O . PHE A 1 301 ? 21.310 -4.292 -18.741 1.00 94.81 301 PHE A O 1
ATOM 2317 N N . THR A 1 302 ? 22.329 -3.430 -20.555 1.00 94.44 302 THR A N 1
ATOM 2318 C CA . THR A 1 302 ? 22.222 -4.623 -21.406 1.00 94.44 302 THR A CA 1
ATOM 2319 C C . THR A 1 302 ? 23.450 -4.758 -22.310 1.00 94.44 302 THR A C 1
ATOM 2321 O O . THR A 1 302 ? 24.442 -4.053 -22.114 1.00 94.44 302 THR A O 1
ATOM 2324 N N . PHE A 1 303 ? 23.397 -5.650 -23.296 1.00 92.56 303 PHE A N 1
ATOM 2325 C CA . PHE A 1 303 ? 24.452 -5.846 -24.286 1.00 92.56 303 PHE A CA 1
ATOM 2326 C C . PHE A 1 303 ? 23.914 -5.710 -25.710 1.00 92.56 303 PHE A C 1
ATOM 2328 O O . PHE A 1 303 ? 22.776 -6.087 -25.995 1.00 92.56 303 PHE A O 1
ATOM 2335 N N . ASP A 1 304 ? 24.740 -5.171 -26.603 1.00 91.50 304 ASP A N 1
ATOM 2336 C CA . ASP A 1 304 ? 24.469 -5.130 -28.038 1.00 91.50 304 ASP A CA 1
ATOM 2337 C C . ASP A 1 304 ? 24.646 -6.517 -28.697 1.00 91.50 304 ASP A C 1
ATOM 2339 O O . ASP A 1 304 ? 25.045 -7.497 -28.066 1.00 91.50 304 ASP A O 1
ATOM 2343 N N . GLY A 1 305 ? 24.349 -6.614 -29.994 1.00 88.25 305 GLY A N 1
ATOM 2344 C CA . GLY A 1 305 ? 24.479 -7.847 -30.780 1.00 88.25 305 GLY A CA 1
ATOM 2345 C C . GLY A 1 305 ? 25.912 -8.380 -30.927 1.00 88.25 305 GLY A C 1
ATOM 2346 O O . GLY A 1 305 ? 26.084 -9.495 -31.413 1.00 88.25 305 GLY A O 1
ATOM 2347 N N . LEU A 1 306 ? 26.926 -7.619 -30.501 1.00 90.31 306 LEU A N 1
ATOM 2348 C CA . LEU A 1 306 ? 28.331 -8.030 -30.429 1.00 90.31 306 LEU A CA 1
ATOM 2349 C C . LEU A 1 306 ? 28.761 -8.395 -28.994 1.00 90.31 306 LEU A C 1
ATOM 2351 O O . LEU A 1 306 ? 29.909 -8.787 -28.783 1.00 90.31 306 LEU A O 1
ATOM 2355 N N . GLY A 1 307 ? 27.863 -8.282 -28.010 1.00 90.00 307 GLY A N 1
ATOM 2356 C CA . GLY A 1 307 ? 28.150 -8.513 -26.594 1.00 90.00 307 GLY A CA 1
ATOM 2357 C C . GLY A 1 307 ? 28.805 -7.324 -25.883 1.00 90.00 307 GLY A C 1
ATOM 2358 O O . GLY A 1 307 ? 29.340 -7.498 -24.788 1.00 90.00 307 GLY A O 1
ATOM 2359 N N . LEU A 1 308 ? 28.794 -6.123 -26.472 1.00 89.81 308 LEU A N 1
ATOM 2360 C CA . LEU A 1 308 ? 29.347 -4.918 -25.850 1.00 89.81 308 LEU A CA 1
ATOM 2361 C C . LEU A 1 308 ? 28.312 -4.249 -24.926 1.00 89.81 308 LEU A C 1
ATOM 2363 O O . LEU A 1 308 ? 27.127 -4.236 -25.265 1.00 89.81 308 LEU A O 1
ATOM 2367 N N . PRO A 1 309 ? 28.719 -3.670 -23.777 1.00 90.19 309 PRO A N 1
ATOM 2368 C CA . PRO A 1 309 ? 27.801 -2.986 -22.867 1.00 90.19 309 PRO A CA 1
ATOM 2369 C C . PRO A 1 309 ? 27.018 -1.860 -23.546 1.00 90.19 309 PRO A C 1
ATOM 2371 O O . PRO A 1 309 ? 27.585 -1.017 -24.242 1.00 90.19 309 PRO A O 1
ATOM 2374 N N . TYR A 1 310 ? 25.713 -1.830 -23.294 1.00 91.25 310 TYR A N 1
ATOM 2375 C CA . TYR A 1 310 ? 24.765 -0.920 -23.918 1.00 91.25 310 TYR A CA 1
ATOM 2376 C C . TYR A 1 310 ? 23.785 -0.363 -22.879 1.00 91.25 310 TYR A C 1
ATOM 2378 O O . TYR A 1 310 ? 23.375 -1.060 -21.947 1.00 91.25 310 TYR A O 1
ATOM 2386 N N . TRP A 1 311 ? 23.387 0.899 -23.050 1.00 91.44 311 TRP A N 1
ATOM 2387 C CA . TRP A 1 311 ? 22.511 1.609 -22.116 1.00 91.44 311 TRP A CA 1
ATOM 2388 C C . TRP A 1 311 ? 21.290 2.179 -22.829 1.00 91.44 311 TRP A C 1
ATOM 2390 O O . TRP A 1 311 ? 21.413 3.027 -23.717 1.00 91.44 311 TRP A O 1
ATOM 2400 N N . ILE A 1 312 ? 20.113 1.745 -22.388 1.00 95.44 312 ILE A N 1
ATOM 2401 C CA . ILE A 1 312 ? 18.816 2.288 -22.795 1.00 95.44 312 ILE A CA 1
ATOM 2402 C C . ILE A 1 312 ? 18.248 3.034 -21.590 1.00 95.44 312 ILE A C 1
ATOM 2404 O O . ILE A 1 312 ? 18.293 2.527 -20.473 1.00 95.44 312 ILE A O 1
ATOM 2408 N N . SER A 1 313 ? 17.707 4.231 -21.778 1.00 96.62 313 SER A N 1
ATOM 2409 C CA . SER A 1 313 ? 17.017 4.951 -20.704 1.00 96.62 313 SER A CA 1
ATOM 2410 C C . SER A 1 313 ? 15.743 5.610 -21.195 1.00 96.62 313 SER A C 1
ATOM 2412 O O . SER A 1 313 ? 15.569 5.866 -22.384 1.00 96.62 313 SER A O 1
ATOM 2414 N N . GLY A 1 314 ? 14.823 5.873 -20.280 1.00 96.75 314 GLY A N 1
ATOM 2415 C CA . GLY A 1 314 ? 13.532 6.450 -20.615 1.00 96.75 314 GLY A CA 1
ATOM 2416 C C . GLY A 1 314 ? 12.760 6.849 -19.372 1.00 96.75 314 GLY A C 1
ATOM 2417 O O . GLY A 1 314 ? 13.219 6.680 -18.243 1.00 96.75 314 GLY A O 1
ATOM 2418 N N . GLY A 1 315 ? 11.575 7.403 -19.585 1.00 95.94 315 GLY A N 1
ATOM 2419 C CA . GLY A 1 315 ? 10.699 7.786 -18.491 1.00 95.94 315 GLY A CA 1
ATOM 2420 C C . GLY A 1 315 ? 9.442 8.499 -18.960 1.00 95.94 315 GLY A C 1
ATOM 2421 O O . GLY A 1 315 ? 9.342 8.926 -20.111 1.00 95.94 315 GLY A O 1
ATOM 2422 N N . GLY A 1 316 ? 8.477 8.617 -18.057 1.00 93.56 316 GLY A N 1
ATOM 2423 C CA . GLY A 1 316 ? 7.179 9.223 -18.327 1.00 93.56 316 GLY A CA 1
ATOM 2424 C C . GLY A 1 316 ? 6.458 9.633 -17.047 1.00 93.56 316 GLY A C 1
ATOM 2425 O O . GLY A 1 316 ? 6.775 9.157 -15.956 1.00 93.56 316 GLY A O 1
ATOM 2426 N N . ALA A 1 317 ? 5.487 10.534 -17.184 1.00 92.38 317 ALA A N 1
ATOM 2427 C CA . ALA A 1 317 ? 4.630 10.950 -16.080 1.00 92.38 317 ALA A CA 1
ATOM 2428 C C . ALA A 1 317 ? 3.599 9.859 -15.738 1.00 92.38 317 ALA A C 1
ATOM 2430 O O . ALA A 1 317 ? 3.028 9.228 -16.628 1.00 92.38 317 ALA A O 1
ATOM 2431 N N . LEU A 1 318 ? 3.324 9.674 -14.448 1.00 91.06 318 LEU A N 1
ATOM 2432 C CA . LEU A 1 318 ? 2.289 8.769 -13.948 1.00 91.06 318 LEU A CA 1
ATOM 2433 C C . LEU A 1 318 ? 0.967 9.542 -13.852 1.00 91.06 318 LEU A C 1
ATOM 2435 O O . LEU A 1 318 ? 0.720 10.263 -12.886 1.00 91.06 318 LEU A O 1
ATOM 2439 N N . SER A 1 319 ? 0.126 9.408 -14.880 1.00 73.19 319 SER A N 1
ATOM 2440 C CA . SER A 1 319 ? -1.048 10.266 -15.111 1.00 73.19 319 SER A CA 1
ATOM 2441 C C . SER A 1 319 ? -2.127 10.223 -14.022 1.00 73.19 319 SER A C 1
ATOM 2443 O O . SER A 1 319 ? -2.925 11.151 -13.946 1.00 73.19 319 SER A O 1
ATOM 2445 N N . ASN A 1 320 ? -2.140 9.195 -13.166 1.00 71.19 320 ASN A N 1
ATOM 2446 C CA . ASN A 1 320 ? -3.113 9.017 -12.081 1.00 71.19 320 ASN A CA 1
ATOM 2447 C C . ASN A 1 320 ? -2.444 8.680 -10.732 1.00 71.19 320 ASN A C 1
ATOM 2449 O O . ASN A 1 320 ? -2.954 7.872 -9.960 1.00 71.19 320 ASN A O 1
ATOM 2453 N N . ALA A 1 321 ? -1.274 9.257 -10.443 1.00 60.31 321 ALA A N 1
ATOM 2454 C CA . ALA A 1 321 ? -0.477 8.905 -9.261 1.00 60.31 321 ALA A CA 1
ATOM 2455 C C . ALA A 1 321 ? -1.181 9.098 -7.898 1.00 60.31 321 ALA A C 1
ATOM 2457 O O . ALA A 1 321 ? -0.872 8.370 -6.957 1.00 60.31 321 ALA A O 1
ATOM 2458 N N . ASN A 1 322 ? -2.110 10.055 -7.800 1.00 60.53 322 ASN A N 1
ATOM 2459 C CA . ASN A 1 322 ? -2.817 10.424 -6.561 1.00 60.53 322 ASN A CA 1
ATOM 2460 C C . ASN A 1 322 ? -4.338 10.167 -6.647 1.00 60.53 322 ASN A C 1
ATOM 2462 O O . ASN A 1 322 ? -5.106 10.720 -5.864 1.00 60.53 322 ASN A O 1
ATOM 2466 N N . ALA A 1 323 ? -4.791 9.384 -7.631 1.00 63.41 323 ALA A N 1
ATOM 2467 C CA . ALA A 1 323 ? -6.207 9.095 -7.848 1.00 63.41 323 ALA A CA 1
ATOM 2468 C C . ALA A 1 323 ? -6.639 7.790 -7.158 1.00 63.41 323 ALA A C 1
ATOM 2470 O O . ALA A 1 323 ? -5.838 6.875 -6.981 1.00 63.41 323 ALA A O 1
ATOM 2471 N N . ALA A 1 324 ? -7.941 7.659 -6.877 1.00 62.78 324 ALA A N 1
ATOM 2472 C CA . ALA A 1 324 ? -8.543 6.422 -6.360 1.00 62.78 324 ALA A CA 1
ATOM 2473 C C . ALA A 1 324 ? -8.372 5.207 -7.301 1.00 62.78 324 ALA A C 1
ATOM 2475 O O . ALA A 1 324 ? -8.500 4.065 -6.871 1.00 62.78 324 ALA A O 1
ATOM 2476 N N . THR A 1 325 ? -8.060 5.444 -8.579 1.00 72.06 325 THR A N 1
ATOM 2477 C CA . THR A 1 325 ? -7.620 4.419 -9.534 1.00 72.06 325 THR A CA 1
ATOM 2478 C C . THR A 1 325 ? -6.151 4.679 -9.880 1.00 72.06 325 THR A C 1
ATOM 2480 O O . THR A 1 325 ? -5.872 5.465 -10.790 1.00 72.06 325 THR A O 1
ATOM 2483 N N . PRO A 1 326 ? -5.196 4.082 -9.147 1.00 79.69 326 PRO A N 1
ATOM 2484 C CA . PRO A 1 326 ? -3.783 4.372 -9.339 1.00 79.69 326 PRO A CA 1
ATOM 2485 C C . PRO A 1 326 ? -3.246 3.785 -10.650 1.00 79.69 326 PRO A C 1
ATOM 2487 O O . PRO A 1 326 ? -3.780 2.829 -11.214 1.00 79.69 326 PRO A O 1
ATOM 2490 N N . THR A 1 327 ? -2.132 4.340 -11.126 1.00 88.94 327 THR A N 1
ATOM 2491 C CA . THR A 1 327 ? -1.441 3.836 -12.324 1.00 88.94 327 THR A CA 1
ATOM 2492 C C . THR A 1 327 ? -0.776 2.491 -12.013 1.00 88.94 327 THR A C 1
ATOM 2494 O O . THR A 1 327 ? 0.126 2.450 -11.186 1.00 88.94 327 THR A O 1
ATOM 2497 N N . ARG A 1 328 ? -1.213 1.394 -12.650 1.00 91.19 328 ARG A N 1
ATOM 2498 C CA . ARG A 1 328 ? -0.678 0.020 -12.454 1.00 91.19 328 ARG A CA 1
ATOM 2499 C C . ARG A 1 328 ? 0.235 -0.468 -13.597 1.00 91.19 328 ARG A C 1
ATOM 2501 O O . ARG A 1 328 ? 0.914 -1.479 -13.465 1.00 91.19 328 ARG A O 1
ATOM 2508 N N . SER A 1 329 ? 0.252 0.259 -14.714 1.00 93.94 329 SER A N 1
ATOM 2509 C CA . SER A 1 329 ? 1.116 0.027 -15.877 1.00 93.94 329 SER A CA 1
ATOM 2510 C C . SER A 1 329 ? 1.475 1.376 -16.501 1.00 93.94 329 SER A C 1
ATOM 2512 O O . SER A 1 329 ? 0.649 2.293 -16.499 1.00 93.94 329 SER A O 1
ATOM 2514 N N . ILE A 1 330 ? 2.695 1.519 -17.015 1.00 95.06 330 ILE A N 1
ATOM 2515 C CA . ILE A 1 330 ? 3.153 2.704 -17.756 1.00 95.06 330 ILE A CA 1
ATOM 2516 C C . ILE A 1 330 ? 3.938 2.258 -18.983 1.00 95.06 330 ILE A C 1
ATOM 2518 O O . ILE A 1 330 ? 4.740 1.336 -18.884 1.00 95.06 330 ILE A O 1
ATOM 2522 N N . THR A 1 331 ? 3.733 2.940 -20.111 1.00 96.75 331 THR A N 1
ATOM 2523 C CA . THR A 1 331 ? 4.601 2.871 -21.297 1.00 96.75 331 THR A CA 1
ATOM 2524 C C . THR A 1 331 ? 5.368 4.182 -21.406 1.00 96.75 331 THR A C 1
ATOM 2526 O O . THR A 1 331 ? 4.762 5.251 -21.341 1.00 96.75 331 THR A O 1
ATOM 2529 N N . ALA A 1 332 ? 6.689 4.105 -21.534 1.00 96.44 332 ALA A N 1
ATOM 2530 C CA . ALA A 1 332 ? 7.589 5.245 -21.567 1.00 96.44 332 ALA A CA 1
ATOM 2531 C C . ALA A 1 332 ? 8.488 5.198 -22.817 1.00 96.44 332 ALA A C 1
ATOM 2533 O O . ALA A 1 332 ? 9.055 4.140 -23.111 1.00 96.44 332 ALA A O 1
ATOM 2534 N N . PRO A 1 333 ? 8.683 6.334 -23.514 1.00 97.50 333 PRO A N 1
ATOM 2535 C CA . PRO A 1 333 ? 9.592 6.402 -24.646 1.00 97.50 333 PRO A CA 1
ATOM 2536 C C . PRO A 1 333 ? 11.033 6.207 -24.175 1.00 97.50 333 PRO A C 1
ATOM 2538 O O . PRO A 1 333 ? 11.506 6.844 -23.227 1.00 97.50 333 PRO A O 1
ATOM 2541 N N . ALA A 1 334 ? 11.733 5.329 -24.878 1.00 97.75 334 ALA A N 1
ATOM 2542 C CA . ALA A 1 334 ? 13.072 4.873 -24.567 1.00 97.75 334 ALA A CA 1
ATOM 2543 C C . ALA A 1 334 ? 14.075 5.354 -25.619 1.00 97.75 334 ALA A C 1
ATOM 2545 O O . ALA A 1 334 ? 13.804 5.416 -26.823 1.00 97.75 334 ALA A O 1
ATOM 2546 N N . ILE A 1 335 ? 15.267 5.698 -25.150 1.00 96.06 335 ILE A N 1
ATOM 2547 C CA . ILE A 1 335 ? 16.354 6.266 -25.934 1.00 96.06 335 ILE A CA 1
ATOM 2548 C C . ILE A 1 335 ? 17.677 5.579 -25.630 1.00 96.06 335 ILE A C 1
ATOM 2550 O O . ILE A 1 335 ? 17.869 4.982 -24.575 1.00 96.06 335 ILE A O 1
ATOM 2554 N N . TYR A 1 336 ? 18.619 5.764 -26.541 1.00 93.00 336 TYR A N 1
ATOM 2555 C CA . TYR A 1 336 ? 20.035 5.521 -26.323 1.00 93.00 336 TYR A CA 1
ATOM 2556 C C . TYR A 1 336 ? 20.830 6.769 -26.728 1.00 93.00 336 TYR A C 1
ATOM 2558 O O . TYR A 1 336 ? 20.275 7.750 -27.246 1.00 93.00 336 TYR A O 1
ATOM 2566 N N . ARG A 1 337 ? 22.137 6.762 -26.460 1.00 87.69 337 ARG A N 1
ATOM 2567 C CA . ARG A 1 337 ? 23.049 7.838 -26.862 1.00 87.69 337 ARG A CA 1
ATOM 2568 C C . ARG A 1 337 ? 24.187 7.299 -27.716 1.00 87.69 337 ARG A C 1
ATOM 2570 O O . ARG A 1 337 ? 24.692 6.212 -27.459 1.00 87.69 337 ARG A O 1
ATOM 2577 N N . THR A 1 338 ? 24.605 8.085 -28.701 1.00 84.50 338 THR A N 1
ATOM 2578 C CA . THR A 1 338 ? 25.754 7.797 -29.577 1.00 84.50 338 THR A CA 1
ATOM 2579 C C . THR A 1 338 ? 26.755 8.946 -29.540 1.00 84.50 338 THR A C 1
ATOM 2581 O O . THR A 1 338 ? 26.390 10.067 -29.191 1.00 84.50 338 THR A O 1
ATOM 2584 N N . GLY A 1 339 ? 28.011 8.694 -29.920 1.00 77.44 339 GLY A N 1
ATOM 2585 C CA . GLY A 1 339 ? 29.052 9.734 -29.984 1.00 77.44 339 GLY A CA 1
ATOM 2586 C C . GLY A 1 339 ? 29.626 10.166 -28.627 1.00 77.44 339 GLY A C 1
ATOM 2587 O O . GLY A 1 339 ? 30.374 11.134 -28.565 1.00 77.44 339 GLY A O 1
ATOM 2588 N N . GLY A 1 340 ? 29.298 9.458 -27.544 1.00 75.50 340 GLY A N 1
ATOM 2589 C CA . GLY A 1 340 ? 29.861 9.673 -26.210 1.00 75.50 340 GLY A CA 1
ATOM 2590 C C . GLY A 1 340 ? 30.291 8.366 -25.548 1.00 75.50 340 GLY A C 1
ATOM 2591 O O . GLY A 1 340 ? 30.136 7.290 -26.123 1.00 75.50 340 GLY A O 1
ATOM 2592 N N . GLY A 1 341 ? 30.792 8.462 -24.320 1.00 70.06 341 GLY A N 1
ATOM 2593 C CA . GLY A 1 341 ? 31.163 7.318 -23.489 1.00 70.06 341 GLY A CA 1
ATOM 2594 C C . GLY A 1 341 ? 31.002 7.621 -21.999 1.00 70.06 341 GLY A C 1
ATOM 2595 O O . GLY A 1 341 ? 30.663 8.738 -21.606 1.00 70.06 341 GLY A O 1
ATOM 2596 N N . PHE A 1 342 ? 31.229 6.615 -21.157 1.00 68.56 342 PHE A N 1
ATOM 2597 C CA . PHE A 1 342 ? 31.073 6.746 -19.709 1.00 68.56 342 PHE A CA 1
ATOM 2598 C C . PHE A 1 342 ? 32.263 7.490 -19.074 1.00 68.56 342 PHE A C 1
ATOM 2600 O O . PHE A 1 342 ? 33.414 7.146 -19.328 1.00 68.56 342 PHE A O 1
ATOM 2607 N N . ALA A 1 343 ? 31.974 8.488 -18.231 1.00 59.88 343 ALA A N 1
ATOM 2608 C CA . ALA A 1 343 ? 32.929 9.172 -17.345 1.00 59.88 343 ALA A CA 1
ATOM 2609 C C . ALA A 1 343 ? 34.228 9.721 -17.994 1.00 59.88 343 ALA A C 1
ATOM 2611 O O . ALA A 1 343 ? 35.293 9.683 -17.382 1.00 59.88 343 ALA A O 1
ATOM 2612 N N . GLY A 1 344 ? 34.150 10.270 -19.211 1.00 61.12 344 GLY A N 1
ATOM 2613 C CA . GLY A 1 344 ? 35.291 10.895 -19.897 1.00 61.12 344 GLY A CA 1
ATOM 2614 C C . GLY A 1 344 ? 34.965 12.262 -20.500 1.00 61.12 344 GLY A C 1
ATOM 2615 O O . GLY A 1 344 ? 33.803 12.656 -20.579 1.00 61.12 344 GLY A O 1
ATOM 2616 N N . GLY A 1 345 ? 35.999 12.972 -20.964 1.00 61.78 345 GLY A N 1
ATOM 2617 C CA . GLY A 1 345 ? 35.897 14.268 -21.654 1.00 61.78 345 GLY A CA 1
ATOM 2618 C C . GLY A 1 345 ? 35.362 14.172 -23.087 1.00 61.78 345 GLY A C 1
ATOM 2619 O O . GLY A 1 345 ? 35.913 14.792 -23.992 1.00 61.78 345 GLY A O 1
ATOM 2620 N N . PHE A 1 346 ? 34.331 13.355 -23.304 1.00 64.81 346 PHE A N 1
ATOM 2621 C CA . PHE A 1 346 ? 33.637 13.245 -24.582 1.00 64.81 346 PHE A CA 1
ATOM 2622 C C . PHE A 1 346 ? 32.936 14.579 -24.881 1.00 64.81 346 PHE A C 1
ATOM 2624 O O . PHE A 1 346 ? 32.265 15.134 -24.011 1.00 64.81 346 PHE A O 1
ATOM 2631 N N . GLY A 1 347 ? 33.146 15.116 -26.086 1.00 59.50 347 GLY A N 1
ATOM 2632 C CA . GLY A 1 347 ? 32.657 16.440 -26.476 1.00 59.50 347 GLY A CA 1
ATOM 2633 C C . GLY A 1 347 ? 31.131 16.539 -26.579 1.00 59.50 347 GLY A C 1
ATOM 2634 O O . GLY A 1 347 ? 30.398 15.577 -26.357 1.00 59.50 347 GLY A O 1
ATOM 2635 N N . GLY A 1 348 ? 30.643 17.718 -26.977 1.00 60.84 348 GLY A N 1
ATOM 2636 C CA . GLY A 1 348 ? 29.208 18.006 -27.127 1.00 60.84 348 GLY A CA 1
ATOM 2637 C C . GLY A 1 348 ? 28.474 17.197 -28.208 1.00 60.84 348 GLY A C 1
ATOM 2638 O O . GLY A 1 348 ? 27.266 17.357 -28.359 1.00 60.84 348 GLY A O 1
ATOM 2639 N N . ASP A 1 349 ? 29.167 16.314 -28.928 1.00 68.25 349 ASP A N 1
ATOM 2640 C CA . ASP A 1 349 ? 28.648 15.528 -30.052 1.00 68.25 349 ASP A CA 1
ATOM 2641 C C . ASP A 1 349 ? 27.729 14.362 -29.639 1.00 68.25 349 ASP A C 1
ATOM 2643 O O . ASP A 1 349 ? 27.275 13.599 -30.494 1.00 68.25 349 ASP A O 1
ATOM 2647 N N . THR A 1 350 ? 27.414 14.212 -28.344 1.00 78.44 350 THR A N 1
ATOM 2648 C CA . THR A 1 350 ? 26.520 13.148 -27.865 1.00 78.44 350 THR A CA 1
ATOM 2649 C C . THR A 1 350 ? 25.103 13.322 -28.421 1.00 78.44 350 THR A C 1
ATOM 2651 O O . THR A 1 350 ? 24.361 14.209 -27.991 1.00 78.44 350 THR A O 1
ATOM 2654 N N . GLN A 1 351 ? 24.690 12.446 -29.333 1.00 84.75 351 GLN A N 1
ATOM 2655 C CA . GLN A 1 351 ? 23.349 12.478 -29.918 1.00 84.75 351 GLN A CA 1
ATOM 2656 C C . GLN A 1 351 ? 22.369 11.638 -29.096 1.00 84.75 351 GLN A C 1
ATOM 2658 O O . GLN A 1 351 ? 22.727 10.587 -28.562 1.00 84.75 351 GLN A O 1
ATOM 2663 N N . ARG A 1 352 ? 21.116 12.099 -29.006 1.00 88.44 352 ARG A N 1
ATOM 2664 C CA . ARG A 1 352 ? 19.983 11.343 -28.451 1.00 88.44 352 ARG A CA 1
ATOM 2665 C C . ARG A 1 352 ? 19.269 10.638 -29.600 1.00 88.44 352 ARG A C 1
ATOM 2667 O O . ARG A 1 352 ? 18.748 11.313 -30.482 1.00 88.44 352 ARG A O 1
ATOM 2674 N N . ALA A 1 353 ? 19.200 9.313 -29.558 1.00 92.31 353 ALA A N 1
ATOM 2675 C CA . ALA A 1 353 ? 18.516 8.507 -30.563 1.00 92.31 353 ALA A CA 1
ATOM 2676 C C . ALA A 1 353 ? 17.354 7.722 -29.936 1.00 92.31 353 ALA A C 1
ATOM 2678 O O . ALA A 1 353 ? 17.447 7.255 -28.799 1.00 92.31 353 ALA A O 1
ATOM 2679 N N . THR A 1 354 ? 16.244 7.598 -30.664 1.00 95.50 354 THR A N 1
ATOM 2680 C CA . THR A 1 354 ? 15.072 6.825 -30.226 1.00 95.50 354 THR A CA 1
ATOM 2681 C C . THR A 1 354 ? 15.377 5.336 -30.307 1.00 95.50 354 THR A C 1
ATOM 2683 O O . THR A 1 354 ? 15.766 4.850 -31.365 1.00 95.50 354 THR A O 1
ATOM 2686 N N . TRP A 1 355 ? 15.175 4.611 -29.208 1.00 96.94 355 TRP A N 1
ATOM 2687 C CA . TRP A 1 355 ? 15.277 3.151 -29.181 1.00 96.94 355 TRP A CA 1
ATOM 2688 C C . TRP A 1 355 ? 13.917 2.486 -29.445 1.00 96.94 355 TRP A C 1
ATOM 2690 O O . TRP A 1 355 ? 13.833 1.504 -30.178 1.00 96.94 355 TRP A O 1
ATOM 2700 N N . GLY A 1 356 ? 12.838 3.045 -28.892 1.00 97.38 356 GLY A N 1
ATOM 2701 C CA . GLY A 1 356 ? 11.487 2.490 -28.975 1.00 97.38 356 GLY A CA 1
ATOM 2702 C C . GLY A 1 356 ? 10.656 2.903 -27.765 1.00 97.38 356 GLY A C 1
ATOM 2703 O O . GLY A 1 356 ? 10.929 3.941 -27.166 1.00 97.38 356 GLY A O 1
ATOM 2704 N N . ASP A 1 357 ? 9.709 2.060 -27.371 1.00 97.88 357 ASP A N 1
ATOM 2705 C CA . ASP A 1 357 ? 8.913 2.210 -26.152 1.00 97.88 357 ASP A CA 1
ATOM 2706 C C . ASP A 1 357 ? 9.152 1.030 -25.202 1.00 97.88 357 ASP A C 1
ATOM 2708 O O . ASP A 1 357 ? 9.325 -0.111 -25.641 1.00 97.88 357 ASP A O 1
ATOM 2712 N N . VAL A 1 358 ? 9.155 1.300 -23.895 1.00 98.00 358 VAL A N 1
ATOM 2713 C CA . VAL A 1 358 ? 9.295 0.300 -22.825 1.00 98.00 358 VAL A CA 1
ATOM 2714 C C . VAL A 1 358 ? 8.132 0.441 -21.848 1.00 98.00 358 VAL A C 1
ATOM 2716 O O . VAL A 1 358 ? 7.834 1.546 -21.395 1.00 98.00 358 VAL A O 1
ATOM 2719 N N . SER A 1 359 ? 7.502 -0.674 -21.486 1.00 97.81 359 SER A N 1
ATOM 2720 C CA . SER A 1 359 ? 6.373 -0.720 -20.557 1.00 97.81 359 SER A CA 1
ATOM 2721 C C . SER A 1 359 ? 6.682 -1.549 -19.311 1.00 97.81 359 SER A C 1
ATOM 2723 O O . SER A 1 359 ? 7.274 -2.626 -19.414 1.00 97.81 359 SER A O 1
ATOM 2725 N N . PHE A 1 360 ? 6.238 -1.073 -18.144 1.00 97.88 360 PHE A N 1
ATOM 2726 C CA . PHE A 1 360 ? 6.472 -1.701 -16.839 1.00 97.88 360 PHE A CA 1
ATOM 2727 C C . PHE A 1 360 ? 5.169 -2.075 -16.129 1.00 97.88 360 PHE A C 1
ATOM 2729 O O . PHE A 1 360 ? 4.277 -1.240 -15.989 1.00 97.88 360 PHE A O 1
ATOM 2736 N N . GLU A 1 361 ? 5.113 -3.303 -15.606 1.00 97.06 361 GLU A N 1
ATOM 2737 C CA . GLU A 1 361 ? 4.046 -3.814 -14.736 1.00 97.06 361 GLU A CA 1
ATOM 2738 C C . GLU A 1 361 ? 4.658 -4.534 -13.529 1.00 97.06 361 GLU A C 1
ATOM 2740 O O . GLU A 1 361 ? 5.413 -5.495 -13.691 1.00 97.06 361 GLU A O 1
ATOM 2745 N N . PHE A 1 362 ? 4.335 -4.111 -12.308 1.00 95.19 362 PHE A N 1
ATOM 2746 C CA . PHE A 1 362 ? 4.838 -4.753 -11.089 1.00 95.19 362 PHE A CA 1
ATOM 2747 C C . PHE A 1 362 ? 3.877 -5.868 -10.685 1.00 95.19 362 PHE A C 1
ATOM 2749 O O . PHE A 1 362 ? 2.778 -5.593 -10.225 1.00 95.19 362 PHE A O 1
ATOM 2756 N N . ILE A 1 363 ? 4.256 -7.128 -10.900 1.00 93.62 363 ILE A N 1
ATOM 2757 C CA . ILE A 1 363 ? 3.399 -8.285 -10.590 1.00 93.62 363 ILE A CA 1
ATOM 2758 C C . ILE A 1 363 ? 3.258 -8.427 -9.071 1.00 93.62 363 ILE A C 1
ATOM 2760 O O . ILE A 1 363 ? 2.165 -8.622 -8.553 1.00 93.62 363 ILE A O 1
ATOM 2764 N N . ASP A 1 364 ? 4.379 -8.281 -8.374 1.00 92.25 364 ASP A N 1
ATOM 2765 C CA . ASP A 1 364 ? 4.497 -8.253 -6.922 1.00 92.25 364 ASP A CA 1
ATOM 2766 C C . ASP A 1 364 ? 5.689 -7.347 -6.555 1.00 92.25 364 ASP A C 1
ATOM 2768 O O . ASP A 1 364 ? 6.387 -6.829 -7.434 1.00 92.25 364 ASP A O 1
ATOM 2772 N N . CYS A 1 365 ? 5.956 -7.132 -5.268 1.00 91.75 365 CYS A N 1
ATOM 2773 C CA . CYS A 1 365 ? 7.049 -6.255 -4.846 1.00 91.75 365 CYS A CA 1
ATOM 2774 C C . CYS A 1 365 ? 8.441 -6.698 -5.297 1.00 91.75 365 CYS A C 1
ATOM 2776 O O . CYS A 1 365 ? 9.342 -5.861 -5.365 1.00 91.75 365 CYS A O 1
ATOM 2778 N N . ASN A 1 366 ? 8.629 -7.982 -5.579 1.00 92.25 366 ASN A N 1
ATOM 2779 C CA . ASN A 1 366 ? 9.893 -8.615 -5.926 1.00 92.25 366 ASN A CA 1
ATOM 2780 C C . ASN A 1 366 ? 9.970 -8.999 -7.411 1.00 92.25 366 ASN A C 1
ATOM 2782 O O . ASN A 1 366 ? 11.018 -9.482 -7.844 1.00 92.25 366 ASN A O 1
ATOM 2786 N N . THR A 1 367 ? 8.914 -8.752 -8.195 1.00 94.25 367 THR A N 1
ATOM 2787 C CA . THR A 1 367 ? 8.795 -9.145 -9.604 1.00 94.25 367 THR A CA 1
ATOM 2788 C C . THR A 1 367 ? 8.209 -8.023 -10.466 1.00 94.25 367 THR A C 1
ATOM 2790 O O . THR A 1 367 ? 7.025 -7.704 -10.363 1.00 94.25 367 THR A O 1
ATOM 2793 N N . VAL A 1 368 ? 8.998 -7.490 -11.404 1.00 96.19 368 VAL A N 1
ATOM 2794 C CA . VAL A 1 368 ? 8.515 -6.557 -12.439 1.00 96.19 368 VAL A CA 1
ATOM 2795 C C . VAL A 1 368 ? 8.586 -7.203 -13.820 1.00 96.19 368 VAL A C 1
ATOM 2797 O O . VAL A 1 368 ? 9.566 -7.857 -14.179 1.00 96.19 368 VAL A O 1
ATOM 2800 N N . ARG A 1 369 ? 7.538 -7.028 -14.620 1.00 97.25 369 ARG A N 1
ATOM 2801 C CA . ARG A 1 369 ? 7.527 -7.351 -16.044 1.00 97.25 369 ARG A CA 1
ATOM 2802 C C . ARG A 1 369 ? 7.905 -6.094 -16.813 1.00 97.25 369 ARG A C 1
ATOM 2804 O O . ARG A 1 369 ? 7.218 -5.081 -16.713 1.00 97.25 369 ARG A O 1
ATOM 2811 N N . MET A 1 370 ? 8.980 -6.179 -17.588 1.00 97.06 370 MET A N 1
ATOM 2812 C CA . MET A 1 370 ? 9.306 -5.188 -18.605 1.00 97.06 370 MET A CA 1
ATOM 2813 C C . MET A 1 370 ? 8.896 -5.761 -19.960 1.00 97.06 370 MET A C 1
ATOM 2815 O O . MET A 1 370 ? 9.234 -6.899 -20.290 1.00 97.06 370 MET A O 1
ATOM 2819 N N . SER A 1 371 ? 8.170 -4.991 -20.753 1.00 97.31 371 SER A N 1
ATOM 2820 C CA . SER A 1 371 ? 7.922 -5.280 -22.166 1.00 97.31 371 SER A CA 1
ATOM 2821 C C . SER A 1 371 ? 8.366 -4.099 -23.012 1.00 97.31 371 SER A C 1
ATOM 2823 O O . SER A 1 371 ? 8.617 -3.021 -22.479 1.00 97.31 371 SER A O 1
ATOM 2825 N N . TRP A 1 372 ? 8.550 -4.305 -24.307 1.00 97.00 372 TRP A N 1
ATOM 2826 C CA . TRP A 1 372 ? 9.030 -3.256 -25.195 1.00 97.00 372 TRP A CA 1
ATOM 2827 C C . TRP A 1 372 ? 8.561 -3.449 -26.628 1.00 97.00 372 TRP A C 1
ATOM 2829 O O . TRP A 1 372 ? 8.215 -4.560 -27.035 1.00 97.00 372 TRP A O 1
ATOM 2839 N N . LEU A 1 373 ? 8.632 -2.364 -27.395 1.00 97.50 373 LEU A N 1
ATOM 2840 C CA . LEU A 1 373 ? 8.532 -2.337 -28.847 1.00 97.50 373 LEU A CA 1
ATOM 2841 C C . LEU A 1 373 ? 9.658 -1.449 -29.386 1.00 97.50 373 LEU A C 1
ATOM 2843 O O . LEU A 1 373 ? 9.676 -0.247 -29.129 1.00 97.50 373 LEU A O 1
ATOM 2847 N N . THR A 1 374 ? 10.606 -2.027 -30.121 1.00 97.12 374 THR A N 1
ATOM 2848 C CA . THR A 1 374 ? 11.703 -1.255 -30.720 1.00 97.12 374 THR A CA 1
ATOM 2849 C C . THR A 1 374 ? 11.241 -0.416 -31.909 1.00 97.12 374 THR A C 1
ATOM 2851 O O . THR A 1 374 ? 10.294 -0.768 -32.615 1.00 97.12 374 THR A O 1
ATOM 2854 N N . ALA A 1 375 ? 11.917 0.707 -32.149 1.00 95.81 375 ALA A N 1
ATOM 2855 C CA . ALA A 1 375 ? 11.679 1.549 -33.315 1.00 95.81 375 ALA A CA 1
ATOM 2856 C C . ALA A 1 375 ? 12.110 0.852 -34.622 1.00 95.81 375 ALA A C 1
ATOM 2858 O O . ALA A 1 375 ? 12.980 -0.019 -34.637 1.00 95.81 375 ALA A O 1
ATOM 2859 N N . ASN A 1 376 ? 11.529 1.274 -35.748 1.00 94.00 376 ASN A N 1
ATOM 2860 C CA . ASN A 1 376 ? 12.037 0.896 -37.068 1.00 94.00 376 ASN A CA 1
ATOM 2861 C C . ASN A 1 376 ? 13.357 1.625 -37.367 1.00 94.00 376 ASN A C 1
ATOM 2863 O O . ASN A 1 376 ? 13.539 2.777 -36.978 1.00 94.00 376 ASN A O 1
ATOM 2867 N N . GLY A 1 377 ? 14.246 0.980 -38.122 1.00 92.06 377 GLY A N 1
ATOM 2868 C CA . GLY A 1 377 ? 15.481 1.591 -38.620 1.00 92.06 377 GLY A CA 1
ATOM 2869 C C . GLY A 1 377 ? 16.616 1.693 -37.598 1.00 92.06 377 GLY A C 1
ATOM 2870 O O . GLY A 1 377 ? 17.572 2.426 -37.844 1.00 92.06 377 GLY A O 1
ATOM 2871 N N . LEU A 1 378 ? 16.548 0.967 -36.474 1.00 93.12 378 LEU A N 1
ATOM 2872 C CA . LEU A 1 378 ? 17.651 0.923 -35.509 1.00 93.12 378 LEU A CA 1
ATOM 2873 C C . LEU A 1 378 ? 18.965 0.455 -36.170 1.00 93.12 378 LEU A C 1
ATOM 2875 O O . LEU A 1 378 ? 18.926 -0.438 -37.031 1.00 93.12 378 LEU A O 1
ATOM 2879 N N . PRO A 1 379 ? 20.130 0.998 -35.759 1.00 91.06 379 PRO A N 1
ATOM 2880 C CA . PRO A 1 379 ? 21.433 0.550 -36.239 1.00 91.06 379 PRO A CA 1
ATOM 2881 C C . PRO A 1 379 ? 21.658 -0.945 -36.031 1.00 91.06 379 PRO A C 1
ATOM 2883 O O . PRO A 1 379 ? 21.132 -1.545 -35.090 1.00 91.06 379 PRO A O 1
ATOM 2886 N N . GLU A 1 380 ? 22.478 -1.541 -36.889 1.00 87.12 380 GLU A N 1
ATOM 2887 C CA . GLU A 1 380 ? 22.929 -2.922 -36.729 1.00 87.12 380 GLU A CA 1
ATOM 2888 C C . GLU A 1 380 ? 23.509 -3.162 -35.322 1.00 87.12 380 GLU A C 1
ATOM 2890 O O . GLU A 1 380 ? 24.072 -2.259 -34.707 1.00 87.12 380 GLU A O 1
ATOM 2895 N N . ASN A 1 381 ? 23.298 -4.368 -34.791 1.00 88.62 381 ASN A N 1
ATOM 2896 C CA . ASN A 1 381 ? 23.619 -4.773 -33.415 1.00 88.62 381 ASN A CA 1
ATOM 2897 C C . ASN A 1 381 ? 22.857 -4.057 -32.279 1.00 88.62 381 ASN A C 1
ATOM 2899 O O . ASN A 1 381 ? 23.028 -4.445 -31.130 1.00 88.62 381 ASN A O 1
ATOM 2903 N N . THR A 1 382 ? 21.963 -3.094 -32.533 1.00 91.31 382 THR A N 1
ATOM 2904 C CA . THR A 1 382 ? 21.146 -2.499 -31.449 1.00 91.31 382 THR A CA 1
ATOM 2905 C C . THR A 1 382 ? 20.311 -3.572 -30.716 1.00 91.31 382 THR A C 1
ATOM 2907 O O . THR A 1 382 ? 19.654 -4.372 -31.396 1.00 91.31 382 THR A O 1
ATOM 2910 N N . PRO A 1 383 ? 20.271 -3.597 -29.364 1.00 91.12 383 PRO A N 1
ATOM 2911 C CA . PRO A 1 383 ? 19.500 -4.591 -28.614 1.00 91.12 383 PRO A CA 1
ATOM 2912 C C . PRO A 1 383 ? 18.021 -4.594 -29.018 1.00 91.12 383 PRO A C 1
ATOM 2914 O O . PRO A 1 383 ? 17.404 -3.535 -29.136 1.00 91.12 383 PRO A O 1
ATOM 2917 N N . GLY A 1 384 ? 17.446 -5.782 -29.226 1.00 85.75 384 GLY A N 1
ATOM 2918 C CA . GLY A 1 384 ? 16.029 -5.943 -29.581 1.00 85.75 384 GLY A CA 1
ATOM 2919 C C . GLY A 1 384 ? 15.645 -5.525 -31.009 1.00 85.75 384 GLY A C 1
ATOM 2920 O O . GLY A 1 384 ? 14.455 -5.387 -31.294 1.00 85.75 384 GLY A O 1
ATOM 2921 N N . ARG A 1 385 ? 16.608 -5.303 -31.912 1.00 85.62 385 ARG A N 1
ATOM 2922 C CA . ARG A 1 385 ? 16.355 -4.995 -33.330 1.00 85.62 385 ARG A CA 1
ATOM 2923 C C . ARG A 1 385 ? 15.859 -6.218 -34.115 1.00 85.62 385 ARG A C 1
ATOM 2925 O O . ARG A 1 385 ? 16.440 -7.296 -34.012 1.00 85.62 385 ARG A O 1
ATOM 2932 N N . GLY A 1 386 ? 14.856 -6.023 -34.974 1.00 80.88 386 GLY A N 1
ATOM 2933 C CA . GLY A 1 386 ? 14.334 -7.064 -35.862 1.00 80.88 386 GLY A CA 1
ATOM 2934 C C . GLY A 1 386 ? 15.113 -7.270 -37.171 1.00 80.88 386 GLY A C 1
ATOM 2935 O O . GLY A 1 386 ? 15.983 -6.464 -37.534 1.00 80.88 386 GLY A O 1
ATOM 2936 N N . PRO A 1 387 ? 14.792 -8.337 -37.931 1.00 77.00 387 PRO A N 1
ATOM 2937 C CA . PRO A 1 387 ? 15.335 -8.572 -39.268 1.00 77.00 387 PRO A CA 1
ATOM 2938 C C . PRO A 1 387 ? 15.142 -7.357 -40.184 1.00 77.00 387 PRO A C 1
ATOM 2940 O O . PRO A 1 387 ? 14.093 -6.718 -40.182 1.00 77.00 387 PRO A O 1
ATOM 2943 N N . GLY A 1 388 ? 16.174 -6.991 -40.948 1.00 82.81 388 GLY A N 1
ATOM 2944 C CA . GLY A 1 388 ? 16.131 -5.811 -41.825 1.00 82.81 388 GLY A CA 1
ATOM 2945 C C . GLY A 1 388 ? 15.973 -4.458 -41.109 1.00 82.81 388 GLY A C 1
ATOM 2946 O O . GLY A 1 388 ? 15.843 -3.442 -41.782 1.00 82.81 388 GLY A O 1
ATOM 2947 N N . GLY A 1 389 ? 16.008 -4.416 -39.77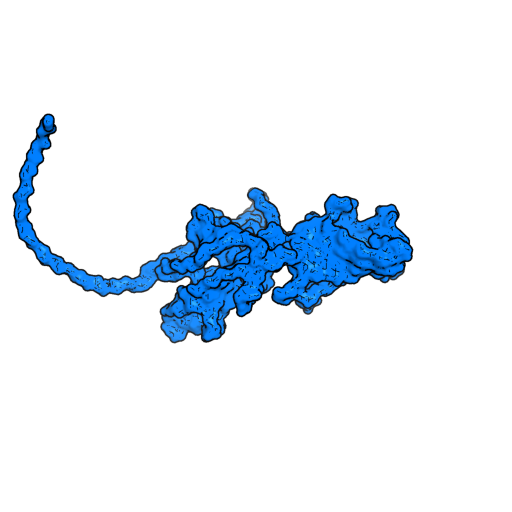1 1.00 83.25 389 GLY A N 1
ATOM 2948 C CA . GLY A 1 389 ? 15.744 -3.204 -38.993 1.00 83.25 389 GLY A CA 1
ATOM 2949 C C . GLY A 1 389 ? 14.262 -2.947 -38.720 1.00 83.25 389 GLY A C 1
ATOM 2950 O O . GLY A 1 389 ? 13.905 -1.811 -38.411 1.00 83.25 389 GLY A O 1
ATOM 2951 N N . SER A 1 390 ? 13.403 -3.965 -38.829 1.00 87.75 390 SER A N 1
ATOM 2952 C CA . SER A 1 390 ? 12.012 -3.857 -38.389 1.00 87.75 390 SER A CA 1
ATOM 2953 C C . SER A 1 390 ? 11.912 -3.656 -36.874 1.00 87.75 390 SER A C 1
ATOM 2955 O O . SER A 1 390 ? 12.731 -4.173 -36.105 1.00 87.75 390 SER A O 1
ATOM 2957 N N . SER A 1 391 ? 10.853 -2.975 -36.442 1.00 91.50 391 SER A N 1
ATOM 2958 C CA . SER A 1 391 ? 10.400 -2.997 -35.054 1.00 91.50 391 SER A CA 1
ATOM 2959 C C . SER A 1 391 ? 10.205 -4.435 -34.568 1.00 91.50 391 SER A C 1
ATOM 2961 O O . SER A 1 391 ? 9.863 -5.341 -35.333 1.00 91.50 391 SER A O 1
ATOM 2963 N N . THR A 1 392 ? 10.470 -4.678 -33.289 1.00 94.25 392 THR A N 1
ATOM 2964 C CA . THR A 1 392 ? 10.295 -5.983 -32.642 1.00 94.25 392 THR A CA 1
ATOM 2965 C C . THR A 1 392 ? 9.809 -5.785 -31.218 1.00 94.25 392 THR A C 1
ATOM 2967 O O . THR A 1 392 ? 10.331 -4.957 -30.470 1.00 94.25 392 THR A O 1
ATOM 2970 N N . SER A 1 393 ? 8.791 -6.553 -30.843 1.00 95.38 393 SER A N 1
ATOM 2971 C CA . SER A 1 393 ? 8.286 -6.601 -29.477 1.00 95.38 393 SER A CA 1
ATOM 2972 C C . SER A 1 393 ? 9.003 -7.666 -28.654 1.00 95.38 393 SER A C 1
ATOM 2974 O O . SER A 1 393 ? 9.279 -8.752 -29.165 1.00 95.38 393 SER A O 1
ATOM 2976 N N . GLY A 1 394 ? 9.216 -7.411 -27.367 1.00 94.50 394 GLY A N 1
ATOM 2977 C CA . GLY A 1 394 ? 9.717 -8.416 -26.431 1.00 94.50 394 GLY A CA 1
ATOM 2978 C C . GLY A 1 394 ? 9.215 -8.193 -25.009 1.00 94.50 394 GLY A C 1
ATOM 2979 O O . GLY A 1 394 ? 8.602 -7.170 -24.702 1.00 94.50 394 GLY A O 1
ATOM 2980 N N . SER A 1 395 ? 9.449 -9.171 -24.135 1.00 95.12 395 SER A N 1
ATOM 2981 C CA . SER A 1 395 ? 9.177 -9.044 -22.704 1.00 95.12 395 SER A CA 1
ATOM 2982 C C . SER A 1 395 ? 10.108 -9.926 -21.878 1.00 95.12 395 SER A C 1
ATOM 2984 O O . SER A 1 395 ? 10.473 -11.022 -22.299 1.00 95.12 395 SER A O 1
ATOM 2986 N N . ARG A 1 396 ? 10.484 -9.434 -20.695 1.00 94.62 396 ARG A N 1
ATOM 2987 C CA . ARG A 1 396 ? 11.270 -10.133 -19.673 1.00 94.62 396 ARG A CA 1
ATOM 2988 C C . ARG A 1 396 ? 10.709 -9.849 -18.284 1.00 94.62 396 ARG A C 1
ATOM 2990 O O . ARG A 1 396 ? 10.101 -8.805 -18.034 1.00 94.62 396 ARG A O 1
ATOM 2997 N N . THR A 1 397 ? 10.955 -10.775 -17.368 1.00 95.56 397 THR A N 1
ATOM 2998 C CA . THR A 1 397 ? 10.603 -10.643 -15.955 1.00 95.56 397 THR A CA 1
ATOM 2999 C C . THR A 1 397 ? 11.872 -10.469 -15.136 1.00 95.56 397 THR A C 1
ATOM 3001 O O . THR A 1 397 ? 12.770 -11.302 -15.194 1.00 95.56 397 THR A O 1
ATOM 3004 N N . TRP A 1 398 ? 11.918 -9.397 -14.354 1.00 96.38 398 TRP A N 1
ATOM 3005 C CA . TRP A 1 398 ? 13.058 -9.001 -13.541 1.00 96.38 398 TRP A CA 1
ATOM 3006 C C . TRP A 1 398 ? 12.720 -9.174 -12.063 1.00 96.38 398 TRP A C 1
ATOM 3008 O O . TRP A 1 398 ? 11.575 -8.978 -11.642 1.00 96.38 398 TRP A O 1
ATOM 3018 N N . LYS A 1 399 ? 13.725 -9.528 -11.268 1.00 95.25 399 LYS A N 1
ATOM 3019 C CA . LYS A 1 399 ? 13.635 -9.677 -9.818 1.00 95.25 399 LYS A CA 1
ATOM 3020 C C . LYS A 1 399 ? 14.267 -8.489 -9.112 1.00 95.25 399 LYS A C 1
ATOM 3022 O O . LYS A 1 399 ? 15.238 -7.918 -9.602 1.00 95.25 399 LYS A O 1
ATOM 3027 N N . ARG A 1 400 ? 13.712 -8.090 -7.967 1.00 93.31 400 ARG A N 1
ATOM 3028 C CA . ARG A 1 400 ? 14.266 -6.989 -7.169 1.00 93.31 400 ARG A CA 1
ATOM 3029 C C . ARG A 1 400 ? 15.645 -7.382 -6.629 1.00 93.31 400 ARG A C 1
ATOM 3031 O O . ARG A 1 400 ? 15.765 -8.352 -5.891 1.00 93.31 400 ARG A O 1
ATOM 3038 N N . GLY A 1 401 ? 16.666 -6.597 -6.965 1.00 89.88 401 GLY A N 1
ATOM 3039 C CA . GLY A 1 401 ? 18.041 -6.771 -6.485 1.00 89.88 401 GLY A CA 1
ATOM 3040 C C . GLY A 1 401 ? 18.388 -5.931 -5.250 1.00 89.88 401 GLY A C 1
ATOM 3041 O O . GLY A 1 401 ? 19.418 -6.167 -4.626 1.00 89.88 401 GLY A O 1
ATOM 3042 N N . SER A 1 402 ? 17.561 -4.943 -4.883 1.00 85.19 402 SER A N 1
ATOM 3043 C CA . SER A 1 402 ? 17.821 -4.065 -3.731 1.00 85.19 402 SER A CA 1
ATOM 3044 C C . SER A 1 402 ? 16.551 -3.500 -3.089 1.00 85.19 402 SER A C 1
ATOM 3046 O O . SER A 1 402 ? 15.621 -3.100 -3.794 1.00 85.19 402 SER A O 1
ATOM 3048 N N . THR A 1 403 ? 16.565 -3.339 -1.766 1.00 80.88 403 THR A N 1
ATOM 3049 C CA . THR A 1 403 ? 15.582 -2.556 -0.999 1.00 80.88 403 THR A CA 1
ATOM 3050 C C . THR A 1 403 ? 16.150 -1.188 -0.626 1.00 80.88 403 THR A C 1
ATOM 3052 O O . THR A 1 403 ? 17.265 -1.109 -0.112 1.00 80.88 403 THR A O 1
ATOM 3055 N N . ILE A 1 404 ? 15.378 -0.118 -0.818 1.00 84.94 404 ILE A N 1
ATOM 3056 C CA . ILE A 1 404 ? 15.738 1.228 -0.348 1.00 84.94 404 ILE A CA 1
ATOM 3057 C C . ILE A 1 404 ? 15.286 1.370 1.114 1.00 84.94 404 ILE A C 1
ATOM 3059 O O . ILE A 1 404 ? 14.171 0.970 1.463 1.00 84.94 404 ILE A O 1
ATOM 3063 N N . ASN A 1 405 ? 16.139 1.918 1.987 1.00 81.38 405 ASN A N 1
ATOM 3064 C CA . ASN A 1 405 ? 15.767 2.133 3.388 1.00 81.38 405 ASN A CA 1
ATOM 3065 C C . ASN A 1 405 ? 14.618 3.156 3.494 1.00 81.38 405 ASN A C 1
ATOM 3067 O O . ASN A 1 405 ? 14.629 4.175 2.809 1.00 81.38 405 ASN A O 1
ATOM 3071 N N . GLY A 1 406 ? 13.612 2.869 4.321 1.00 79.94 406 GLY A N 1
ATOM 3072 C CA . GLY A 1 406 ? 12.361 3.634 4.411 1.00 79.94 406 GLY A CA 1
ATOM 3073 C C . GLY A 1 406 ? 11.349 3.369 3.283 1.00 79.94 406 GLY A C 1
ATOM 3074 O O . GLY A 1 406 ? 10.162 3.590 3.489 1.00 79.94 406 GLY A O 1
ATOM 3075 N N . LEU A 1 407 ? 11.780 2.826 2.138 1.00 85.06 407 LEU A N 1
ATOM 3076 C CA . LEU A 1 407 ? 10.939 2.494 0.975 1.00 85.06 407 LEU A CA 1
ATOM 3077 C C . LEU A 1 407 ? 10.988 0.988 0.654 1.00 85.06 407 LEU A C 1
ATOM 3079 O O . LEU A 1 407 ? 11.095 0.564 -0.497 1.00 85.06 407 LEU A O 1
ATOM 3083 N N . THR A 1 408 ? 10.930 0.150 1.689 1.00 85.50 408 THR A N 1
ATOM 3084 C CA . THR A 1 408 ? 10.869 -1.310 1.533 1.00 85.50 408 THR A CA 1
ATOM 3085 C C . THR A 1 408 ? 9.488 -1.712 1.019 1.00 85.50 408 THR A C 1
ATOM 3087 O O . THR A 1 408 ? 8.498 -1.475 1.698 1.00 85.50 408 THR A O 1
ATOM 3090 N N . CYS A 1 409 ? 9.406 -2.290 -0.181 1.00 86.94 409 CYS A N 1
ATOM 3091 C CA . CYS A 1 409 ? 8.119 -2.617 -0.803 1.00 86.94 409 CYS A CA 1
ATOM 3092 C C . CYS A 1 409 ? 7.370 -3.734 -0.071 1.00 86.94 409 CYS A C 1
ATOM 3094 O O . CYS A 1 409 ? 6.174 -3.607 0.197 1.00 86.94 409 CYS A O 1
ATOM 3096 N N . ASP A 1 410 ? 8.086 -4.814 0.239 1.00 85.56 410 ASP A N 1
ATOM 3097 C CA . ASP A 1 410 ? 7.535 -6.004 0.878 1.00 85.56 410 ASP A CA 1
ATOM 3098 C C . ASP A 1 410 ? 7.975 -6.121 2.339 1.00 85.56 410 ASP A C 1
ATOM 3100 O O . ASP A 1 410 ? 8.882 -5.413 2.794 1.00 85.56 410 ASP A O 1
ATOM 3104 N N . MET A 1 411 ? 7.358 -7.035 3.081 1.00 71.44 411 MET A N 1
ATOM 3105 C CA . MET A 1 411 ? 7.939 -7.471 4.344 1.00 71.44 411 MET A CA 1
ATOM 3106 C C . MET A 1 411 ? 9.195 -8.317 4.058 1.00 71.44 411 MET A C 1
ATOM 3108 O O . MET A 1 411 ? 9.182 -9.136 3.138 1.00 71.44 411 MET A O 1
ATOM 3112 N N . PRO A 1 412 ? 10.295 -8.167 4.824 1.00 58.69 412 PRO A N 1
ATOM 3113 C CA . PRO A 1 412 ? 11.277 -9.242 4.884 1.00 58.69 412 PRO A CA 1
ATOM 3114 C C . PRO A 1 412 ? 10.562 -10.497 5.415 1.00 58.69 412 PRO A C 1
ATOM 3116 O O . PRO A 1 412 ? 9.674 -10.351 6.263 1.00 58.69 412 PRO A O 1
ATOM 3119 N N . PRO A 1 413 ? 10.912 -11.708 4.945 1.00 45.50 413 PRO A N 1
ATOM 3120 C CA . PRO A 1 413 ? 10.321 -12.928 5.480 1.00 45.50 413 PRO A CA 1
ATOM 3121 C C . PRO A 1 413 ? 10.504 -12.967 7.001 1.00 45.50 413 PRO A C 1
ATOM 3123 O O . PRO A 1 413 ? 11.565 -12.599 7.511 1.00 45.50 413 PRO A O 1
ATOM 3126 N N . ALA A 1 414 ? 9.459 -13.382 7.719 1.00 43.62 414 ALA A N 1
ATOM 3127 C CA . ALA A 1 414 ? 9.549 -13.594 9.157 1.00 43.62 414 ALA A CA 1
ATOM 3128 C C . ALA A 1 414 ? 10.599 -14.684 9.438 1.00 43.62 414 ALA A C 1
ATOM 3130 O O . ALA A 1 414 ? 10.521 -15.772 8.862 1.00 43.62 414 ALA A O 1
ATOM 3131 N N . ASN A 1 415 ? 11.584 -14.354 10.279 1.00 32.91 415 ASN A N 1
ATOM 3132 C CA . ASN A 1 415 ? 12.633 -15.273 10.738 1.00 32.91 415 ASN A CA 1
ATOM 3133 C C . ASN A 1 415 ? 12.146 -16.124 11.916 1.00 32.91 415 ASN A C 1
ATOM 3135 O O . ASN A 1 415 ? 11.462 -15.542 12.789 1.00 32.91 415 ASN A O 1
#

pLDDT: mean 80.37, std 19.6, range [26.06, 98.0]

Radius of gyration: 31.53 Å; chains: 1; bounding box: 78×83×108 Å

Organism: NCBI:txid2983605

Secondary structure (DSSP, 8-state):
----------------------------TTTHHHHHHHHHHHHHHHHHHHHHHHHHHHS-----------SPPP-PPPPP---TT-SS-GGG--SSPP--SSTTTSSS-EEEEEEEEEEEETTTTEEEEEEEEEEEEEEE-GGG-EEEEEEEE--TTTTT-SSEEEBPPEEEEEETTEEEEE-EEESSTT-SS----TT-B--S-EEEEEE--S---TTB----TTS-EEEEEE-TT--EEEEEEEPPP-GGG-GGGGSPPP-SGGG-EEEE-TTSTT-EEEEEEEE-TTSS-EEEEEEEEEE-TTS-EEEEEEEEE-TTTTSSS---EEEEEEEEEES--TTS---TT-EEEEEEEEEEEEEETTEEEEEEEEPTTPPTT-TTPPGGG---EEEEEEEE--PBTTB--SPPPP-

Foldseek 3Di:
DDDDDDDDDDDDDDDDDDDDDDPPDDPDPVVLLVVVVVVLVVVVVLLVQLVVLVVVVQDDPPDPPDDPDPDDDDDDDGFFAFPQFFQFFQLQDFPPDDDPPDPVLQQFDKQKDWDWFFKAAQVVRDIDTFTWIWIWDWGAAFPRATWIKIWTAGDPVQAQPPRMFGWDFFKFKDDDPDPRAHWFWASGPRDANGGRRTRDTPSHTGMTTTTFHSHPDPRGDRDNQQAKMKMWTAHSSRDIDTRPIDHGDDLVRGPCNQAFRFDAQLLAAKWAFPVAPQKIKGKGWDADPPDRKIKIKMWIWDAFQVRHIFIKIWMDIFPQCPHSDGRQKDKTWIWGWPQDDPPDPRDPPIDIGTQFIWMWGHSGSFKIKIKTWGDAPDDHRGPCADVVRDIHIDMGMITGPDGDRVSNRGNDPDD

Sequence (415 aa):
MHALKWLFAAAFASGAFAAVAADGEGRGPAREGASMRSVAAELNALMRESRTELDASRMPKLALEGATSTSAPVAKATSPIANSYRAYPPSCIADPLPIPTGANQVGGRVYARTFTFDAYNTANGQFQTEQVNAFIWRLPCSGGDSVTLLTLRRLSQYEGDSSFYPLFPLFRLTQGGNTAKFVRVAQEPNTVITNQDIDTPLIFSTTLVLENFPSNSSATAYWDFNLPFRLTSVYRNNSVEDLSALDPYRPSEYPDAALPLPINGYMSGNWTDPNHVGEGINLEVGEVVGTQSRYLFFAWFTFDGLGLPYWISGGGALSNANAATPTRSITAPAIYRTGGGFAGGFGGDTQRATWGDVSFEFIDCNTVRMSWLTANGLPENTPGRGPGGSSTSGSRTWKRGSTINGLTCDMPPAN